Protein AF-A0A6G0YM36-F1 (afdb_monomer_lite)

Organism: Aphis craccivora (NCBI:txid307492)

Structure (mmCIF, N/CA/C/O backbone):
data_AF-A0A6G0YM36-F1
#
_entry.id   AF-A0A6G0YM36-F1
#
loop_
_atom_site.group_PDB
_atom_site.id
_atom_site.type_symbol
_atom_site.label_atom_id
_atom_site.label_alt_id
_atom_site.label_comp_id
_atom_site.label_asym_id
_atom_site.label_entity_id
_atom_site.label_seq_id
_atom_site.pdbx_PDB_ins_code
_atom_site.Cartn_x
_atom_site.Cartn_y
_atom_site.Cartn_z
_atom_site.occupancy
_atom_site.B_iso_or_equiv
_atom_site.auth_seq_id
_atom_site.auth_comp_id
_atom_site.auth_asym_id
_atom_site.auth_atom_id
_atom_site.pdbx_PDB_model_num
ATOM 1 N N . MET A 1 1 ? -44.989 25.259 7.776 1.00 37.56 1 MET A N 1
ATOM 2 C CA . MET A 1 1 ? -45.385 24.158 6.870 1.00 37.56 1 MET A CA 1
ATOM 3 C C . MET A 1 1 ? -44.163 23.282 6.684 1.00 37.56 1 MET A C 1
ATOM 5 O O . MET A 1 1 ? -43.154 23.796 6.224 1.00 37.56 1 MET A O 1
ATOM 9 N N . ASN A 1 2 ? -44.211 22.024 7.128 1.00 39.91 2 ASN A N 1
ATOM 10 C CA . ASN A 1 2 ? -43.062 21.118 7.057 1.00 39.91 2 ASN A CA 1
ATOM 11 C C . ASN A 1 2 ? -42.756 20.783 5.594 1.00 39.91 2 ASN A C 1
ATOM 13 O O . ASN A 1 2 ? -43.607 20.234 4.893 1.00 39.91 2 ASN A O 1
ATOM 17 N N . GLU A 1 3 ? -41.555 21.126 5.130 1.00 39.28 3 GLU A N 1
ATOM 18 C CA . GLU A 1 3 ? -41.084 20.721 3.808 1.00 39.28 3 GLU A CA 1
ATOM 19 C C . GLU A 1 3 ? -40.906 19.197 3.771 1.00 39.28 3 GLU A C 1
ATOM 21 O O . GLU A 1 3 ? -40.260 18.597 4.628 1.00 39.28 3 GLU A O 1
ATOM 26 N N . ILE A 1 4 ? -41.506 18.540 2.779 1.00 44.25 4 ILE A N 1
ATOM 27 C CA . ILE A 1 4 ? -41.445 17.084 2.621 1.00 44.25 4 ILE A CA 1
ATOM 28 C C . ILE A 1 4 ? -40.103 16.727 1.969 1.00 44.25 4 ILE A C 1
ATOM 30 O O . ILE A 1 4 ? -39.886 16.979 0.780 1.00 44.25 4 ILE A O 1
ATOM 34 N N . TYR A 1 5 ? -39.185 16.133 2.735 1.00 43.09 5 TYR A N 1
ATOM 35 C CA . TYR A 1 5 ? -37.821 15.856 2.270 1.00 43.09 5 TYR A CA 1
ATOM 36 C C . TYR A 1 5 ? -37.727 14.662 1.312 1.00 43.09 5 TYR A C 1
ATOM 38 O O . TYR A 1 5 ? -36.968 14.727 0.351 1.00 43.09 5 TYR A O 1
ATOM 46 N N . TYR A 1 6 ? -38.505 13.597 1.494 1.00 42.41 6 TYR A N 1
ATOM 47 C CA . TYR A 1 6 ? -38.602 12.491 0.536 1.00 42.41 6 TYR A CA 1
ATOM 48 C C . TYR A 1 6 ? -39.883 11.697 0.788 1.00 42.41 6 TYR A C 1
ATOM 50 O O . TYR A 1 6 ? -40.211 11.394 1.929 1.00 42.41 6 TYR A O 1
ATOM 58 N N . LEU A 1 7 ? -40.604 11.352 -0.271 1.00 46.72 7 LEU A N 1
ATOM 59 C CA . LEU A 1 7 ? -41.860 10.622 -0.216 1.00 46.72 7 LEU A CA 1
ATOM 60 C C . LEU A 1 7 ? -41.906 9.665 -1.404 1.00 46.72 7 LEU A C 1
ATOM 62 O O . LEU A 1 7 ? -41.947 10.107 -2.552 1.00 46.72 7 LEU A O 1
ATOM 66 N N . ASN A 1 8 ? -41.901 8.361 -1.145 1.00 52.03 8 ASN A N 1
ATOM 67 C CA . ASN A 1 8 ? -42.016 7.346 -2.186 1.00 52.03 8 ASN A CA 1
ATOM 68 C C . ASN A 1 8 ? -43.258 6.493 -1.930 1.00 52.03 8 ASN A C 1
ATOM 70 O O . ASN A 1 8 ? -43.253 5.604 -1.082 1.00 52.03 8 ASN A O 1
ATOM 74 N N . ILE A 1 9 ? -44.335 6.811 -2.645 1.00 65.06 9 ILE A N 1
ATOM 75 C CA . ILE A 1 9 ? -45.603 6.086 -2.576 1.00 65.06 9 ILE A CA 1
ATOM 76 C C . ILE A 1 9 ? -45.584 5.013 -3.661 1.00 65.06 9 ILE A C 1
ATOM 78 O O . ILE A 1 9 ? -45.269 5.299 -4.818 1.00 65.06 9 ILE A O 1
ATOM 82 N N . ASN A 1 10 ? -45.954 3.782 -3.301 1.00 43.62 10 ASN A N 1
ATOM 83 C CA . ASN A 1 10 ? -46.020 2.665 -4.240 1.00 43.62 10 ASN A CA 1
ATOM 84 C C . ASN A 1 10 ? -46.832 3.046 -5.494 1.00 43.62 10 ASN A C 1
ATOM 86 O O . ASN A 1 10 ? -47.963 3.516 -5.389 1.00 43.62 10 ASN A O 1
ATOM 90 N N . LYS A 1 11 ? -46.246 2.816 -6.678 1.00 56.03 11 LYS A N 1
ATOM 91 C CA . LYS A 1 11 ? -46.781 3.166 -8.013 1.00 56.03 11 LYS A CA 1
ATOM 92 C C . LYS A 1 11 ? -46.810 4.663 -8.376 1.00 56.03 11 LYS A C 1
ATOM 94 O O . LYS A 1 11 ? -47.321 4.999 -9.442 1.00 56.03 11 LYS A O 1
ATOM 99 N N . GLN A 1 12 ? -46.225 5.558 -7.578 1.00 50.09 12 GLN A N 1
ATOM 100 C CA . GLN A 1 12 ? -46.018 6.962 -7.958 1.00 50.09 12 GLN A CA 1
ATOM 101 C C . GLN A 1 12 ? -44.532 7.304 -8.068 1.00 50.09 12 GLN A C 1
ATOM 103 O O . GLN A 1 12 ? -43.678 6.676 -7.446 1.00 50.09 12 GLN A O 1
ATOM 108 N N . LYS A 1 13 ? -44.208 8.325 -8.872 1.00 47.78 13 LYS A N 1
ATOM 109 C CA . LYS A 1 13 ? -42.847 8.871 -8.895 1.00 47.78 13 LYS A CA 1
ATOM 110 C C . LYS A 1 13 ? -42.548 9.493 -7.523 1.00 47.78 13 LYS A C 1
ATOM 112 O O . LYS A 1 13 ? -43.391 10.259 -7.046 1.00 47.78 13 LYS A O 1
ATOM 117 N N . PRO A 1 14 ? -41.384 9.204 -6.913 1.00 58.31 14 PRO A N 1
ATOM 118 C CA . PRO A 1 14 ? -41.034 9.778 -5.624 1.00 58.31 14 PRO A CA 1
ATOM 119 C C . PRO A 1 14 ? -41.020 11.310 -5.698 1.00 58.31 14 PRO A C 1
ATOM 121 O O . PRO A 1 14 ? -40.747 11.893 -6.749 1.00 58.31 14 PRO A O 1
ATOM 124 N N . LYS A 1 15 ? -41.340 11.973 -4.590 1.00 51.78 15 LYS A N 1
ATOM 125 C CA . LYS A 1 15 ? -41.368 13.437 -4.461 1.00 51.78 15 LYS A CA 1
ATOM 126 C C . LYS A 1 15 ? -40.551 13.864 -3.243 1.00 51.78 15 LYS A C 1
ATOM 128 O O . LYS A 1 15 ? -40.216 13.039 -2.403 1.00 51.78 15 LYS A O 1
ATOM 133 N N . GLY A 1 16 ? -40.222 15.147 -3.147 1.00 65.38 16 GLY A N 1
ATOM 134 C CA . GLY A 1 16 ? -39.524 15.727 -1.996 1.00 65.38 16 GLY A CA 1
ATOM 135 C C . GLY A 1 16 ? -38.096 16.189 -2.285 1.00 65.38 16 GLY A C 1
ATOM 136 O O . GLY A 1 16 ? -37.488 15.828 -3.298 1.00 65.38 16 GLY A O 1
ATOM 137 N N . VAL A 1 17 ? -37.581 17.021 -1.380 1.00 53.66 17 VAL A N 1
ATOM 138 C CA . VAL A 1 17 ? -36.327 17.781 -1.522 1.00 53.66 17 VAL A CA 1
ATOM 139 C C . VAL A 1 17 ? -35.113 16.899 -1.860 1.00 53.66 17 VAL A C 1
ATOM 141 O O . VAL A 1 17 ? -34.314 17.264 -2.718 1.00 53.66 17 VAL A O 1
ATOM 144 N N . LEU A 1 18 ? -34.972 15.720 -1.250 1.00 45.09 18 LEU A N 1
ATOM 145 C CA . LEU A 1 18 ? -33.890 14.756 -1.493 1.00 45.09 18 LEU A CA 1
ATOM 146 C C . LEU A 1 18 ? -34.004 14.078 -2.857 1.00 45.09 18 LEU A C 1
ATOM 148 O O . LEU A 1 18 ? -32.995 13.946 -3.544 1.00 45.09 18 LEU A O 1
ATOM 152 N N . TYR A 1 19 ? -35.210 13.687 -3.284 1.00 56.62 19 TYR A N 1
ATOM 153 C CA . TYR A 1 19 ? -35.414 13.117 -4.622 1.00 56.62 19 TYR A CA 1
ATOM 154 C C . TYR A 1 19 ? -35.059 14.145 -5.697 1.00 56.62 19 TYR A C 1
ATOM 156 O O . TYR A 1 19 ? -34.375 13.842 -6.676 1.00 56.62 19 TYR A O 1
ATOM 164 N N . GLN A 1 20 ? -35.474 15.391 -5.471 1.00 63.78 20 GLN A N 1
ATOM 165 C CA . GLN A 1 20 ? -35.196 16.507 -6.360 1.00 63.78 20 GLN A CA 1
ATOM 166 C C . GLN A 1 20 ? -33.698 16.854 -6.375 1.00 63.78 20 GLN A C 1
ATOM 168 O O . GLN A 1 20 ? -33.120 16.987 -7.451 1.00 63.78 20 GLN A O 1
ATOM 173 N N . LYS A 1 21 ? -33.031 16.907 -5.211 1.00 60.06 21 LYS A N 1
ATOM 174 C CA . LYS A 1 21 ? -31.574 17.107 -5.101 1.00 60.06 21 LYS A CA 1
ATOM 175 C C . LYS A 1 21 ? -30.788 15.973 -5.755 1.00 60.06 21 LYS A C 1
ATOM 177 O O . LYS A 1 21 ? -29.886 16.260 -6.531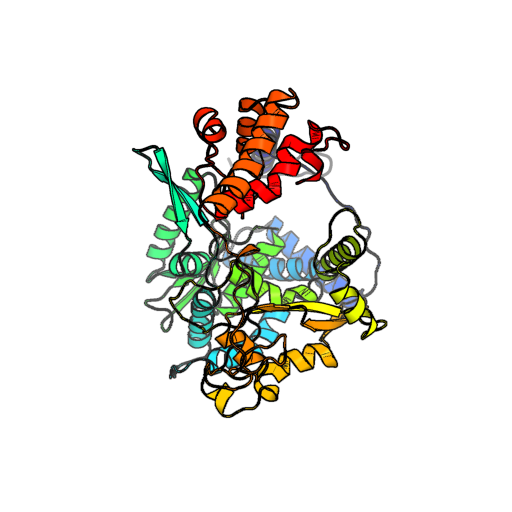 1.00 60.06 21 LYS A O 1
ATOM 182 N N . TYR A 1 22 ? -31.151 14.714 -5.515 1.00 59.22 22 TYR A N 1
ATOM 183 C CA . TYR A 1 22 ? -30.532 13.550 -6.150 1.00 59.22 22 TYR A CA 1
ATOM 184 C C . TYR A 1 22 ? -30.613 13.649 -7.674 1.00 59.22 22 TYR A C 1
ATOM 186 O O . TYR A 1 22 ? -29.588 13.612 -8.347 1.00 59.22 22 TYR A O 1
ATOM 194 N N . HIS A 1 23 ? -31.804 13.868 -8.235 1.00 69.56 23 HIS A N 1
ATOM 195 C CA . HIS A 1 23 ? -31.949 13.990 -9.684 1.00 69.56 23 HIS A CA 1
ATOM 196 C C . HIS A 1 23 ? -31.249 15.226 -10.257 1.00 69.56 23 HIS A C 1
ATOM 198 O O . HIS A 1 23 ? -30.670 15.131 -11.338 1.00 69.56 23 HIS A O 1
ATOM 204 N N . ASN A 1 24 ? -31.228 16.352 -9.537 1.00 64.94 24 ASN A N 1
ATOM 205 C CA . ASN A 1 24 ? -30.475 17.541 -9.939 1.00 64.94 24 ASN A CA 1
ATOM 206 C C . ASN A 1 24 ? -28.963 17.277 -9.952 1.00 64.94 24 ASN A C 1
ATOM 208 O O . ASN A 1 24 ? -28.283 17.679 -10.894 1.00 64.94 24 ASN A O 1
ATOM 212 N N . THR A 1 25 ? -28.437 16.564 -8.957 1.00 58.66 25 THR A N 1
ATOM 213 C CA . THR A 1 25 ? -27.024 16.178 -8.879 1.00 58.66 25 THR A CA 1
ATOM 214 C C . THR A 1 25 ? -26.665 15.170 -9.966 1.00 58.66 25 THR A C 1
ATOM 216 O O . THR A 1 25 ? -25.692 15.376 -10.678 1.00 58.66 25 THR A O 1
ATOM 219 N N . ILE A 1 26 ? -27.482 14.138 -10.188 1.00 58.06 26 ILE A N 1
ATOM 220 C CA . ILE A 1 26 ? -27.281 13.172 -11.279 1.00 58.06 26 ILE A CA 1
ATOM 221 C C . ILE A 1 26 ? -27.353 13.859 -12.646 1.00 58.06 26 ILE A C 1
ATOM 223 O O . ILE A 1 26 ? -26.563 13.548 -13.532 1.00 58.06 26 ILE A O 1
ATOM 227 N N . ARG A 1 27 ? -28.263 14.824 -12.824 1.00 62.88 27 ARG A N 1
ATOM 228 C CA . ARG A 1 27 ? -28.344 15.634 -14.045 1.00 62.88 27 ARG A CA 1
ATOM 229 C C . ARG A 1 27 ? -27.086 16.483 -14.237 1.00 62.88 27 ARG A C 1
ATOM 231 O O . ARG A 1 27 ? -26.554 16.498 -15.339 1.00 62.88 27 ARG A O 1
ATOM 238 N N . LYS A 1 28 ? -26.570 17.123 -13.180 1.00 57.84 28 LYS A N 1
ATOM 239 C CA . LYS A 1 28 ? -25.284 17.846 -13.221 1.00 57.84 28 LYS A CA 1
ATOM 240 C C . LYS A 1 28 ? -24.121 16.916 -13.570 1.00 57.84 28 LYS A C 1
ATOM 242 O O . LYS A 1 28 ? -23.312 17.264 -14.415 1.00 57.84 28 LYS A O 1
ATOM 247 N N . LEU A 1 29 ? -24.065 15.728 -12.972 1.00 48.69 29 LEU A N 1
ATOM 248 C CA . LEU A 1 29 ? -23.008 14.747 -13.226 1.00 48.69 29 LEU A CA 1
ATOM 249 C C . LEU A 1 29 ? -23.063 14.189 -14.655 1.00 48.69 29 LEU A C 1
ATOM 251 O O . LEU A 1 29 ? -22.017 14.028 -15.271 1.00 48.69 29 LEU A O 1
ATOM 255 N N . ARG A 1 30 ? -24.261 13.961 -15.216 1.00 62.78 30 ARG A N 1
ATOM 256 C CA . ARG A 1 30 ? -24.437 13.586 -16.633 1.00 62.78 30 ARG A CA 1
ATOM 257 C C . ARG A 1 30 ? -24.036 14.704 -17.591 1.00 62.78 30 ARG A C 1
ATOM 259 O O . ARG A 1 30 ? -23.422 14.415 -18.602 1.00 62.78 30 ARG A O 1
ATOM 266 N N . ASN A 1 31 ? -24.338 15.960 -17.264 1.00 57.91 31 ASN A N 1
ATOM 267 C CA . ASN A 1 31 ? -23.930 17.113 -18.077 1.00 57.91 31 ASN A CA 1
ATOM 268 C C . ASN A 1 31 ? -22.405 17.336 -18.100 1.00 57.91 31 ASN A C 1
ATOM 270 O O . ASN A 1 31 ? -21.926 18.120 -18.913 1.00 57.91 31 ASN A O 1
ATOM 274 N N . HIS A 1 32 ? -21.660 16.689 -17.201 1.00 61.50 32 HIS A N 1
ATOM 275 C CA . HIS A 1 32 ? -20.201 16.745 -17.125 1.00 61.50 32 HIS A CA 1
ATOM 276 C C . HIS A 1 32 ? -19.533 15.390 -17.440 1.00 61.50 32 HIS A C 1
ATOM 278 O O . HIS A 1 32 ? -18.352 15.235 -17.152 1.00 61.50 32 HIS A O 1
ATOM 284 N N . ASP A 1 33 ? -20.268 14.411 -17.988 1.00 54.66 33 ASP A N 1
ATOM 285 C CA . ASP A 1 33 ? -19.789 13.050 -18.308 1.00 54.66 33 ASP A CA 1
ATOM 286 C C . ASP A 1 33 ? -19.186 12.257 -17.124 1.00 54.66 33 ASP A C 1
ATOM 288 O O . ASP A 1 33 ? -18.444 11.293 -17.296 1.00 54.66 33 ASP A O 1
ATOM 292 N N . LEU A 1 34 ? -19.557 12.602 -15.887 1.00 44.59 34 LEU A N 1
ATOM 293 C CA . LEU A 1 34 ? -19.030 11.997 -14.653 1.00 44.59 34 LEU A CA 1
ATOM 294 C C . LEU A 1 34 ? -19.887 10.834 -14.114 1.00 44.59 34 LEU A C 1
ATOM 296 O O . LEU A 1 34 ? -19.704 10.407 -12.974 1.00 44.59 34 LEU A O 1
ATOM 300 N N . TRP A 1 35 ? -20.858 10.329 -14.884 1.00 43.91 35 TRP A N 1
ATOM 301 C CA . TRP A 1 35 ? -21.803 9.305 -14.415 1.00 43.91 35 TRP A CA 1
ATOM 302 C C . TRP A 1 35 ? -21.924 8.108 -15.373 1.00 43.91 35 TRP A C 1
ATOM 304 O O . TRP A 1 35 ? -22.639 8.184 -16.369 1.00 43.91 35 TRP A O 1
ATOM 314 N N . ASN A 1 36 ? -21.326 6.963 -15.011 1.00 44.34 36 ASN A N 1
ATOM 315 C CA . ASN A 1 36 ? -21.441 5.688 -15.735 1.00 44.34 36 ASN A CA 1
ATOM 316 C C . ASN A 1 36 ? -22.068 4.597 -14.856 1.00 44.34 36 ASN A C 1
ATOM 318 O O . ASN A 1 36 ? -21.520 4.218 -13.825 1.00 44.34 36 ASN A O 1
ATOM 322 N N . LYS A 1 37 ? -23.219 4.056 -15.275 1.00 39.81 37 LYS A N 1
ATOM 323 C CA . LYS A 1 37 ? -23.936 3.000 -14.544 1.00 39.81 37 LYS A CA 1
ATOM 324 C C . LYS A 1 37 ? -23.792 1.664 -15.280 1.00 39.81 37 LYS A C 1
ATOM 326 O O . LYS A 1 37 ? -24.615 1.349 -16.133 1.00 39.81 37 LYS A O 1
ATOM 331 N N . LYS A 1 38 ? -22.772 0.867 -14.946 1.00 35.78 38 LYS A N 1
ATOM 332 C CA . LYS A 1 38 ? -22.731 -0.571 -15.274 1.00 35.78 38 LYS A CA 1
ATOM 333 C C . LYS A 1 38 ? -23.043 -1.364 -14.005 1.00 35.78 38 LYS A C 1
ATOM 335 O O . LYS A 1 38 ? -22.278 -1.325 -13.052 1.00 35.78 38 LYS A O 1
ATOM 340 N N . ILE A 1 39 ? -24.190 -2.039 -13.986 1.00 32.28 39 ILE A N 1
ATOM 341 C CA . ILE A 1 39 ? -24.593 -2.971 -12.924 1.00 32.28 39 ILE A CA 1
ATOM 342 C C . ILE A 1 39 ? -24.194 -4.384 -13.371 1.00 32.28 39 ILE A C 1
ATOM 344 O O . ILE A 1 39 ? -24.614 -4.811 -14.445 1.00 32.28 39 ILE A O 1
ATOM 348 N N . LEU A 1 40 ? -23.422 -5.107 -12.551 1.00 30.11 40 LEU A N 1
ATOM 349 C CA . LEU A 1 40 ? -23.321 -6.567 -12.625 1.00 30.11 40 LEU A CA 1
ATOM 350 C C . LEU A 1 40 ? -24.479 -7.176 -11.825 1.00 30.11 40 LEU A C 1
ATOM 352 O O . LEU A 1 40 ? -24.576 -6.977 -10.618 1.00 30.11 40 LEU A O 1
ATOM 356 N N . ASN A 1 41 ? -25.335 -7.940 -12.500 1.00 29.62 41 ASN A N 1
ATOM 357 C CA . ASN A 1 41 ? -26.254 -8.873 -11.857 1.00 29.62 41 ASN A CA 1
ATOM 358 C C . ASN A 1 41 ? -25.542 -10.225 -11.726 1.00 29.62 41 ASN A C 1
ATOM 360 O O . ASN A 1 41 ? -25.265 -10.857 -12.744 1.00 29.62 41 ASN A O 1
ATOM 364 N N . SER A 1 42 ? -25.300 -10.708 -10.509 1.00 28.05 42 SER A N 1
ATOM 365 C CA . SER A 1 42 ? -24.951 -12.115 -10.271 1.00 28.05 42 SER A CA 1
ATOM 366 C C . SER A 1 42 ? -25.987 -12.758 -9.353 1.00 28.05 42 SER A C 1
ATOM 368 O O . SER A 1 42 ? -26.224 -12.295 -8.239 1.00 28.05 42 SER A O 1
ATOM 370 N N . LYS A 1 43 ? -26.626 -13.814 -9.867 1.00 30.77 43 LYS A N 1
ATOM 371 C CA . LYS A 1 43 ? -27.583 -14.678 -9.165 1.00 30.77 43 LYS A CA 1
ATOM 372 C C . LYS A 1 43 ? -26.905 -15.376 -7.981 1.00 30.77 43 LYS A C 1
ATOM 374 O O . LYS A 1 43 ? -25.813 -15.914 -8.131 1.00 30.77 43 LYS A O 1
ATOM 379 N N . VAL A 1 44 ? -27.592 -15.392 -6.843 1.00 29.52 44 VAL A N 1
ATOM 380 C CA . VAL A 1 44 ? -27.208 -16.103 -5.617 1.00 29.52 44 VAL A CA 1
ATOM 381 C C . VAL A 1 44 ? -27.593 -17.581 -5.743 1.00 29.52 44 VAL A C 1
ATOM 383 O O . VAL A 1 44 ? -28.738 -17.887 -6.076 1.00 29.52 44 VAL A O 1
ATOM 386 N N . VAL A 1 45 ? -26.643 -18.477 -5.464 1.00 29.72 45 VAL A N 1
ATOM 387 C CA . VAL A 1 45 ? -26.867 -19.907 -5.197 1.00 29.72 45 VAL A CA 1
ATOM 388 C C . VAL A 1 45 ? -26.599 -20.152 -3.711 1.00 29.72 45 VAL A C 1
ATOM 390 O O . VAL A 1 45 ? -25.743 -19.515 -3.105 1.00 29.72 45 VAL A O 1
ATOM 393 N N . SER A 1 46 ? -27.422 -21.010 -3.122 1.00 31.50 46 SER A N 1
ATOM 394 C CA . SER A 1 46 ? -27.690 -21.168 -1.695 1.00 31.50 46 SER A CA 1
ATOM 395 C C . SER A 1 46 ? -26.898 -22.293 -1.024 1.00 31.50 46 SER A C 1
ATOM 397 O O . SER A 1 46 ? -27.016 -23.430 -1.473 1.00 31.50 46 SER A O 1
ATOM 399 N N . SER A 1 47 ? -26.288 -22.016 0.137 1.00 32.19 47 SER A N 1
ATOM 400 C CA . SER A 1 47 ? -26.268 -22.933 1.299 1.00 32.19 47 SER A CA 1
ATOM 401 C C . SER A 1 47 ? -25.644 -22.285 2.548 1.00 32.19 47 SER A C 1
ATOM 403 O O . SER A 1 47 ? -24.428 -22.212 2.655 1.00 32.19 47 SER A O 1
ATOM 405 N N . ASN A 1 48 ? -26.496 -21.808 3.471 1.00 36.50 48 ASN A N 1
ATOM 406 C CA . ASN A 1 48 ? -26.288 -21.659 4.933 1.00 36.50 48 ASN A CA 1
ATOM 407 C C . ASN A 1 48 ? -27.531 -20.968 5.537 1.00 36.50 48 ASN A C 1
ATOM 409 O O . ASN A 1 48 ? -27.487 -19.844 6.025 1.00 36.50 48 ASN A O 1
ATOM 413 N N . THR A 1 49 ? -28.707 -21.577 5.400 1.00 39.72 49 THR A N 1
ATOM 414 C CA . THR A 1 49 ? -29.997 -20.871 5.494 1.00 39.72 49 THR A CA 1
ATOM 415 C C . THR A 1 49 ? -30.380 -20.396 6.901 1.00 39.72 49 THR A C 1
ATOM 417 O O . THR A 1 49 ? -30.901 -19.298 7.015 1.00 39.72 49 THR A O 1
ATOM 420 N N . SER A 1 50 ? -30.100 -21.106 7.993 1.00 40.47 50 SER A N 1
ATOM 421 C CA . SER A 1 50 ? -30.645 -20.727 9.315 1.00 40.47 50 SER A CA 1
ATOM 422 C C . SER A 1 50 ? -29.993 -19.485 9.947 1.00 40.47 50 SER A C 1
ATOM 424 O O . SER A 1 50 ? -30.702 -18.552 10.324 1.00 40.47 50 SER A O 1
ATOM 426 N N . ASN A 1 51 ? -28.658 -19.419 10.011 1.00 46.50 51 ASN A N 1
ATOM 427 C CA . ASN A 1 51 ? -27.953 -18.236 10.534 1.00 46.50 51 ASN A CA 1
ATOM 428 C C . ASN A 1 51 ? -28.082 -17.028 9.599 1.00 46.50 51 ASN A C 1
ATOM 430 O O . ASN A 1 51 ? -28.296 -15.907 10.057 1.00 46.50 51 ASN A O 1
ATOM 434 N N . THR A 1 52 ? -28.027 -17.256 8.286 1.00 42.72 52 THR A N 1
ATOM 435 C CA . THR A 1 52 ? -28.103 -16.177 7.294 1.00 42.72 52 THR A CA 1
ATOM 436 C C . THR A 1 52 ? -29.498 -15.557 7.244 1.00 42.72 52 THR A C 1
ATOM 438 O O . THR A 1 52 ? -29.599 -14.342 7.115 1.00 42.72 52 THR A O 1
ATOM 441 N N . ILE A 1 53 ? -30.574 -16.342 7.419 1.00 49.03 53 ILE A N 1
ATOM 442 C CA . ILE A 1 53 ? -31.951 -15.819 7.501 1.00 49.03 53 ILE A CA 1
ATOM 443 C C . ILE A 1 53 ? -32.126 -14.929 8.736 1.00 49.03 53 ILE A C 1
ATOM 445 O O . ILE A 1 53 ? -32.726 -13.860 8.625 1.00 49.03 53 ILE A O 1
ATOM 449 N N . ASN A 1 54 ? -31.579 -15.325 9.888 1.00 54.50 54 ASN A N 1
ATOM 450 C CA . ASN A 1 54 ? -31.717 -14.560 11.129 1.00 54.50 54 ASN A CA 1
ATOM 451 C C . ASN A 1 54 ? -30.933 -13.233 11.069 1.00 54.50 54 ASN A C 1
ATOM 453 O O . ASN A 1 54 ? -31.451 -12.176 11.429 1.00 54.50 54 ASN A O 1
ATOM 457 N N . ILE A 1 55 ? -29.723 -13.261 10.494 1.00 53.31 55 ILE A N 1
ATOM 458 C CA . ILE A 1 55 ? -28.925 -12.059 10.200 1.00 53.31 55 ILE A CA 1
ATOM 459 C C . ILE A 1 55 ? -29.652 -11.155 9.195 1.00 53.31 55 ILE A C 1
ATOM 461 O O . ILE A 1 55 ? -29.734 -9.948 9.408 1.00 53.31 55 ILE A O 1
ATOM 465 N N . TYR A 1 56 ? -30.237 -11.718 8.130 1.00 55.41 56 TYR A N 1
ATOM 466 C CA . TYR A 1 56 ? -30.987 -10.946 7.134 1.00 55.41 56 TYR A CA 1
ATOM 467 C C . TYR A 1 56 ? -32.236 -10.286 7.716 1.00 55.41 56 TYR A C 1
ATOM 469 O O . TYR A 1 56 ? -32.528 -9.143 7.370 1.00 55.41 56 TYR A O 1
ATOM 477 N N . GLN A 1 57 ? -32.981 -10.980 8.581 1.00 57.12 57 GLN A N 1
ATOM 478 C CA . GLN A 1 57 ? -34.167 -10.413 9.222 1.00 57.12 57 GLN A CA 1
ATOM 479 C C . GLN A 1 57 ? -33.804 -9.276 10.176 1.00 57.12 57 GLN A C 1
ATOM 481 O O . GLN A 1 57 ? -34.426 -8.216 10.101 1.00 57.12 57 GLN A O 1
ATOM 486 N N . ASN A 1 58 ? -32.762 -9.458 10.992 1.00 62.19 58 ASN A N 1
ATOM 487 C CA . ASN A 1 58 ? -32.268 -8.416 11.888 1.00 62.19 58 ASN A CA 1
ATOM 488 C C . ASN A 1 58 ? -31.740 -7.205 11.091 1.00 62.19 58 ASN A C 1
ATOM 490 O O . ASN A 1 58 ? -32.143 -6.070 11.333 1.00 62.19 58 ASN A O 1
ATOM 494 N N . LEU A 1 59 ? -30.969 -7.441 10.021 1.00 62.22 59 LEU A N 1
ATOM 495 C CA . LEU A 1 59 ? -30.516 -6.395 9.099 1.00 62.22 59 LEU A CA 1
ATOM 496 C C . LEU A 1 59 ? -31.685 -5.643 8.451 1.00 62.22 59 LEU A C 1
ATOM 498 O O . LEU A 1 59 ? -31.651 -4.419 8.358 1.00 62.22 59 LEU A O 1
ATOM 502 N N . LEU A 1 60 ? -32.728 -6.340 7.995 1.00 63.81 60 LEU A N 1
ATOM 503 C CA . LEU A 1 60 ? -33.918 -5.702 7.426 1.00 63.81 60 LEU A CA 1
ATOM 504 C C . LEU A 1 60 ? -34.645 -4.840 8.457 1.00 63.81 60 LEU A C 1
ATOM 506 O O . LEU A 1 60 ? -35.157 -3.781 8.096 1.00 63.81 60 LEU A O 1
ATOM 510 N N . GLN A 1 61 ? -34.680 -5.267 9.718 1.00 70.50 61 GLN A N 1
ATOM 511 C CA . GLN A 1 61 ? -35.257 -4.501 10.819 1.00 70.50 61 GLN A CA 1
ATOM 512 C C . GLN A 1 61 ? -34.434 -3.252 11.129 1.00 70.50 61 GLN A C 1
ATOM 514 O O . GLN A 1 61 ? -35.004 -2.166 11.183 1.00 70.50 61 GLN A O 1
ATOM 519 N N . ILE A 1 62 ? -33.110 -3.379 11.247 1.00 69.00 62 ILE A N 1
ATOM 520 C CA . ILE A 1 62 ? -32.208 -2.252 11.509 1.00 69.00 62 ILE A CA 1
ATOM 521 C C . ILE A 1 62 ? -32.220 -1.274 10.324 1.00 69.00 62 ILE A C 1
ATOM 523 O O . ILE A 1 62 ? -32.392 -0.073 10.524 1.00 69.00 62 ILE A O 1
ATOM 527 N N . LYS A 1 63 ? -32.146 -1.767 9.078 1.00 61.25 63 LYS A N 1
ATOM 528 C CA . LYS A 1 63 ? -32.250 -0.934 7.866 1.00 61.25 63 LYS A CA 1
ATOM 529 C C . LYS A 1 63 ? -33.602 -0.238 7.768 1.00 61.25 63 LYS A C 1
ATOM 531 O O . LYS A 1 63 ? -33.635 0.939 7.432 1.00 61.25 63 LYS A O 1
ATOM 536 N N . ARG A 1 64 ? -34.714 -0.919 8.074 1.00 66.44 64 ARG A N 1
ATOM 537 C CA . ARG A 1 64 ? -36.039 -0.277 8.143 1.00 66.44 64 ARG A CA 1
ATOM 538 C C . ARG A 1 64 ? -36.083 0.770 9.243 1.00 66.44 64 ARG A C 1
ATOM 540 O O . ARG A 1 64 ? -36.593 1.851 9.009 1.00 66.44 64 ARG A O 1
ATOM 547 N N . TRP A 1 65 ? -35.529 0.493 10.414 1.00 78.06 65 TRP A N 1
ATOM 548 C CA . TRP A 1 65 ? -35.509 1.464 11.499 1.00 78.06 65 TRP A CA 1
ATOM 549 C C . TRP A 1 65 ? -34.733 2.726 11.098 1.00 78.06 65 TRP A C 1
ATOM 551 O O . TRP A 1 65 ? -35.275 3.823 11.205 1.00 78.06 65 TRP A O 1
ATOM 561 N N . LEU A 1 66 ? -33.531 2.571 10.533 1.00 61.44 66 LEU A N 1
ATOM 562 C CA . LEU A 1 66 ? -32.695 3.673 10.031 1.00 61.44 66 LEU A CA 1
ATOM 563 C C . LEU A 1 66 ? -33.324 4.427 8.847 1.00 61.44 66 LEU A C 1
ATOM 565 O O . LEU A 1 66 ? -32.952 5.564 8.576 1.00 61.44 66 LEU A O 1
ATOM 569 N N . GLN A 1 67 ? -34.273 3.817 8.128 1.00 55.16 67 GLN A N 1
ATOM 570 C CA . GLN A 1 67 ? -35.036 4.495 7.071 1.00 55.16 67 GLN A CA 1
ATOM 571 C C . GLN A 1 67 ? -36.056 5.498 7.621 1.00 55.16 67 GLN A C 1
ATOM 573 O O . GLN A 1 67 ? -36.401 6.440 6.911 1.00 55.16 67 GLN A O 1
ATOM 578 N N . TYR A 1 68 ? -36.553 5.292 8.844 1.00 59.94 68 TYR A N 1
ATOM 579 C CA . TYR A 1 68 ? -37.643 6.087 9.419 1.00 59.94 68 TYR A CA 1
ATOM 580 C C . TYR A 1 68 ? -37.224 6.929 10.627 1.00 59.94 68 TYR A C 1
ATOM 582 O O . TYR A 1 68 ? -37.970 7.827 11.006 1.00 59.94 68 TYR A O 1
ATOM 590 N N . ASN A 1 69 ? -36.050 6.674 11.209 1.00 54.72 69 ASN A N 1
ATOM 591 C CA . ASN A 1 69 ? -35.590 7.334 12.427 1.00 54.72 69 ASN A CA 1
ATOM 592 C C . ASN A 1 69 ? -34.196 7.937 12.219 1.00 54.72 69 ASN A C 1
ATOM 594 O O . ASN A 1 69 ? -33.257 7.246 11.826 1.00 54.72 69 ASN A O 1
ATOM 598 N N . VAL A 1 70 ? -34.079 9.236 12.498 1.00 42.00 70 VAL A N 1
ATOM 599 C CA . VAL A 1 70 ? -32.817 10.002 12.508 1.00 42.00 70 VAL A CA 1
ATOM 600 C C . VAL A 1 70 ? -32.504 10.580 13.891 1.00 42.00 70 VAL A C 1
ATOM 602 O O . VAL A 1 70 ? -31.447 11.173 14.087 1.00 42.00 70 VAL A O 1
ATOM 605 N N . GLU A 1 71 ? -33.394 10.350 14.858 1.00 52.41 71 GLU A N 1
ATOM 606 C CA . GLU A 1 71 ? -33.225 10.675 16.268 1.00 52.41 71 GLU A CA 1
ATOM 607 C C . GLU A 1 71 ? -33.843 9.563 17.140 1.00 52.41 71 GLU A C 1
ATOM 609 O O . GLU A 1 71 ? -34.800 8.922 16.695 1.00 52.41 71 GLU A O 1
ATOM 614 N N . PRO A 1 72 ? -33.320 9.331 18.360 1.00 73.25 72 PRO A N 1
ATOM 615 C CA . PRO A 1 72 ? -32.157 10.003 18.943 1.00 73.25 72 PRO A CA 1
ATOM 616 C C . PRO A 1 72 ? -30.845 9.594 18.247 1.00 73.25 72 PRO A C 1
ATOM 618 O O . PRO A 1 72 ? -30.637 8.427 17.917 1.00 73.25 72 PRO A O 1
ATOM 621 N N . LEU A 1 73 ? -29.955 10.568 18.003 1.00 53.81 73 LEU A N 1
ATOM 622 C CA . LEU A 1 73 ? -28.728 10.385 17.206 1.00 53.81 73 LEU A CA 1
ATOM 623 C C . LEU A 1 73 ? -27.830 9.259 17.746 1.00 53.81 73 LEU A C 1
ATOM 625 O O . LEU A 1 73 ? -27.179 8.558 16.979 1.00 53.81 73 LEU A O 1
ATOM 629 N N . GLU A 1 74 ? -27.819 9.061 19.060 1.00 67.38 74 GLU A N 1
ATOM 630 C CA . GLU A 1 74 ? -27.064 7.992 19.714 1.00 67.38 74 GLU A CA 1
ATOM 631 C C . GLU A 1 74 ? -27.543 6.596 19.282 1.00 67.38 74 GLU A C 1
ATOM 633 O O . GLU A 1 74 ? -26.731 5.741 18.931 1.00 67.38 74 GLU A O 1
ATOM 638 N N . GLU A 1 75 ? -28.858 6.390 19.191 1.00 70.75 75 GLU A N 1
ATOM 639 C CA . GLU A 1 75 ? -29.451 5.126 18.747 1.00 70.75 75 GLU A CA 1
ATOM 640 C C . GLU A 1 75 ? -29.253 4.899 17.240 1.00 70.75 75 GLU A C 1
ATOM 642 O O . GLU A 1 75 ? -28.979 3.778 16.801 1.00 70.75 75 GLU A O 1
ATOM 647 N N . VAL A 1 76 ? -29.305 5.974 16.446 1.00 63.59 76 VAL A N 1
ATOM 648 C CA . VAL A 1 76 ? -28.975 5.940 15.014 1.00 63.59 76 VAL A CA 1
ATOM 649 C C . VAL A 1 76 ? -27.532 5.503 14.806 1.00 63.59 76 VAL A C 1
ATOM 651 O O . VAL A 1 76 ? -27.290 4.619 13.993 1.00 63.59 76 VAL A O 1
ATOM 654 N N . LEU A 1 77 ? -26.579 6.079 15.545 1.00 59.59 77 LEU A N 1
ATOM 655 C CA . LEU A 1 77 ? -25.158 5.755 15.418 1.00 59.59 77 LEU A CA 1
ATOM 656 C C . LEU A 1 77 ? -24.867 4.295 15.780 1.00 59.59 77 LEU A C 1
ATOM 658 O O . LEU A 1 77 ? -24.109 3.645 15.062 1.00 59.59 77 LEU A O 1
ATOM 662 N N . ILE A 1 78 ? -25.502 3.766 16.832 1.00 70.81 78 ILE A N 1
ATOM 663 C CA . ILE A 1 78 ? -25.398 2.347 17.212 1.00 70.81 78 ILE A CA 1
ATOM 664 C C . ILE A 1 78 ? -25.881 1.461 16.060 1.00 70.81 78 ILE A C 1
ATOM 666 O O . ILE A 1 78 ? -25.146 0.602 15.573 1.00 70.81 78 ILE A O 1
ATOM 670 N N . LYS A 1 79 ? -27.087 1.725 15.556 1.00 70.12 79 LYS A N 1
ATOM 671 C CA . LYS A 1 79 ? -27.685 0.955 14.459 1.00 70.12 79 LYS A CA 1
ATOM 672 C C . LYS A 1 79 ? -26.903 1.099 13.151 1.00 70.12 79 LYS A C 1
ATOM 674 O O . LYS A 1 79 ? -26.813 0.150 12.376 1.00 70.12 79 LYS A O 1
ATOM 679 N N . TRP A 1 80 ? -26.284 2.254 12.904 1.00 69.69 80 TRP A N 1
ATOM 680 C CA . TRP A 1 80 ? -25.397 2.458 11.758 1.00 69.69 80 TRP A CA 1
ATOM 681 C C . TRP A 1 80 ? -24.119 1.627 11.866 1.00 69.69 80 TRP A C 1
ATOM 683 O O . TRP A 1 80 ? -23.764 0.936 10.907 1.00 69.69 80 TRP A O 1
ATOM 693 N N . GLN A 1 81 ? -23.468 1.623 13.032 1.00 65.88 81 GLN A N 1
ATOM 694 C CA . GLN A 1 81 ? -22.311 0.763 13.298 1.00 65.88 81 GLN A CA 1
ATOM 695 C C . GLN A 1 81 ? -22.658 -0.721 13.109 1.00 65.88 81 GLN A C 1
ATOM 697 O O . GLN A 1 81 ? -21.881 -1.459 12.498 1.00 65.88 81 GLN A O 1
ATOM 702 N N . GLU A 1 82 ? -23.841 -1.152 13.557 1.00 71.31 82 GLU A N 1
ATOM 703 C CA . GLU A 1 82 ? -24.353 -2.504 13.311 1.00 71.31 82 GLU A CA 1
ATOM 704 C C . GLU A 1 82 ? -24.488 -2.787 11.807 1.00 71.31 82 GLU A C 1
ATOM 706 O O . GLU A 1 82 ? -23.959 -3.788 11.325 1.00 71.31 82 GLU A O 1
ATOM 711 N N . THR A 1 83 ? -25.100 -1.887 11.026 1.00 73.81 83 THR A N 1
ATOM 712 C CA . THR A 1 83 ? -25.238 -2.095 9.573 1.00 73.81 83 THR A CA 1
ATOM 713 C C . THR A 1 83 ? -23.917 -2.109 8.816 1.00 73.81 83 THR A C 1
ATOM 715 O O . THR A 1 83 ? -23.791 -2.906 7.894 1.00 73.81 83 THR A O 1
ATOM 718 N N . ILE A 1 84 ? -22.918 -1.308 9.208 1.00 74.00 84 ILE A N 1
ATOM 719 C CA . ILE A 1 84 ? -21.584 -1.328 8.582 1.00 74.00 84 ILE A CA 1
ATOM 720 C C . ILE A 1 84 ? -20.941 -2.705 8.748 1.00 74.00 84 ILE A C 1
ATOM 722 O O . ILE A 1 84 ? -20.384 -3.241 7.791 1.00 74.00 84 ILE A O 1
ATOM 726 N N . ASN A 1 85 ? -21.028 -3.293 9.944 1.00 69.94 85 ASN A N 1
ATOM 727 C CA . ASN A 1 85 ? -20.484 -4.626 10.190 1.00 69.94 85 ASN A CA 1
ATOM 728 C C . ASN A 1 85 ? -21.186 -5.680 9.336 1.00 69.94 85 ASN A C 1
ATOM 730 O O . ASN A 1 85 ? -20.515 -6.515 8.735 1.00 69.94 85 ASN A O 1
ATOM 734 N N . ILE A 1 86 ? -22.514 -5.619 9.245 1.00 67.75 86 ILE A N 1
ATOM 735 C CA . ILE A 1 86 ? -23.268 -6.618 8.491 1.00 67.75 86 ILE A CA 1
ATOM 736 C C . ILE A 1 86 ? -23.101 -6.422 6.974 1.00 67.75 86 ILE A C 1
ATOM 738 O O . ILE A 1 86 ? -22.959 -7.402 6.252 1.00 67.75 86 ILE A O 1
ATOM 742 N N . ASP A 1 87 ? -23.065 -5.187 6.468 1.00 68.69 87 ASP A N 1
ATOM 743 C CA . ASP A 1 87 ? -22.806 -4.912 5.049 1.00 68.69 87 ASP A CA 1
ATOM 744 C C . ASP A 1 87 ? -21.375 -5.314 4.663 1.00 68.69 87 ASP A C 1
ATOM 746 O O . ASP A 1 87 ? -21.157 -5.868 3.585 1.00 68.69 87 ASP A O 1
ATOM 750 N N . PHE A 1 88 ? -20.400 -5.114 5.555 1.00 72.50 88 PHE A N 1
ATOM 751 C CA . PHE A 1 88 ? -19.041 -5.609 5.352 1.00 72.50 88 PHE A CA 1
ATOM 752 C C . PHE A 1 88 ? -18.988 -7.143 5.336 1.00 72.50 88 PHE A C 1
ATOM 754 O O . PHE A 1 88 ? -18.343 -7.707 4.458 1.00 72.50 88 PHE A O 1
ATOM 761 N N . GLU A 1 89 ? -19.685 -7.815 6.255 1.00 67.38 89 GLU A N 1
ATOM 762 C CA . GLU A 1 89 ? -19.825 -9.280 6.290 1.00 67.38 89 GLU A CA 1
ATOM 763 C C . GLU A 1 89 ? -20.556 -9.817 5.046 1.00 67.38 89 GLU A C 1
ATOM 765 O O . GLU A 1 89 ? -20.234 -10.883 4.530 1.00 67.38 89 GLU A O 1
ATOM 770 N N . PHE A 1 90 ? -21.508 -9.058 4.501 1.00 66.12 90 PHE A N 1
ATOM 771 C CA . PHE A 1 90 ? -22.178 -9.395 3.248 1.00 66.12 90 PHE A CA 1
ATOM 772 C C . PHE A 1 90 ? -21.233 -9.289 2.043 1.00 66.12 90 PHE A C 1
ATOM 774 O O . PHE A 1 90 ? -21.233 -10.171 1.186 1.00 66.12 90 PHE A O 1
ATOM 781 N N . ILE A 1 91 ? -20.415 -8.231 1.970 1.00 63.47 91 ILE A N 1
ATOM 782 C CA . ILE A 1 91 ? -19.417 -8.060 0.900 1.00 63.47 91 ILE A CA 1
ATOM 783 C C . ILE A 1 91 ? -18.290 -9.099 1.040 1.00 63.47 91 ILE A C 1
ATOM 785 O O . ILE A 1 91 ? -17.810 -9.637 0.041 1.00 63.47 91 ILE A O 1
ATOM 789 N N . TYR A 1 92 ? -17.881 -9.394 2.274 1.00 64.62 92 TYR A N 1
ATOM 790 C CA . TYR A 1 92 ? -16.772 -10.279 2.615 1.00 64.62 92 TYR A CA 1
ATOM 791 C C . TYR A 1 92 ? -17.190 -11.290 3.688 1.00 64.62 92 TYR A C 1
ATOM 793 O O . TYR A 1 92 ? -16.864 -11.143 4.866 1.00 64.62 92 TYR A O 1
ATOM 801 N N . THR A 1 93 ? -17.898 -12.334 3.266 1.00 61.53 93 THR A N 1
ATOM 802 C CA . THR A 1 93 ? -18.408 -13.386 4.157 1.00 61.53 93 THR A CA 1
ATOM 803 C C . THR A 1 93 ? -17.292 -14.024 4.984 1.00 61.53 93 THR A C 1
ATOM 805 O O . THR A 1 93 ? -16.296 -14.497 4.436 1.00 61.53 93 THR A O 1
ATOM 808 N N . GLY A 1 94 ? -17.465 -14.037 6.304 1.00 62.00 94 GLY A N 1
ATOM 809 C CA . GLY A 1 94 ? -16.521 -14.520 7.306 1.00 62.00 94 GLY A CA 1
ATOM 810 C C . GLY A 1 94 ? -15.501 -13.484 7.792 1.00 62.00 94 GLY A C 1
ATOM 811 O O . GLY A 1 94 ? -14.675 -13.826 8.634 1.00 62.00 94 GLY A O 1
ATOM 812 N N . ALA A 1 95 ? -15.504 -12.243 7.279 1.00 63.78 95 ALA A N 1
ATOM 813 C CA . ALA A 1 95 ? -14.436 -11.258 7.503 1.00 63.78 95 ALA A CA 1
ATOM 814 C C . ALA A 1 95 ? -14.733 -10.131 8.504 1.00 63.78 95 ALA A C 1
ATOM 816 O O . ALA A 1 95 ? -13.858 -9.272 8.718 1.00 63.78 95 ALA A O 1
ATOM 817 N N . GLY A 1 96 ? -15.914 -10.133 9.125 1.00 62.12 96 GLY A N 1
ATOM 818 C CA . GLY A 1 96 ? -16.392 -9.113 10.057 1.00 62.12 96 GLY A CA 1
ATOM 819 C C . GLY A 1 96 ? -15.448 -8.854 11.233 1.00 62.12 96 GLY A C 1
ATOM 820 O O . GLY A 1 96 ? -15.007 -7.716 11.407 1.00 62.12 96 GLY A O 1
ATOM 821 N N . ASP A 1 97 ? -15.071 -9.894 11.981 1.00 65.62 97 ASP A N 1
ATOM 822 C CA . ASP A 1 97 ? -14.246 -9.773 13.200 1.00 65.62 97 ASP A CA 1
ATOM 823 C C . ASP A 1 97 ? -12.783 -10.215 13.034 1.00 65.62 97 ASP A C 1
ATOM 825 O O . ASP A 1 97 ? -11.951 -9.978 13.914 1.00 65.62 97 ASP A O 1
ATOM 829 N N . LEU A 1 98 ? -12.421 -10.751 11.861 1.00 63.38 98 LEU A N 1
ATOM 830 C CA . LEU A 1 98 ? -11.082 -11.278 11.555 1.00 63.38 98 LEU A CA 1
ATOM 831 C C . LEU A 1 98 ? -9.936 -10.283 11.839 1.00 63.38 98 LEU A C 1
ATOM 833 O O . LEU A 1 98 ? -8.816 -10.691 12.150 1.00 63.38 98 LEU A O 1
ATOM 837 N N . TYR A 1 99 ? -10.191 -8.971 11.739 1.00 62.38 99 TYR A N 1
ATOM 838 C CA . TYR A 1 99 ? -9.189 -7.950 12.072 1.00 62.38 99 TYR A CA 1
ATOM 839 C C . TYR A 1 99 ? -8.840 -7.949 13.563 1.00 62.38 99 TYR A C 1
ATOM 841 O O . TYR A 1 99 ? -7.666 -7.902 13.931 1.00 62.38 99 TYR A O 1
ATOM 849 N N . PHE A 1 100 ? -9.863 -8.014 14.416 1.00 60.91 100 PHE A N 1
ATOM 850 C CA . PHE A 1 100 ? -9.722 -7.926 15.862 1.00 60.91 100 PHE A CA 1
ATOM 851 C C . PHE A 1 100 ? -9.022 -9.165 16.426 1.00 60.91 100 PHE A C 1
ATOM 853 O O . PHE A 1 100 ? -8.074 -9.035 17.204 1.00 60.91 100 PHE A O 1
ATOM 860 N N . GLU A 1 101 ? -9.420 -10.354 15.967 1.00 63.53 101 GLU A N 1
ATOM 861 C CA . GLU A 1 101 ? -8.803 -11.622 16.371 1.00 63.53 101 GLU A CA 1
ATOM 862 C C . GLU A 1 101 ? -7.305 -11.639 16.043 1.00 63.53 101 GLU A C 1
ATOM 864 O O . GLU A 1 101 ? -6.465 -11.905 16.905 1.00 63.53 101 GLU A O 1
ATOM 869 N N . LYS A 1 102 ? -6.941 -11.249 14.817 1.00 65.44 102 LYS A N 1
ATOM 870 C CA . LYS A 1 102 ? -5.550 -11.278 14.346 1.00 65.44 102 LYS A CA 1
ATOM 871 C C . LYS A 1 102 ? -4.682 -10.159 14.921 1.00 65.44 102 LYS A C 1
ATOM 873 O O . LYS A 1 102 ? -3.473 -10.355 15.076 1.00 65.44 102 LYS A O 1
ATOM 878 N N . TRP A 1 103 ? -5.260 -9.003 15.260 1.00 68.94 103 TRP A N 1
ATOM 879 C CA . TRP A 1 103 ? -4.511 -7.885 15.846 1.00 68.94 103 TRP A CA 1
ATOM 880 C C . TRP A 1 103 ? -3.844 -8.269 17.171 1.00 68.94 103 TRP A C 1
ATOM 882 O O . TRP A 1 103 ? -2.690 -7.904 17.411 1.00 68.94 103 TRP A O 1
ATOM 892 N N . SER A 1 104 ? -4.531 -9.077 17.984 1.00 66.94 104 SER A N 1
ATOM 893 C CA . SER A 1 104 ? -4.028 -9.566 19.274 1.00 66.94 104 SER A CA 1
ATOM 894 C C . SER A 1 104 ? -2.701 -10.337 19.161 1.00 66.94 104 SER A C 1
ATOM 896 O O . SER A 1 104 ? -1.854 -10.247 20.048 1.00 66.94 104 SER A O 1
ATOM 898 N N . HIS A 1 105 ? -2.469 -11.017 18.034 1.00 65.69 105 HIS A N 1
ATOM 899 C CA . HIS A 1 105 ? -1.237 -11.757 17.751 1.00 65.69 105 HIS A CA 1
ATOM 900 C C . HIS A 1 105 ? -0.147 -10.897 17.095 1.00 65.69 105 HIS A C 1
ATOM 902 O O . HIS A 1 105 ? 1.043 -11.200 17.207 1.00 65.69 105 HIS A O 1
ATOM 908 N N . LEU A 1 106 ? -0.533 -9.831 16.387 1.00 64.31 106 LEU A N 1
ATOM 909 C CA . LEU A 1 106 ? 0.388 -8.978 15.635 1.00 64.31 106 LEU A CA 1
ATOM 910 C C . LEU A 1 106 ? 1.022 -7.896 16.509 1.00 64.31 106 LEU A C 1
ATOM 912 O O . LEU A 1 106 ? 2.237 -7.696 16.440 1.00 64.31 106 LEU A O 1
ATOM 916 N N . ALA A 1 107 ? 0.218 -7.217 17.330 1.00 65.56 107 ALA A N 1
ATOM 917 C CA . ALA A 1 107 ? 0.687 -6.110 18.157 1.00 65.56 107 ALA A CA 1
ATOM 918 C C . ALA A 1 107 ? 1.893 -6.500 19.042 1.00 65.56 107 ALA A C 1
ATOM 920 O O . ALA A 1 107 ? 2.888 -5.775 19.011 1.00 65.56 107 ALA A O 1
ATOM 921 N N . PRO A 1 108 ? 1.917 -7.667 19.727 1.00 65.06 108 PRO A N 1
ATOM 922 C CA . PRO A 1 108 ? 3.080 -8.092 20.510 1.00 65.06 108 PRO A CA 1
ATOM 923 C C . PRO A 1 108 ? 4.349 -8.283 19.670 1.00 65.06 108 PRO A C 1
ATOM 925 O O . PRO A 1 108 ? 5.442 -7.936 20.114 1.00 65.06 108 PRO A O 1
ATOM 928 N N . ARG A 1 109 ? 4.233 -8.793 18.435 1.00 63.00 109 ARG A N 1
ATOM 929 C CA . ARG A 1 109 ? 5.387 -9.007 17.543 1.00 63.00 109 ARG A CA 1
ATOM 930 C C . ARG A 1 109 ? 5.986 -7.681 17.083 1.00 63.00 109 ARG A C 1
ATOM 932 O O . ARG A 1 109 ? 7.203 -7.556 17.075 1.00 63.00 109 ARG A O 1
ATOM 939 N N . ILE A 1 110 ? 5.149 -6.689 16.765 1.00 61.91 110 ILE A N 1
ATOM 940 C CA . ILE A 1 110 ? 5.620 -5.336 16.428 1.00 61.91 110 ILE A CA 1
ATOM 941 C C . ILE A 1 110 ? 6.285 -4.687 17.649 1.00 61.91 110 ILE A C 1
ATOM 943 O O . ILE A 1 110 ? 7.353 -4.100 17.518 1.00 61.91 110 ILE A O 1
ATOM 947 N N . ILE A 1 111 ? 5.712 -4.859 18.844 1.00 60.94 111 ILE A N 1
ATOM 948 C CA . ILE A 1 111 ? 6.263 -4.315 20.094 1.00 60.94 111 ILE A CA 1
ATOM 949 C C . ILE A 1 111 ? 7.609 -4.960 20.460 1.00 60.94 111 ILE A C 1
ATOM 951 O O . ILE A 1 111 ? 8.501 -4.268 20.933 1.00 60.94 111 ILE A O 1
ATOM 955 N N . THR A 1 112 ? 7.797 -6.260 20.218 1.00 56.06 112 THR A N 1
ATOM 956 C CA . THR A 1 112 ? 9.056 -6.967 20.549 1.00 56.06 112 THR A CA 1
ATOM 957 C C . THR A 1 112 ? 10.232 -6.466 19.706 1.00 56.06 112 THR A C 1
ATOM 959 O O . THR A 1 112 ? 11.381 -6.493 20.136 1.00 56.06 112 THR A O 1
ATOM 962 N N . LEU A 1 113 ? 9.944 -5.951 18.512 1.00 48.97 113 LEU A N 1
ATOM 963 C CA . LEU A 1 113 ? 10.928 -5.314 17.642 1.00 48.97 113 LEU A CA 1
ATOM 964 C C . LEU A 1 113 ? 11.347 -3.919 18.141 1.00 48.97 113 LEU A C 1
ATOM 966 O O . LEU A 1 113 ? 12.271 -3.317 17.592 1.00 48.97 113 LEU A O 1
ATOM 970 N N . MET A 1 114 ? 10.696 -3.396 19.183 1.00 50.59 114 MET A N 1
ATOM 971 C CA . MET A 1 114 ? 10.940 -2.063 19.717 1.00 50.59 114 MET A CA 1
ATOM 972 C C . MET A 1 114 ? 11.799 -2.121 20.986 1.00 50.59 114 MET A C 1
ATOM 974 O O . MET A 1 114 ? 11.443 -2.744 21.981 1.00 50.59 114 MET A O 1
ATOM 978 N N . LYS A 1 115 ? 12.913 -1.380 20.994 1.00 47.16 115 LYS A N 1
ATOM 979 C CA . LYS A 1 115 ? 13.745 -1.135 22.190 1.00 47.16 115 LYS A CA 1
ATOM 980 C C . LYS A 1 115 ? 13.164 -0.047 23.110 1.00 47.16 115 LYS A C 1
ATOM 982 O O . LYS A 1 115 ? 13.918 0.742 23.674 1.00 47.16 115 LYS A O 1
ATOM 987 N N . THR A 1 116 ? 11.844 0.073 23.231 1.00 41.28 116 THR A N 1
ATOM 988 C CA . THR A 1 116 ? 11.232 1.078 24.113 1.00 41.28 116 THR A CA 1
ATOM 989 C C . THR A 1 116 ? 10.536 0.410 25.289 1.00 41.28 116 THR A C 1
ATOM 991 O O . THR A 1 116 ? 9.664 -0.441 25.133 1.00 41.28 116 THR A O 1
ATOM 994 N N . ASN A 1 117 ? 10.923 0.830 26.495 1.00 38.66 117 ASN A N 1
ATOM 995 C CA . ASN A 1 117 ? 10.310 0.435 27.761 1.00 38.66 117 ASN A CA 1
ATOM 996 C C . ASN A 1 117 ? 8.903 1.049 27.896 1.00 38.66 117 ASN A C 1
ATOM 998 O O . ASN A 1 117 ? 8.678 1.917 28.737 1.00 38.66 117 ASN A O 1
ATOM 1002 N N . VAL A 1 118 ? 7.938 0.619 27.076 1.00 40.72 118 VAL A N 1
ATOM 1003 C CA . VAL A 1 118 ? 6.533 1.035 27.216 1.00 40.72 118 VAL A CA 1
ATOM 1004 C C . VAL A 1 118 ? 5.884 0.244 28.357 1.00 40.72 118 VAL A C 1
ATOM 1006 O O . VAL A 1 118 ? 5.141 -0.729 28.173 1.00 40.72 118 VAL A O 1
ATOM 1009 N N . LYS A 1 119 ? 6.178 0.677 29.584 1.00 41.00 119 LYS A N 1
ATOM 1010 C CA . LYS A 1 119 ? 5.351 0.394 30.757 1.00 41.00 119 LYS A CA 1
ATOM 1011 C C . LYS A 1 119 ? 4.134 1.312 30.661 1.00 41.00 119 LYS A C 1
ATOM 1013 O O . LYS A 1 119 ? 4.301 2.489 30.929 1.00 41.00 119 LYS A O 1
ATOM 1018 N N . ASN A 1 120 ? 2.991 0.821 30.166 1.00 47.94 120 ASN A N 1
ATOM 1019 C CA . ASN A 1 120 ? 1.610 1.254 30.477 1.00 47.94 120 ASN A CA 1
ATOM 1020 C C . ASN A 1 120 ? 0.600 0.581 29.516 1.00 47.94 120 ASN A C 1
ATOM 1022 O O . ASN A 1 120 ? 1.014 -0.058 28.553 1.00 47.94 120 ASN A O 1
ATOM 1026 N N . GLY A 1 121 ? -0.698 0.620 29.856 1.00 50.69 121 GLY A N 1
ATOM 1027 C CA . GLY A 1 121 ? -1.775 -0.288 29.407 1.00 50.69 121 GLY A CA 1
ATOM 1028 C C . GLY A 1 121 ? -1.967 -0.557 27.899 1.00 50.69 121 GLY A C 1
ATOM 1029 O O . GLY A 1 121 ? -1.430 0.117 27.028 1.00 50.69 121 GLY A O 1
ATOM 1030 N N . ASN A 1 122 ? -2.776 -1.575 27.573 1.00 58.06 122 ASN A N 1
ATOM 1031 C CA . ASN A 1 122 ? -2.925 -2.100 26.202 1.00 58.06 122 ASN A CA 1
ATOM 1032 C C . ASN A 1 122 ? -3.383 -1.071 25.151 1.00 58.06 122 ASN A C 1
ATOM 1034 O O . ASN A 1 122 ? -2.992 -1.188 23.992 1.00 58.06 122 ASN A O 1
ATOM 1038 N N . ASN A 1 123 ? -4.187 -0.069 25.519 1.00 60.91 123 ASN A N 1
ATOM 1039 C CA . ASN A 1 123 ? -4.718 0.893 24.549 1.00 60.91 123 ASN A CA 1
ATOM 1040 C C . ASN A 1 123 ? -3.649 1.893 24.075 1.00 60.91 123 ASN A C 1
ATOM 1042 O O . ASN A 1 123 ? -3.460 2.052 22.872 1.00 60.91 123 ASN A O 1
ATOM 1046 N N . SER A 1 124 ? -2.877 2.483 24.996 1.00 66.12 124 SER A N 1
ATOM 1047 C CA . SER A 1 124 ? -1.772 3.390 24.646 1.00 66.12 124 SER A CA 1
ATOM 1048 C C . SER A 1 124 ? -0.681 2.673 23.846 1.00 66.12 124 SER A C 1
ATOM 1050 O O . SER A 1 124 ? -0.145 3.232 22.891 1.00 66.12 124 SER A O 1
ATOM 1052 N N . ARG A 1 125 ? -0.423 1.389 24.140 1.00 71.94 125 ARG A N 1
ATOM 1053 C CA . ARG A 1 125 ? 0.455 0.543 23.312 1.00 71.94 125 ARG A CA 1
ATOM 1054 C C . ARG A 1 125 ? -0.036 0.425 21.872 1.00 71.94 125 ARG A C 1
ATOM 1056 O O . ARG A 1 125 ? 0.754 0.617 20.954 1.00 71.94 125 ARG A O 1
ATOM 1063 N N . ASN A 1 126 ? -1.319 0.132 21.665 1.00 75.88 126 ASN A N 1
ATOM 1064 C CA . ASN A 1 126 ? -1.879 0.000 20.319 1.00 75.88 126 ASN A CA 1
ATOM 1065 C C . ASN A 1 126 ? -1.813 1.319 19.540 1.00 75.88 126 ASN A C 1
ATOM 1067 O O . ASN A 1 126 ? -1.479 1.293 18.358 1.00 75.88 126 ASN A O 1
ATOM 1071 N N . VAL A 1 127 ? -2.068 2.460 20.194 1.00 77.31 127 VAL A N 1
ATOM 1072 C CA . VAL A 1 127 ? -1.942 3.781 19.556 1.00 77.31 127 VAL A CA 1
ATOM 1073 C C . VAL A 1 127 ? -0.518 3.977 19.050 1.00 77.31 127 VAL A C 1
ATOM 1075 O O . VAL A 1 127 ? -0.325 4.262 17.873 1.00 77.31 127 VAL A O 1
ATOM 1078 N N . VAL A 1 128 ? 0.484 3.729 19.898 1.00 74.25 128 VAL A N 1
ATOM 1079 C CA . VAL A 1 128 ? 1.899 3.842 19.516 1.00 74.25 128 VAL A CA 1
ATOM 1080 C C . VAL A 1 128 ? 2.248 2.899 18.359 1.00 74.25 128 VAL A C 1
ATOM 1082 O O . VAL A 1 128 ? 2.903 3.327 17.411 1.00 74.25 128 VAL A O 1
ATOM 1085 N N . VAL A 1 129 ? 1.783 1.645 18.385 1.00 74.00 129 VAL A N 1
ATOM 1086 C CA . VAL A 1 129 ? 2.004 0.683 17.289 1.00 74.00 129 VAL A CA 1
ATOM 1087 C C . VAL A 1 129 ? 1.441 1.215 15.968 1.00 74.00 129 VAL A C 1
ATOM 1089 O O . VAL A 1 129 ? 2.147 1.214 14.960 1.00 74.00 129 VAL A O 1
ATOM 1092 N N . PHE A 1 130 ? 0.204 1.713 15.960 1.00 78.19 130 PHE A N 1
ATOM 1093 C CA . PHE A 1 130 ? -0.416 2.265 14.755 1.00 78.19 130 PHE A CA 1
ATOM 1094 C C . PHE A 1 130 ? 0.265 3.550 14.264 1.00 78.19 130 PHE A C 1
ATOM 1096 O O . PHE A 1 130 ? 0.483 3.706 13.061 1.00 78.19 130 PHE A O 1
ATOM 1103 N N . THR A 1 131 ? 0.687 4.431 15.173 1.00 74.69 131 THR A N 1
ATOM 1104 C CA . THR A 1 131 ? 1.483 5.622 14.841 1.00 74.69 131 THR A CA 1
ATOM 1105 C C . THR A 1 131 ? 2.793 5.246 14.147 1.00 74.69 131 THR A C 1
ATOM 1107 O O . THR A 1 131 ? 3.229 5.921 13.208 1.00 74.69 131 THR A O 1
ATOM 1110 N N . LEU A 1 132 ? 3.420 4.155 14.589 1.00 70.31 132 LEU A N 1
ATOM 1111 C CA . LEU A 1 132 ? 4.671 3.649 14.035 1.00 70.31 132 LEU A CA 1
ATOM 1112 C C . LEU A 1 132 ? 4.488 2.917 12.707 1.00 70.31 132 LEU A C 1
ATOM 1114 O O . LEU A 1 132 ? 5.425 2.917 11.912 1.00 70.31 132 LEU A O 1
ATOM 1118 N N . LEU A 1 133 ? 3.300 2.380 12.400 1.00 71.81 133 LEU A N 1
ATOM 1119 C CA . LEU A 1 133 ? 3.032 1.825 11.068 1.00 71.81 133 LEU A CA 1
ATOM 1120 C C . LEU A 1 133 ? 3.262 2.863 9.967 1.00 71.81 133 LEU A C 1
ATOM 1122 O O . LEU A 1 133 ? 3.796 2.508 8.923 1.00 71.81 133 LEU A O 1
ATOM 1126 N N . SER A 1 134 ? 2.945 4.138 10.214 1.00 68.94 134 SER A N 1
ATOM 1127 C CA . SER A 1 134 ? 3.228 5.228 9.261 1.00 68.94 134 SER A CA 1
ATOM 1128 C C . SER A 1 134 ? 4.732 5.453 9.054 1.00 68.94 134 SER A C 1
ATOM 1130 O O . SER A 1 134 ? 5.155 5.880 7.986 1.00 68.94 134 SER A O 1
ATOM 1132 N N . SER A 1 135 ? 5.554 5.140 10.060 1.00 63.47 135 SER A N 1
ATOM 1133 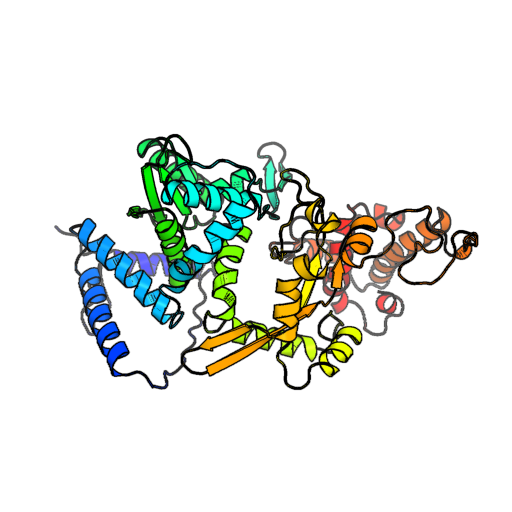C CA . SER A 1 135 ? 7.018 5.189 9.962 1.00 63.47 135 SER A CA 1
ATOM 1134 C C . SER A 1 135 ? 7.603 3.926 9.315 1.00 63.47 135 SER A C 1
ATOM 1136 O O . SER A 1 135 ? 8.625 4.001 8.646 1.00 63.47 135 SER A O 1
ATOM 1138 N N . MET A 1 136 ? 6.959 2.766 9.490 1.00 61.66 136 MET A N 1
ATOM 1139 C CA . MET A 1 136 ? 7.339 1.508 8.828 1.00 61.66 136 MET A CA 1
ATOM 1140 C C . MET A 1 136 ? 6.922 1.480 7.352 1.00 61.66 136 MET A C 1
ATOM 1142 O O . MET A 1 136 ? 7.563 0.823 6.534 1.00 61.66 136 MET A O 1
ATOM 1146 N N . LYS A 1 137 ? 5.819 2.155 7.013 1.00 66.81 137 LYS A N 1
ATOM 1147 C CA . LYS A 1 137 ? 5.265 2.284 5.663 1.00 66.81 137 LYS A CA 1
ATOM 1148 C C . LYS A 1 137 ? 5.475 3.696 5.155 1.00 66.81 137 LYS A C 1
ATOM 1150 O O . LYS A 1 137 ? 4.538 4.482 5.055 1.00 66.81 137 LYS A O 1
ATOM 1155 N N . ILE A 1 138 ? 6.738 3.977 4.845 1.00 64.38 138 ILE A N 1
ATOM 1156 C CA . ILE A 1 138 ? 7.174 5.261 4.305 1.00 64.38 138 ILE A CA 1
ATOM 1157 C C . ILE A 1 138 ? 6.361 5.556 3.037 1.00 64.38 138 ILE A C 1
ATOM 1159 O O . ILE A 1 138 ? 6.384 4.740 2.112 1.00 64.38 138 ILE A O 1
ATOM 1163 N N . PRO A 1 139 ? 5.644 6.689 2.973 1.00 64.56 139 PRO A N 1
ATOM 1164 C CA . PRO A 1 139 ? 4.851 7.038 1.804 1.00 64.56 139 PRO A CA 1
ATOM 1165 C C . PRO A 1 139 ? 5.748 7.220 0.575 1.00 64.56 139 PRO A C 1
ATOM 1167 O O . PRO A 1 139 ? 6.782 7.886 0.628 1.00 64.56 139 PRO A O 1
ATOM 1170 N N . THR A 1 140 ? 5.339 6.632 -0.548 1.00 62.50 140 THR A N 1
ATOM 1171 C CA . THR A 1 140 ? 6.055 6.723 -1.832 1.00 62.50 140 THR A CA 1
ATOM 1172 C C . THR A 1 140 ? 5.427 7.731 -2.796 1.00 62.50 140 THR A C 1
ATOM 1174 O O . THR A 1 140 ? 5.992 7.999 -3.858 1.00 62.50 140 THR A O 1
ATOM 1177 N N . THR A 1 141 ? 4.282 8.308 -2.426 1.00 65.88 141 THR A N 1
ATOM 1178 C CA . THR A 1 141 ? 3.506 9.243 -3.242 1.00 65.88 141 THR A CA 1
ATOM 1179 C C . THR A 1 141 ? 4.214 10.588 -3.421 1.00 65.88 141 THR A C 1
ATOM 1181 O O . THR A 1 141 ? 4.878 11.114 -2.521 1.00 65.88 141 THR A O 1
ATOM 1184 N N . LYS A 1 142 ? 4.063 11.154 -4.621 1.00 66.31 142 LYS A N 1
ATOM 1185 C CA . LYS A 1 142 ? 4.531 12.492 -4.993 1.00 66.31 142 LYS A CA 1
ATOM 1186 C C . LYS A 1 142 ? 3.308 13.338 -5.362 1.00 66.31 142 LYS A C 1
ATOM 1188 O O . LYS A 1 142 ? 2.461 12.876 -6.119 1.00 66.31 142 LYS A O 1
ATOM 1193 N N . SER A 1 143 ? 3.230 14.568 -4.872 1.00 64.44 143 SER A N 1
ATOM 1194 C CA . SER A 1 143 ? 2.247 15.571 -5.288 1.00 64.44 143 SER A CA 1
ATOM 1195 C C . SER A 1 143 ? 2.917 16.654 -6.128 1.00 64.44 143 SER A C 1
ATOM 1197 O O . SER A 1 143 ? 4.097 16.956 -5.954 1.00 64.44 143 SER A O 1
ATOM 1199 N N . VAL A 1 144 ? 2.172 17.243 -7.062 1.00 59.50 144 VAL A N 1
ATOM 1200 C CA . VAL A 1 144 ? 2.645 18.386 -7.849 1.00 59.50 144 VAL A CA 1
ATOM 1201 C C . VAL A 1 144 ? 2.016 19.643 -7.280 1.00 59.50 144 VAL A C 1
ATOM 1203 O O . VAL A 1 144 ? 0.810 19.849 -7.390 1.00 59.50 144 VAL A O 1
ATOM 1206 N N . GLU A 1 145 ? 2.843 20.492 -6.694 1.00 60.84 145 GLU A N 1
ATOM 1207 C CA . GLU A 1 145 ? 2.438 21.802 -6.223 1.00 60.84 145 GLU A CA 1
ATOM 1208 C C . GLU A 1 145 ? 2.758 22.835 -7.306 1.00 60.84 145 GLU A C 1
ATOM 1210 O O . GLU A 1 145 ? 3.880 22.909 -7.813 1.00 60.84 145 GLU A O 1
ATOM 1215 N N . ILE A 1 146 ? 1.757 23.609 -7.718 1.00 60.75 146 ILE A N 1
ATOM 1216 C CA . ILE A 1 146 ? 1.945 24.705 -8.669 1.00 60.75 146 ILE A CA 1
ATOM 1217 C C . ILE A 1 146 ? 2.086 25.975 -7.848 1.00 60.75 146 ILE A C 1
ATOM 1219 O O . ILE A 1 146 ? 1.135 26.404 -7.195 1.00 60.75 146 ILE A O 1
ATOM 1223 N N . ASP A 1 147 ? 3.269 26.580 -7.893 1.00 61.53 147 ASP A N 1
ATOM 1224 C CA . ASP A 1 147 ? 3.496 27.876 -7.269 1.00 61.53 147 ASP A CA 1
ATOM 1225 C C . ASP A 1 147 ? 2.515 28.901 -7.860 1.00 61.53 147 ASP A C 1
ATOM 1227 O O . ASP A 1 147 ? 2.460 29.113 -9.076 1.00 61.53 147 ASP A O 1
ATOM 1231 N N . LYS A 1 148 ? 1.704 29.516 -6.994 1.00 66.75 148 LYS A N 1
ATOM 1232 C CA . LYS A 1 148 ? 0.617 30.417 -7.398 1.00 66.75 148 LYS A CA 1
ATOM 1233 C C . LYS A 1 148 ? 1.128 31.663 -8.127 1.00 66.75 148 LYS A C 1
ATOM 1235 O O . LYS A 1 148 ? 0.406 32.191 -8.969 1.00 66.75 148 LYS A O 1
ATOM 1240 N N . LEU A 1 149 ? 2.345 32.117 -7.818 1.00 68.25 149 LEU A N 1
ATOM 1241 C CA . LEU A 1 149 ? 2.943 33.325 -8.389 1.00 68.25 149 LEU A CA 1
ATOM 1242 C C . LEU A 1 149 ? 3.772 33.001 -9.628 1.00 68.25 149 LEU A C 1
ATOM 1244 O O . LEU A 1 149 ? 3.617 33.639 -10.666 1.00 68.25 149 LEU A O 1
ATOM 1248 N N . THR A 1 150 ? 4.641 31.995 -9.535 1.00 71.06 150 THR A N 1
ATOM 1249 C CA . THR A 1 150 ? 5.591 31.691 -10.616 1.00 71.06 150 THR A CA 1
ATOM 1250 C C . THR A 1 150 ? 5.032 30.711 -11.650 1.00 71.06 150 THR A C 1
ATOM 1252 O O . THR A 1 150 ? 5.616 30.545 -12.719 1.00 71.06 150 THR A O 1
ATOM 1255 N N . LYS A 1 151 ? 3.910 30.039 -11.344 1.00 62.69 151 LYS A N 1
ATOM 1256 C CA . LYS A 1 151 ? 3.341 28.900 -12.093 1.00 62.69 151 LYS A CA 1
ATOM 1257 C C . LYS A 1 151 ? 4.321 27.746 -12.322 1.00 62.69 151 LYS A C 1
ATOM 1259 O O . LYS A 1 151 ? 4.047 26.845 -13.118 1.00 62.69 151 LYS A O 1
ATOM 1264 N N . ILE A 1 152 ? 5.447 27.742 -11.611 1.00 56.81 152 ILE A N 1
ATOM 1265 C CA . ILE A 1 152 ? 6.437 26.676 -11.674 1.00 56.81 152 ILE A CA 1
ATOM 1266 C C . ILE A 1 152 ? 5.875 25.469 -10.928 1.00 56.81 152 ILE A C 1
ATOM 1268 O O . ILE A 1 152 ? 5.438 25.565 -9.781 1.00 56.81 152 ILE A O 1
ATOM 1272 N N . LYS A 1 153 ? 5.895 24.318 -11.600 1.00 60.94 153 LYS A N 1
ATOM 1273 C CA . LYS A 1 153 ? 5.539 23.030 -11.006 1.00 60.94 153 LYS A CA 1
ATOM 1274 C C . LYS A 1 153 ? 6.689 22.560 -10.122 1.00 60.94 153 LYS A C 1
ATOM 1276 O O . LYS A 1 153 ? 7.808 22.392 -10.604 1.00 60.94 153 LYS A O 1
ATOM 1281 N N . ARG A 1 154 ? 6.413 22.321 -8.845 1.00 63.75 154 ARG A N 1
ATOM 1282 C CA . ARG A 1 154 ? 7.325 21.666 -7.907 1.00 63.75 154 ARG A CA 1
ATOM 1283 C C . ARG A 1 154 ? 6.756 20.314 -7.524 1.00 63.75 154 ARG A C 1
ATOM 1285 O O . ARG A 1 154 ? 5.584 20.191 -7.193 1.00 63.75 154 ARG A O 1
ATOM 1292 N N . ILE A 1 155 ? 7.602 19.295 -7.577 1.00 63.66 155 ILE A N 1
ATOM 1293 C CA . ILE A 1 155 ? 7.244 17.957 -7.119 1.00 63.66 155 ILE A CA 1
ATOM 1294 C C . ILE A 1 155 ? 7.575 17.886 -5.631 1.00 63.66 155 ILE A C 1
ATOM 1296 O O . ILE A 1 155 ? 8.742 17.968 -5.246 1.00 63.66 155 ILE A O 1
ATOM 1300 N N . THR A 1 156 ? 6.552 17.735 -4.801 1.00 66.00 156 THR A N 1
ATOM 1301 C CA . THR A 1 156 ? 6.673 17.537 -3.359 1.00 66.00 156 THR A CA 1
ATOM 1302 C C . THR A 1 156 ? 6.452 16.063 -3.034 1.00 66.00 156 THR A C 1
ATOM 1304 O O . THR A 1 156 ? 5.560 15.411 -3.569 1.00 66.00 156 THR A O 1
ATOM 1307 N N . LYS A 1 157 ? 7.320 15.487 -2.197 1.00 66.19 157 LYS A N 1
ATOM 1308 C CA . LYS A 1 157 ? 7.159 14.105 -1.722 1.00 66.19 157 LYS A CA 1
ATOM 1309 C C . LYS A 1 157 ? 6.314 14.119 -0.457 1.00 66.19 157 LYS A C 1
ATOM 1311 O O . LYS A 1 157 ? 6.597 14.920 0.433 1.00 66.19 157 LYS A O 1
ATOM 1316 N N . THR A 1 158 ? 5.347 13.212 -0.362 1.00 74.75 158 THR A N 1
ATOM 1317 C CA . THR A 1 158 ? 4.579 13.003 0.867 1.00 74.75 158 THR A CA 1
ATOM 1318 C C . THR A 1 158 ? 5.527 12.637 2.011 1.00 74.75 158 THR A C 1
ATOM 1320 O O . THR A 1 158 ? 6.404 11.785 1.851 1.00 74.75 158 THR A O 1
ATOM 1323 N N . SER A 1 159 ? 5.388 13.290 3.163 1.00 77.44 159 SER A N 1
ATOM 1324 C CA . SER A 1 159 ? 6.200 13.001 4.345 1.00 77.44 159 SER A CA 1
ATOM 1325 C C . SER A 1 159 ? 5.557 11.934 5.237 1.00 77.44 159 SER A C 1
ATOM 1327 O O . SER A 1 159 ? 4.350 11.704 5.196 1.00 77.44 159 SER A O 1
ATOM 1329 N N . ILE A 1 160 ? 6.350 11.313 6.118 1.00 70.25 160 ILE A N 1
ATOM 1330 C CA . ILE A 1 160 ? 5.830 10.402 7.158 1.00 70.25 160 ILE A CA 1
ATOM 1331 C C . ILE A 1 160 ? 4.809 11.124 8.055 1.00 70.25 160 ILE A C 1
ATOM 1333 O O . ILE A 1 160 ? 3.860 10.505 8.534 1.00 70.25 160 ILE A O 1
ATOM 1337 N N . ALA A 1 161 ? 4.986 12.429 8.287 1.00 76.81 161 ALA A N 1
ATOM 1338 C CA . ALA A 1 161 ? 4.035 13.226 9.053 1.00 76.81 161 ALA A CA 1
ATOM 1339 C C . ALA A 1 161 ? 2.696 13.368 8.315 1.00 76.81 161 ALA A C 1
ATOM 1341 O O . ALA A 1 161 ? 1.655 13.230 8.952 1.00 76.81 161 ALA A O 1
ATOM 1342 N N . ASP A 1 162 ? 2.719 13.552 6.993 1.00 82.56 162 ASP A N 1
ATOM 1343 C CA . ASP A 1 162 ? 1.510 13.618 6.164 1.00 82.56 162 ASP A CA 1
ATOM 1344 C C . ASP A 1 162 ? 0.790 12.268 6.137 1.00 82.56 162 ASP A C 1
ATOM 1346 O O . ASP A 1 162 ? -0.410 12.208 6.391 1.00 82.56 162 ASP A O 1
ATOM 1350 N N . ALA A 1 163 ? 1.532 11.173 5.932 1.00 80.62 163 ALA A N 1
ATOM 1351 C CA . ALA A 1 163 ? 0.992 9.815 5.999 1.00 80.62 163 ALA A CA 1
ATOM 1352 C C . ALA A 1 163 ? 0.349 9.530 7.358 1.00 80.62 163 ALA A C 1
ATOM 1354 O O . ALA A 1 163 ? -0.772 9.028 7.428 1.00 80.62 163 ALA A O 1
ATOM 1355 N N . ARG A 1 164 ? 1.026 9.915 8.445 1.00 83.94 164 ARG A N 1
ATOM 1356 C CA . ARG A 1 164 ? 0.498 9.777 9.801 1.00 83.94 164 ARG A CA 1
ATOM 1357 C C . ARG A 1 164 ? -0.768 10.598 9.981 1.00 83.94 164 ARG A C 1
ATOM 1359 O O . ARG A 1 164 ? -1.760 10.030 10.398 1.00 83.94 164 ARG A O 1
ATOM 1366 N N . LYS A 1 165 ? -0.759 11.886 9.623 1.00 87.50 165 LYS A N 1
ATOM 1367 C CA . LYS A 1 165 ? -1.907 12.801 9.755 1.00 87.50 165 LYS A CA 1
ATOM 1368 C C . LYS A 1 165 ? -3.113 12.363 8.913 1.00 87.50 165 LYS A C 1
ATOM 1370 O O . LYS A 1 165 ? -4.249 12.630 9.303 1.00 87.50 165 LYS A O 1
ATOM 1375 N N . SER A 1 166 ? -2.856 11.742 7.763 1.00 88.69 166 SER A N 1
ATOM 1376 C CA . SER A 1 166 ? -3.852 11.179 6.844 1.00 88.69 166 SER A CA 1
ATOM 1377 C C . SER A 1 166 ? -4.436 9.862 7.371 1.00 88.69 166 SER A C 1
ATOM 1379 O O . SER A 1 166 ? -5.634 9.627 7.251 1.00 88.69 166 SER A O 1
ATOM 1381 N N . PHE A 1 167 ? -3.619 9.024 8.019 1.00 90.06 167 PHE A N 1
ATOM 1382 C CA . PHE A 1 167 ? -4.074 7.787 8.658 1.00 90.06 167 PHE A CA 1
ATOM 1383 C C . PHE A 1 167 ? -4.820 8.050 9.977 1.00 90.06 167 PHE A C 1
ATOM 1385 O O . PHE A 1 167 ? -5.939 7.580 10.181 1.00 90.06 167 PHE A O 1
ATOM 1392 N N . MET A 1 168 ? -4.189 8.811 10.872 1.00 90.62 168 MET A N 1
ATOM 1393 C CA . MET A 1 168 ? -4.672 9.151 12.205 1.00 90.62 168 MET A CA 1
ATOM 1394 C C . MET A 1 168 ? -4.270 10.567 12.626 1.00 90.62 168 MET A C 1
ATOM 1396 O O . MET A 1 168 ? -3.100 10.953 12.655 1.00 90.62 168 MET A O 1
ATOM 1400 N N . ARG A 1 169 ? -5.262 11.355 13.017 1.00 90.25 169 ARG A N 1
ATOM 1401 C CA . ARG A 1 169 ? -5.088 12.754 13.388 1.00 90.25 169 ARG A CA 1
ATOM 1402 C C . ARG A 1 169 ? -5.170 12.913 14.896 1.00 90.25 169 ARG A C 1
ATOM 1404 O O . ARG A 1 169 ? -6.240 12.740 15.470 1.00 90.25 169 ARG A O 1
ATOM 1411 N N . LEU A 1 170 ? -4.042 13.246 15.517 1.00 90.44 170 LEU A N 1
ATOM 1412 C CA . LEU A 1 170 ? -3.977 13.604 16.931 1.00 90.44 170 LEU A CA 1
ATOM 1413 C C . LEU A 1 170 ? -4.247 15.101 17.109 1.00 90.44 170 LEU A C 1
ATOM 1415 O O . LEU A 1 170 ? -3.605 15.926 16.458 1.00 90.44 170 LEU A O 1
ATOM 1419 N N . VAL A 1 171 ? -5.160 15.432 18.016 1.00 90.94 171 VAL A N 1
ATOM 1420 C CA . VAL A 1 171 ? -5.484 16.804 18.420 1.00 90.94 171 VAL A CA 1
ATOM 1421 C C . VAL A 1 171 ? -5.636 16.903 19.942 1.00 90.94 171 VAL A C 1
ATOM 1423 O O . VAL A 1 171 ? -6.165 15.970 20.544 1.00 90.94 171 VAL A O 1
ATOM 1426 N N . PRO A 1 172 ? -5.239 18.018 20.581 1.00 89.94 172 PRO A N 1
ATOM 1427 C CA . PRO A 1 172 ? -5.352 18.161 22.035 1.00 89.94 172 PRO A CA 1
ATOM 1428 C C . PRO A 1 172 ? -6.806 18.164 22.519 1.00 89.94 172 PRO A C 1
ATOM 1430 O O . PRO A 1 172 ? -7.149 17.485 23.489 1.00 89.94 172 PRO A O 1
ATOM 1433 N N . THR A 1 173 ? -7.678 18.901 21.821 1.00 91.06 173 THR A N 1
ATOM 1434 C CA . THR A 1 173 ? -9.083 19.077 22.210 1.00 91.06 173 THR A CA 1
ATOM 1435 C C . THR A 1 173 ? -10.059 18.775 21.074 1.00 91.06 173 THR A C 1
ATOM 1437 O O . THR A 1 173 ? -9.720 18.802 19.891 1.00 91.06 173 THR A O 1
ATOM 1440 N N . THR A 1 174 ? -11.323 18.527 21.422 1.00 88.19 174 THR A N 1
ATOM 1441 C CA . THR A 1 174 ? -12.407 18.345 20.442 1.00 88.19 174 THR A CA 1
ATOM 1442 C C . THR A 1 174 ? -12.659 19.594 19.596 1.00 88.19 174 THR A C 1
ATOM 1444 O O . THR A 1 174 ? -13.073 19.475 18.449 1.00 88.19 174 THR A O 1
ATOM 1447 N N . ASN A 1 175 ? -12.392 20.790 20.126 1.00 89.94 175 ASN A N 1
ATOM 1448 C CA . ASN A 1 175 ? -12.547 22.030 19.364 1.00 89.94 175 ASN A CA 1
ATOM 1449 C C . ASN A 1 175 ? -11.472 22.145 18.281 1.00 89.94 175 ASN A C 1
ATOM 1451 O O . ASN A 1 175 ? -11.790 22.472 17.138 1.00 89.94 175 ASN A O 1
ATOM 1455 N N . ASP A 1 176 ? -10.227 21.790 18.611 1.00 89.81 176 ASP A N 1
ATOM 1456 C CA . ASP A 1 176 ? -9.137 21.733 17.632 1.00 89.81 176 ASP A CA 1
ATOM 1457 C C . ASP A 1 176 ? -9.455 20.739 16.515 1.00 89.81 176 ASP A C 1
ATOM 1459 O O . ASP A 1 176 ? -9.175 21.003 15.345 1.00 89.81 176 ASP A O 1
ATOM 1463 N N . LEU A 1 177 ? -10.091 19.613 16.865 1.00 89.69 177 LEU A N 1
ATOM 1464 C CA . LEU A 1 177 ? -10.552 18.636 15.887 1.00 89.69 177 LEU A CA 1
ATOM 1465 C C . LEU A 1 177 ? -11.521 19.267 14.881 1.00 89.69 177 LEU A C 1
ATOM 1467 O O . LEU A 1 177 ? -11.315 19.134 13.677 1.00 89.69 177 LEU A O 1
ATOM 1471 N N . TYR A 1 178 ? -12.552 19.971 15.352 1.00 89.88 178 TYR A N 1
ATOM 1472 C CA . TYR A 1 178 ? -13.537 20.610 14.475 1.00 89.88 178 TYR A CA 1
ATOM 1473 C C . TYR A 1 178 ? -12.900 21.644 13.543 1.00 89.88 178 TYR A C 1
ATOM 1475 O O . TYR A 1 178 ? -13.162 21.630 12.340 1.00 89.88 178 TYR A O 1
ATOM 1483 N N . VAL A 1 179 ? -12.003 22.481 14.071 1.00 92.19 179 VAL A N 1
ATOM 1484 C CA . VAL A 1 179 ? -11.286 23.493 13.281 1.00 92.19 179 VAL A CA 1
ATOM 1485 C C . VAL A 1 179 ? -10.415 22.841 12.205 1.00 92.19 179 VAL A C 1
ATOM 1487 O O . VAL A 1 179 ? -10.466 23.234 11.038 1.00 92.19 179 VAL A O 1
ATOM 1490 N N . GLN A 1 180 ? -9.637 21.816 12.563 1.00 89.19 180 GLN A N 1
ATOM 1491 C CA . GLN A 1 180 ? -8.765 21.133 11.606 1.00 89.19 180 GLN A CA 1
ATOM 1492 C C . GLN A 1 180 ? -9.544 20.383 10.525 1.00 89.19 180 GLN A C 1
ATOM 1494 O O . GLN A 1 180 ? -9.090 20.323 9.383 1.00 89.19 180 GLN A O 1
ATOM 1499 N N . ILE A 1 181 ? -10.696 19.803 10.864 1.00 88.88 181 ILE A N 1
ATOM 1500 C CA . ILE A 1 181 ? -11.554 19.118 9.892 1.00 88.88 181 ILE A CA 1
ATOM 1501 C C . ILE A 1 181 ? -12.157 20.119 8.915 1.00 88.88 181 ILE A C 1
ATOM 1503 O O . ILE A 1 181 ? -12.108 19.877 7.712 1.00 88.88 181 ILE A O 1
ATOM 1507 N N . GLN A 1 182 ? -12.664 21.254 9.402 1.00 89.75 182 GLN A N 1
ATOM 1508 C CA . GLN A 1 182 ? -13.215 22.281 8.522 1.00 89.75 182 GLN A CA 1
ATOM 1509 C C . GLN A 1 182 ? -12.154 22.811 7.551 1.00 89.75 182 GLN A C 1
ATOM 1511 O O . GLN A 1 182 ? -12.395 22.866 6.348 1.00 89.75 182 GLN A O 1
ATOM 1516 N N . SER A 1 183 ? -10.944 23.084 8.048 1.00 89.81 183 SER A N 1
ATOM 1517 C CA . SER A 1 183 ? -9.820 23.484 7.195 1.00 89.81 183 SER A CA 1
ATOM 1518 C C . SER A 1 183 ? -9.486 22.432 6.127 1.00 89.81 183 SER A C 1
ATOM 1520 O O . SER A 1 183 ? -9.187 22.785 4.988 1.00 89.81 183 SER A O 1
ATOM 1522 N N . GLU A 1 184 ? -9.561 21.140 6.459 1.00 87.06 184 GLU A N 1
ATOM 1523 C CA . GLU A 1 184 ? -9.322 20.055 5.501 1.00 87.06 184 GLU A CA 1
ATOM 1524 C C . GLU A 1 184 ? -10.417 19.969 4.427 1.00 87.06 184 GLU A C 1
ATOM 1526 O O . GLU A 1 184 ? -10.126 19.753 3.250 1.00 87.06 184 GLU A O 1
ATOM 1531 N N . ILE A 1 185 ? -11.677 20.172 4.818 1.00 87.69 185 ILE A N 1
ATOM 1532 C CA . ILE A 1 185 ? -12.819 20.227 3.900 1.00 87.69 185 ILE A CA 1
ATOM 1533 C C . ILE A 1 185 ? -12.636 21.375 2.904 1.00 87.69 185 ILE A C 1
ATOM 1535 O O . ILE A 1 185 ? -12.765 21.169 1.695 1.00 87.69 185 ILE A O 1
ATOM 1539 N N . ASP A 1 186 ? -12.279 22.561 3.394 1.00 87.81 186 ASP A N 1
ATOM 1540 C CA . ASP A 1 186 ? -12.056 23.746 2.563 1.00 87.81 186 ASP A CA 1
ATOM 1541 C C . ASP A 1 186 ? -10.889 23.526 1.583 1.00 87.81 186 ASP A C 1
ATOM 1543 O O . ASP A 1 186 ? -10.987 23.853 0.394 1.00 87.81 186 ASP A O 1
ATOM 1547 N N . ASN A 1 187 ? -9.813 22.874 2.042 1.00 84.81 187 ASN A N 1
ATOM 1548 C CA . ASN A 1 187 ? -8.696 22.473 1.188 1.00 84.81 187 ASN A CA 1
ATOM 1549 C C . ASN A 1 187 ? -9.144 21.505 0.083 1.00 84.81 187 ASN A C 1
ATOM 1551 O O . ASN A 1 187 ? -8.813 21.724 -1.085 1.00 84.81 187 ASN A O 1
ATOM 1555 N N . CYS A 1 188 ? -9.940 20.484 0.413 1.00 83.38 188 CYS A N 1
ATOM 1556 C CA . CYS A 1 188 ? -10.472 19.534 -0.570 1.00 83.38 188 CYS A CA 1
ATOM 1557 C C . CYS A 1 188 ? -11.348 20.229 -1.623 1.00 83.38 188 CYS A C 1
ATOM 1559 O O . CYS A 1 188 ? -11.195 19.973 -2.821 1.00 83.38 188 CYS A O 1
ATOM 1561 N N . TYR A 1 189 ? -12.205 21.171 -1.210 1.00 84.62 189 TYR A N 1
ATOM 1562 C CA . TYR A 1 189 ? -12.997 21.981 -2.140 1.00 84.62 189 TYR A CA 1
ATOM 1563 C C . TYR A 1 189 ? -12.117 22.801 -3.085 1.00 84.62 189 TYR A C 1
ATOM 1565 O O . TYR A 1 189 ? -12.375 22.828 -4.291 1.00 84.62 189 TYR A O 1
ATOM 1573 N N . SER A 1 190 ? -11.054 23.425 -2.568 1.00 80.75 190 SER A N 1
ATOM 1574 C CA . SER A 1 190 ? -10.125 24.215 -3.385 1.00 80.75 190 SER A CA 1
ATOM 1575 C C . SER A 1 190 ? -9.372 23.367 -4.420 1.00 80.75 190 SER A C 1
ATOM 1577 O O . SER A 1 190 ? -9.163 23.809 -5.551 1.00 80.75 190 SER A O 1
ATOM 1579 N N . MET A 1 191 ? -9.021 22.128 -4.060 1.00 76.81 191 MET A N 1
ATOM 1580 C CA . MET A 1 191 ? -8.276 21.194 -4.909 1.00 76.81 191 MET A CA 1
ATOM 1581 C C . MET A 1 191 ? -9.172 20.326 -5.805 1.00 76.81 191 MET A C 1
ATOM 1583 O O . MET A 1 191 ? -8.655 19.582 -6.635 1.00 76.81 191 MET A O 1
ATOM 1587 N N . LYS A 1 192 ? -10.504 20.423 -5.671 1.00 81.75 192 LYS A N 1
ATOM 1588 C CA . LYS A 1 192 ? -11.486 19.532 -6.321 1.00 81.75 192 LYS A CA 1
ATOM 1589 C C . LYS A 1 192 ? -11.233 18.049 -6.017 1.00 81.75 192 LYS A C 1
ATOM 1591 O O . LYS A 1 192 ? -11.414 17.189 -6.879 1.00 81.75 192 LYS A O 1
ATOM 1596 N N . THR A 1 193 ? -10.822 17.756 -4.790 1.00 80.81 193 THR A N 1
ATOM 1597 C CA . THR A 1 193 ? -10.583 16.398 -4.298 1.00 80.81 193 THR A CA 1
ATOM 1598 C C . THR A 1 193 ? -11.659 15.983 -3.297 1.00 80.81 193 THR A C 1
ATOM 1600 O O . THR A 1 193 ? -12.432 16.798 -2.795 1.00 80.81 193 THR A O 1
ATOM 1603 N N . THR A 1 194 ? -11.752 14.681 -3.031 1.00 82.56 194 THR A N 1
ATOM 1604 C CA . THR A 1 194 ? -12.685 14.114 -2.049 1.00 82.56 194 THR A CA 1
ATOM 1605 C C . THR A 1 194 ? -11.969 13.827 -0.736 1.00 82.56 194 THR A C 1
ATOM 1607 O O . THR A 1 194 ? -10.915 13.188 -0.752 1.00 82.56 194 THR A O 1
ATOM 1610 N N . LEU A 1 195 ? -12.580 14.204 0.387 1.00 86.19 195 LEU A N 1
ATOM 1611 C CA . LEU A 1 195 ? -12.098 13.842 1.717 1.00 86.19 195 LEU A CA 1
ATOM 1612 C C . LEU A 1 195 ? -12.451 12.380 2.020 1.00 86.19 195 LEU A C 1
ATOM 1614 O O . LEU A 1 195 ? -13.627 12.010 2.033 1.00 86.19 195 LEU A O 1
ATOM 1618 N N . GLN A 1 196 ? -11.431 11.555 2.235 1.00 89.62 196 GLN A N 1
ATOM 1619 C CA . GLN A 1 196 ? -11.607 10.158 2.633 1.00 89.62 196 GLN A CA 1
ATOM 1620 C C . GLN A 1 196 ? -11.855 10.048 4.146 1.00 89.62 196 GLN A C 1
ATOM 1622 O O . GLN A 1 196 ? -11.526 10.985 4.873 1.00 89.62 196 GLN A O 1
ATOM 1627 N N . PRO A 1 197 ? -12.424 8.933 4.641 1.00 91.31 197 PRO A N 1
ATOM 1628 C CA . PRO A 1 197 ? -12.495 8.663 6.073 1.00 91.31 197 PRO A CA 1
ATOM 1629 C C . PRO A 1 197 ? -11.102 8.658 6.714 1.00 91.31 197 PRO A C 1
ATOM 1631 O O . PRO A 1 197 ? -10.147 8.151 6.122 1.00 91.31 197 PRO A O 1
ATOM 1634 N N . PHE A 1 198 ? -10.992 9.182 7.933 1.00 90.12 198 PHE A N 1
ATOM 1635 C CA . PHE A 1 198 ? -9.767 9.108 8.733 1.00 90.12 198 PHE A CA 1
ATOM 1636 C C . PHE A 1 198 ? -10.088 9.015 10.223 1.00 90.12 198 PHE A C 1
ATOM 1638 O O . PHE A 1 198 ? -11.178 9.369 10.679 1.00 90.12 198 PHE A O 1
ATOM 1645 N N . ILE A 1 199 ? -9.101 8.533 10.976 1.00 94.31 199 ILE A N 1
ATOM 1646 C CA . ILE A 1 199 ? -9.201 8.322 12.417 1.00 94.31 199 ILE A CA 1
ATOM 1647 C C . ILE A 1 199 ? -8.811 9.612 13.136 1.00 94.31 199 ILE A C 1
ATOM 1649 O O . ILE A 1 199 ? -7.824 10.263 12.792 1.00 94.31 199 ILE A O 1
ATOM 1653 N N . CYS A 1 200 ? -9.553 9.972 14.170 1.00 93.19 200 CYS A N 1
ATOM 1654 C CA . CYS A 1 200 ? -9.323 11.122 15.027 1.00 93.19 200 CYS A CA 1
ATOM 1655 C C . CYS A 1 200 ? -9.016 10.649 16.452 1.00 93.19 200 CYS A C 1
ATOM 1657 O O . CYS A 1 200 ? -9.712 9.806 17.021 1.00 93.19 200 CYS A O 1
ATOM 1659 N N . ILE A 1 201 ? -7.963 11.210 17.038 1.00 93.06 201 ILE A N 1
ATOM 1660 C CA . ILE A 1 201 ? -7.495 10.911 18.388 1.00 93.06 201 ILE A CA 1
ATOM 1661 C C . ILE A 1 201 ? -7.464 12.225 19.157 1.00 93.06 201 ILE A C 1
ATOM 1663 O O . ILE A 1 201 ? -6.762 13.149 18.757 1.00 93.06 201 ILE A O 1
ATOM 1667 N N . VAL A 1 202 ? -8.204 12.304 20.261 1.00 91.12 202 VAL A N 1
ATOM 1668 C CA . VAL A 1 202 ? -8.183 13.470 21.149 1.00 91.12 202 VAL A CA 1
ATOM 1669 C C . VAL A 1 202 ? -7.315 13.160 22.362 1.00 91.12 202 VAL A C 1
ATOM 1671 O O . VAL A 1 202 ? -7.599 12.220 23.111 1.00 91.12 202 VAL A O 1
ATOM 1674 N N . GLY A 1 203 ? -6.258 13.939 22.554 1.00 88.94 203 GLY A N 1
ATOM 1675 C CA . GLY A 1 203 ? -5.302 13.805 23.646 1.00 88.94 203 GLY A CA 1
ATOM 1676 C C . GLY A 1 203 ? -4.062 14.663 23.424 1.00 88.94 203 GLY A C 1
ATOM 1677 O O . GLY A 1 203 ? -3.776 15.085 22.306 1.00 88.94 203 GLY A O 1
ATOM 1678 N N . ASP A 1 204 ? -3.326 14.904 24.505 1.00 83.81 204 ASP A N 1
ATOM 1679 C CA . ASP A 1 204 ? -2.130 15.751 24.486 1.00 83.81 204 ASP A CA 1
ATOM 1680 C C . ASP A 1 204 ? -0.988 15.076 23.701 1.00 83.81 204 ASP A C 1
ATOM 1682 O O . ASP A 1 204 ? -0.231 15.726 22.981 1.00 83.81 204 ASP A O 1
ATOM 1686 N N . ASP A 1 205 ? -0.913 13.744 23.776 1.00 82.44 205 ASP A N 1
ATOM 1687 C CA . ASP A 1 205 ? 0.020 12.911 23.026 1.00 82.44 205 ASP A CA 1
ATOM 1688 C C . ASP A 1 205 ? -0.561 11.502 22.747 1.00 82.44 205 ASP A C 1
ATOM 1690 O O . ASP A 1 205 ? -1.644 11.135 23.210 1.00 82.44 205 ASP A O 1
ATOM 1694 N N . TYR A 1 206 ? 0.156 10.681 21.969 1.00 81.31 206 TYR A N 1
ATOM 1695 C CA . TYR A 1 206 ? -0.270 9.317 21.607 1.00 81.31 206 TYR A CA 1
ATOM 1696 C C . TYR A 1 206 ? -0.322 8.334 22.792 1.00 81.31 206 TYR A C 1
ATOM 1698 O O . TYR A 1 206 ? -1.006 7.314 22.719 1.00 81.31 206 TYR A O 1
ATOM 1706 N N . ILE A 1 207 ? 0.413 8.608 23.869 1.00 73.88 207 ILE A N 1
ATOM 1707 C CA . ILE A 1 207 ? 0.447 7.804 25.095 1.00 73.88 207 ILE A CA 1
ATOM 1708 C C . ILE A 1 207 ? -0.734 8.188 25.994 1.00 73.88 207 ILE A C 1
ATOM 1710 O O . ILE A 1 207 ? -1.356 7.307 26.588 1.00 73.88 207 ILE A O 1
ATOM 1714 N N . THR A 1 208 ? -1.062 9.480 26.060 1.00 77.12 208 THR A N 1
ATOM 1715 C CA . THR A 1 208 ? -2.140 10.060 26.876 1.00 77.12 208 THR A CA 1
ATOM 1716 C C . THR A 1 208 ? -3.467 10.224 26.126 1.00 77.12 208 THR A C 1
ATOM 1718 O O . THR A 1 208 ? -4.373 10.893 26.624 1.00 77.12 208 THR A O 1
ATOM 1721 N N . ALA A 1 209 ? -3.615 9.594 24.955 1.00 82.62 209 ALA A N 1
ATOM 1722 C CA . ALA A 1 209 ? -4.831 9.613 24.142 1.00 82.62 209 ALA A CA 1
ATOM 1723 C C . ALA A 1 209 ? -6.086 9.240 24.957 1.00 82.62 209 ALA A C 1
ATOM 1725 O O . ALA A 1 209 ? -6.150 8.176 25.577 1.00 82.62 209 ALA A O 1
ATOM 1726 N N . LYS A 1 210 ? -7.095 10.119 24.933 1.00 81.81 210 LYS A N 1
ATOM 1727 C CA . LYS A 1 210 ? -8.297 10.042 25.782 1.00 81.81 210 LYS A CA 1
ATOM 1728 C C . LYS A 1 210 ? -9.519 9.559 25.009 1.00 81.81 210 LYS A C 1
ATOM 1730 O O . LYS A 1 210 ? -10.319 8.803 25.553 1.00 81.81 210 LYS A O 1
ATOM 1735 N N . GLN A 1 211 ? -9.685 10.003 23.763 1.00 87.75 211 GLN A N 1
ATOM 1736 C CA . GLN A 1 211 ? -10.863 9.685 22.949 1.00 87.75 211 GLN A CA 1
ATOM 1737 C C . GLN A 1 211 ? -10.470 9.303 21.525 1.00 87.75 211 GLN A C 1
ATOM 1739 O O . GLN A 1 211 ? -9.507 9.833 20.971 1.00 87.75 211 GLN A O 1
ATOM 1744 N N . PHE A 1 212 ? -11.257 8.405 20.935 1.00 89.94 212 PHE A N 1
ATOM 1745 C CA . PHE A 1 212 ? -11.081 7.914 19.574 1.00 89.94 212 PHE A CA 1
ATOM 1746 C C . PHE A 1 212 ? -12.394 8.088 18.822 1.00 89.94 212 PHE A C 1
ATOM 1748 O O . PHE A 1 212 ? -13.455 7.700 19.323 1.00 89.94 212 PHE A O 1
ATOM 1755 N N . CYS A 1 213 ? -12.337 8.660 17.627 1.00 89.19 213 CYS A N 1
ATOM 1756 C CA . CYS A 1 213 ? -13.478 8.672 16.731 1.00 89.19 213 CYS A CA 1
ATOM 1757 C C . CYS A 1 213 ? -13.061 8.581 15.272 1.00 89.19 213 CYS A C 1
ATOM 1759 O O . CYS A 1 213 ? -11.975 9.015 14.916 1.00 89.19 213 CYS A O 1
ATOM 1761 N N . ASP A 1 214 ? -13.937 8.050 14.429 1.00 88.25 214 ASP A N 1
ATOM 1762 C CA . ASP A 1 214 ? -13.767 8.155 12.982 1.00 88.25 214 ASP A CA 1
ATOM 1763 C C . ASP A 1 214 ? -14.572 9.345 12.471 1.00 88.25 214 ASP A C 1
ATOM 1765 O O . ASP A 1 214 ? -15.662 9.628 12.978 1.00 88.25 214 ASP A O 1
ATOM 1769 N N . TYR A 1 215 ? -14.052 10.040 11.463 1.00 89.19 215 TYR A N 1
ATOM 1770 C CA . TYR A 1 215 ? -14.791 11.084 10.764 1.00 89.19 215 TYR A CA 1
ATOM 1771 C C . TYR A 1 215 ? -15.119 10.639 9.342 1.00 89.19 215 TYR A C 1
ATOM 1773 O O . TYR A 1 215 ? -14.227 10.334 8.550 1.00 89.19 215 TYR A O 1
ATOM 1781 N N . TYR A 1 216 ? -16.407 10.647 8.999 1.00 87.12 216 TYR A N 1
ATOM 1782 C CA . TYR A 1 216 ? -16.856 10.497 7.618 1.00 87.12 216 TYR A CA 1
ATOM 1783 C C . TYR A 1 216 ? -18.197 11.197 7.407 1.00 87.12 216 TYR A C 1
ATOM 1785 O O . TYR A 1 216 ? -19.099 11.082 8.232 1.00 87.12 216 TYR A O 1
ATOM 1793 N N . PHE A 1 217 ? -18.324 11.912 6.286 1.00 81.06 217 PHE A N 1
ATOM 1794 C CA . PHE A 1 217 ? -19.563 12.562 5.846 1.00 81.06 217 PHE A CA 1
ATOM 1795 C C . PHE A 1 217 ? -20.245 13.396 6.951 1.00 81.06 217 PHE A C 1
ATOM 1797 O O . PHE A 1 217 ? -21.408 13.188 7.294 1.00 81.06 217 PHE A O 1
ATOM 1804 N N . ASN A 1 218 ? -19.491 14.333 7.537 1.00 79.00 218 ASN A N 1
ATOM 1805 C CA . ASN A 1 218 ? -19.952 15.223 8.609 1.00 79.00 218 ASN A CA 1
ATOM 1806 C C . ASN A 1 218 ? -20.450 14.514 9.885 1.00 79.00 218 ASN A C 1
ATOM 1808 O O . ASN A 1 218 ? -21.220 15.083 10.654 1.00 79.00 218 ASN A O 1
ATOM 1812 N N . THR A 1 219 ? -20.011 13.275 10.106 1.00 76.81 219 THR A N 1
ATOM 1813 C CA . THR A 1 219 ? -20.402 12.450 11.251 1.00 76.81 219 THR A CA 1
ATOM 1814 C C . THR A 1 219 ? -19.163 11.982 12.007 1.00 76.81 219 THR A C 1
ATOM 1816 O O . THR A 1 219 ? -18.165 11.600 11.393 1.00 76.81 219 THR A O 1
ATOM 1819 N N . TYR A 1 220 ? -19.246 12.004 13.340 1.00 83.12 220 TYR A N 1
ATOM 1820 C CA . TYR A 1 220 ? -18.201 11.550 14.258 1.00 83.12 220 TYR A CA 1
ATOM 1821 C C . TYR A 1 220 ? -18.624 10.241 14.923 1.00 83.12 220 TYR A C 1
ATOM 1823 O O . TYR A 1 220 ? -19.548 10.219 15.736 1.00 83.12 220 TYR A O 1
ATOM 1831 N N . TYR A 1 221 ? -17.923 9.154 14.626 1.00 79.50 221 TYR A N 1
ATOM 1832 C CA . TYR A 1 221 ? -18.192 7.843 15.211 1.00 79.50 221 TYR A CA 1
ATOM 1833 C C . TYR A 1 221 ? -17.310 7.656 16.433 1.00 79.50 221 TYR A C 1
ATOM 1835 O O . TYR A 1 221 ? -16.142 7.313 16.294 1.00 79.50 221 TYR A O 1
ATOM 1843 N N . LYS A 1 222 ? -17.839 7.901 17.634 1.00 83.38 222 LYS A N 1
ATOM 1844 C CA . LYS A 1 222 ? -17.094 7.664 18.879 1.00 83.38 222 LYS A CA 1
ATOM 1845 C C . LYS A 1 222 ? -16.879 6.167 19.088 1.00 83.38 222 LYS A C 1
ATOM 1847 O O . LYS A 1 222 ? -17.819 5.383 18.969 1.00 83.38 222 LYS A O 1
ATOM 1852 N N . LEU A 1 223 ? -15.642 5.783 19.394 1.00 84.25 223 LEU A N 1
ATOM 1853 C CA . LEU A 1 223 ? -15.221 4.386 19.471 1.00 84.25 223 LEU A CA 1
ATOM 1854 C C . LEU A 1 223 ? -14.435 4.123 20.762 1.00 84.25 223 LEU A C 1
ATOM 1856 O O . LEU A 1 223 ? -13.730 5.003 21.257 1.00 84.25 223 LEU A O 1
ATOM 1860 N N . PRO A 1 224 ? -14.540 2.907 21.328 1.00 80.75 224 PRO A N 1
ATOM 1861 C CA . PRO A 1 224 ? -14.018 2.620 22.664 1.00 80.75 224 PRO A CA 1
ATOM 1862 C C . PRO A 1 224 ? -12.486 2.562 22.718 1.00 80.75 224 PRO A C 1
ATOM 1864 O O . PRO A 1 224 ? -11.893 2.729 23.781 1.00 80.75 224 PRO A O 1
ATOM 1867 N N . ASN A 1 225 ? -11.827 2.272 21.595 1.00 83.50 225 ASN A N 1
ATOM 1868 C CA . ASN A 1 225 ? -10.375 2.160 21.507 1.00 83.50 225 ASN A CA 1
ATOM 1869 C C . ASN A 1 225 ? -9.884 2.322 20.063 1.00 83.50 225 ASN A C 1
ATOM 1871 O O . ASN A 1 225 ? -10.660 2.216 19.111 1.00 83.50 225 ASN A O 1
ATOM 1875 N N . ILE A 1 226 ? -8.573 2.519 19.909 1.00 86.69 226 ILE A N 1
ATOM 1876 C CA . ILE A 1 226 ? -7.943 2.741 18.602 1.00 86.69 226 ILE A CA 1
ATOM 1877 C C . ILE A 1 226 ? -8.078 1.549 17.646 1.00 86.69 226 ILE A C 1
ATOM 1879 O O . ILE A 1 226 ? -8.194 1.743 16.444 1.00 86.69 226 ILE A O 1
ATOM 1883 N N . VAL A 1 227 ? -8.102 0.312 18.155 1.00 83.12 227 VAL A N 1
ATOM 1884 C CA . VAL A 1 227 ? -8.231 -0.886 17.306 1.00 83.12 227 VAL A CA 1
ATOM 1885 C C . VAL A 1 227 ? -9.605 -0.907 16.640 1.00 83.12 227 VAL A C 1
ATOM 1887 O O . VAL A 1 227 ? -9.707 -1.193 15.450 1.00 83.12 227 VAL A O 1
ATOM 1890 N N . LYS A 1 228 ? -10.657 -0.551 17.390 1.00 82.00 228 LYS A N 1
ATOM 1891 C CA . LYS A 1 228 ? -12.011 -0.401 16.849 1.00 82.00 228 LYS A CA 1
ATOM 1892 C C . LYS A 1 228 ? -12.129 0.787 15.894 1.00 82.00 228 LYS A C 1
ATOM 1894 O O . LYS A 1 228 ? -12.824 0.641 14.899 1.00 82.00 228 LYS A O 1
ATOM 1899 N N . ALA A 1 229 ? -11.419 1.889 16.135 1.00 87.38 229 ALA A N 1
ATOM 1900 C CA . ALA A 1 229 ? -11.319 2.996 15.176 1.00 87.38 229 ALA A CA 1
ATOM 1901 C C . ALA A 1 229 ? -10.704 2.565 13.840 1.00 87.38 229 ALA A C 1
ATOM 1903 O O . ALA A 1 229 ? -11.277 2.783 12.780 1.00 87.38 229 ALA A O 1
ATOM 1904 N N . VAL A 1 230 ? -9.590 1.834 13.870 1.00 88.12 230 VAL A N 1
ATOM 1905 C CA . VAL A 1 230 ? -8.985 1.320 12.633 1.00 88.12 230 VAL A CA 1
ATOM 1906 C C . VAL A 1 230 ? -9.916 0.343 11.902 1.00 88.12 230 VAL A C 1
ATOM 1908 O O . VAL A 1 230 ? -10.045 0.430 10.683 1.00 88.12 230 VAL A O 1
ATOM 1911 N N . ASP A 1 231 ? -10.581 -0.562 12.625 1.00 83.69 231 ASP A N 1
ATOM 1912 C CA . ASP A 1 231 ? -11.513 -1.540 12.045 1.00 83.69 231 ASP A CA 1
ATOM 1913 C C . ASP A 1 231 ? -12.746 -0.881 11.407 1.00 83.69 231 ASP A C 1
ATOM 1915 O O . ASP A 1 231 ? -13.088 -1.186 10.264 1.00 83.69 231 ASP A O 1
ATOM 1919 N N . VAL A 1 232 ? -13.402 0.043 12.116 1.00 83.06 232 VAL A N 1
ATOM 1920 C CA . VAL A 1 232 ? -14.598 0.738 11.620 1.00 83.06 232 VAL A CA 1
ATOM 1921 C C . VAL A 1 232 ? -14.245 1.635 10.437 1.00 83.06 232 VAL A C 1
ATOM 1923 O O . VAL A 1 232 ? -14.898 1.531 9.399 1.00 83.06 232 VAL A O 1
ATOM 1926 N N . CYS A 1 233 ? -13.170 2.420 10.525 1.00 89.31 233 CYS A N 1
ATOM 1927 C CA . CYS A 1 233 ? -12.692 3.246 9.420 1.00 89.31 233 CYS A CA 1
ATOM 1928 C C . CYS A 1 233 ? -12.380 2.403 8.170 1.00 89.31 233 CYS A C 1
ATOM 1930 O O . CYS A 1 233 ? -12.842 2.715 7.070 1.00 89.31 233 CYS A O 1
ATOM 1932 N N . PHE A 1 234 ? -11.696 1.264 8.337 1.00 86.94 234 PHE A N 1
ATOM 1933 C CA . PHE A 1 234 ? -11.449 0.310 7.252 1.00 86.94 234 PHE A CA 1
ATOM 1934 C C . PHE A 1 234 ? -12.755 -0.201 6.622 1.00 86.94 234 PHE A C 1
ATOM 1936 O O . PHE A 1 234 ? -12.893 -0.220 5.396 1.00 86.94 234 PHE A O 1
ATOM 1943 N N . LYS A 1 235 ? -13.735 -0.591 7.445 1.00 83.38 235 LYS A N 1
ATOM 1944 C CA . LYS A 1 235 ? -15.042 -1.075 6.975 1.00 83.38 235 LYS A CA 1
ATOM 1945 C C . LYS A 1 235 ? -15.819 0.007 6.230 1.00 83.38 235 LYS A C 1
ATOM 1947 O O . LYS A 1 235 ? -16.359 -0.298 5.173 1.00 83.38 235 LYS A O 1
ATOM 1952 N N . ILE A 1 236 ? -15.821 1.255 6.708 1.00 82.50 236 ILE A N 1
ATOM 1953 C CA . ILE A 1 236 ? -16.442 2.402 6.019 1.00 82.50 236 ILE A CA 1
ATOM 1954 C C . ILE A 1 236 ? -15.868 2.536 4.605 1.00 82.50 236 ILE A C 1
ATOM 1956 O O . ILE A 1 236 ? -16.628 2.592 3.638 1.00 82.50 236 ILE A O 1
ATOM 1960 N N . ILE A 1 237 ? -14.538 2.524 4.468 1.00 84.88 237 ILE A N 1
ATOM 1961 C CA . ILE A 1 237 ? -13.874 2.650 3.163 1.00 84.88 237 ILE A CA 1
ATOM 1962 C C . ILE A 1 237 ? -14.341 1.550 2.202 1.00 84.88 237 ILE A C 1
ATOM 1964 O O . ILE A 1 237 ? -14.662 1.831 1.051 1.00 84.88 237 ILE A O 1
ATOM 1968 N N . HIS A 1 238 ? -14.450 0.309 2.671 1.00 81.25 238 HIS A N 1
ATOM 1969 C CA . HIS A 1 238 ? -14.860 -0.808 1.824 1.00 81.25 238 HIS A CA 1
ATOM 1970 C C . HIS A 1 238 ? -16.362 -0.863 1.522 1.00 81.25 238 HIS A C 1
ATOM 1972 O O . HIS A 1 238 ? -16.728 -1.094 0.371 1.00 81.25 238 HIS A O 1
ATOM 1978 N N . VAL A 1 239 ? -17.225 -0.653 2.520 1.00 77.94 239 VAL A N 1
ATOM 1979 C CA . VAL A 1 239 ? -18.691 -0.699 2.358 1.00 77.94 239 VAL A CA 1
ATOM 1980 C C . VAL A 1 239 ? -19.154 0.360 1.361 1.00 77.94 239 VAL A C 1
ATOM 1982 O O . VAL A 1 239 ? -20.002 0.088 0.514 1.00 77.94 239 VAL A O 1
ATOM 1985 N N . PHE A 1 240 ? -18.548 1.548 1.405 1.00 77.19 240 PHE A N 1
ATOM 1986 C CA . PHE A 1 240 ? -18.854 2.634 0.475 1.00 77.19 240 PHE A CA 1
ATOM 1987 C C . PHE A 1 240 ? -17.992 2.625 -0.798 1.00 77.19 240 PHE A C 1
ATOM 1989 O O . PHE A 1 240 ? -18.144 3.520 -1.630 1.00 77.19 240 PHE A O 1
ATOM 1996 N N . ASN A 1 241 ? -17.123 1.622 -0.981 1.00 77.25 241 ASN A N 1
ATOM 1997 C CA . ASN A 1 241 ? -16.211 1.498 -2.124 1.00 77.25 241 ASN A CA 1
ATOM 1998 C C . ASN A 1 241 ? -15.395 2.784 -2.385 1.00 77.25 241 ASN A C 1
ATOM 2000 O O . ASN A 1 241 ? -15.324 3.298 -3.504 1.00 77.25 241 ASN A O 1
ATOM 2004 N N . LEU A 1 242 ? -14.826 3.334 -1.314 1.00 82.19 242 LEU A N 1
ATOM 2005 C CA . LEU A 1 242 ? -14.015 4.545 -1.321 1.00 82.19 242 LEU A CA 1
ATOM 2006 C C . LEU A 1 242 ? -12.549 4.220 -1.632 1.00 82.19 242 LEU A C 1
ATOM 2008 O O . LEU A 1 242 ? -12.086 3.092 -1.461 1.00 82.19 242 LEU A O 1
ATOM 2012 N N . LYS A 1 243 ? -11.796 5.235 -2.066 1.00 82.25 243 LYS A N 1
ATOM 2013 C CA . LYS A 1 243 ? -10.340 5.124 -2.216 1.00 82.25 243 LYS A CA 1
ATOM 2014 C C . LYS A 1 243 ? -9.673 5.311 -0.853 1.00 82.25 243 LYS A C 1
ATOM 2016 O O . LYS A 1 243 ? -10.122 6.132 -0.057 1.00 82.25 243 LYS A O 1
ATOM 2021 N N . TYR A 1 244 ? -8.563 4.620 -0.601 1.00 87.62 244 TYR A N 1
ATOM 2022 C CA . TYR A 1 244 ? -7.720 4.983 0.538 1.00 87.62 244 TYR A CA 1
ATOM 2023 C C . TYR A 1 244 ? -7.167 6.406 0.365 1.00 87.62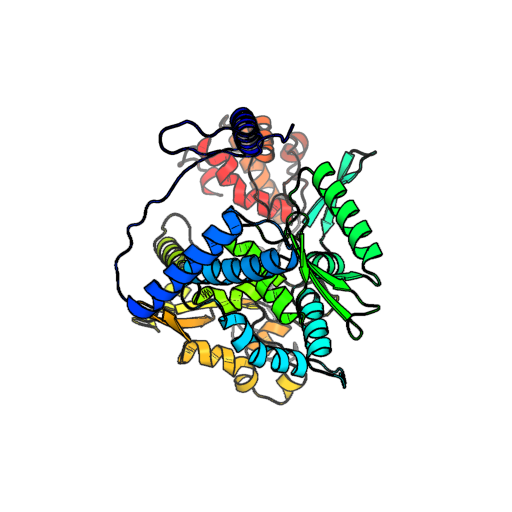 244 TYR A C 1
ATOM 2025 O O . TYR A 1 244 ? -6.912 6.823 -0.770 1.00 87.62 244 TYR A O 1
ATOM 2033 N N . PRO A 1 245 ? -6.951 7.148 1.466 1.00 87.25 245 PRO A N 1
ATOM 2034 C CA . PRO A 1 245 ? -6.196 8.389 1.411 1.00 87.25 245 PRO A CA 1
ATOM 2035 C C . PRO A 1 245 ? -4.811 8.140 0.800 1.00 87.25 245 PRO A C 1
ATOM 2037 O O . PRO A 1 245 ? -4.119 7.195 1.188 1.00 87.25 245 PRO A O 1
ATOM 2040 N N . MET A 1 246 ? -4.402 8.982 -0.150 1.00 80.19 246 MET A N 1
ATOM 2041 C CA . MET A 1 246 ? -3.175 8.768 -0.926 1.00 80.19 246 MET A CA 1
ATOM 2042 C C . MET A 1 246 ? -1.930 8.744 -0.040 1.00 80.19 246 MET A C 1
ATOM 2044 O O . MET A 1 246 ? -1.053 7.907 -0.228 1.00 80.19 246 MET A O 1
ATOM 2048 N N . GLU A 1 247 ? -1.866 9.612 0.968 1.00 83.38 247 GLU A N 1
ATOM 2049 C CA . GLU A 1 247 ? -0.691 9.743 1.829 1.00 83.38 247 GLU A CA 1
ATOM 2050 C C . GLU A 1 247 ? -0.511 8.527 2.742 1.00 83.38 247 GLU A C 1
ATOM 2052 O O . GLU A 1 247 ? 0.613 8.170 3.085 1.00 83.38 247 GLU A O 1
ATOM 2057 N N . SER A 1 248 ? -1.610 7.873 3.128 1.00 86.62 248 SER A N 1
ATOM 2058 C CA . SER A 1 248 ? -1.613 6.699 4.007 1.00 86.62 248 SER A CA 1
ATOM 2059 C C . SER A 1 248 ? -1.942 5.392 3.280 1.00 86.62 248 SER A C 1
ATOM 2061 O O . SER A 1 248 ? -2.133 4.358 3.925 1.00 86.62 248 SER A O 1
ATOM 2063 N N . VAL A 1 249 ? -1.944 5.387 1.940 1.00 82.06 249 VAL A N 1
ATOM 2064 C CA . VAL A 1 249 ? -2.327 4.222 1.123 1.00 82.06 249 VAL A CA 1
ATOM 2065 C C . VAL A 1 249 ? -1.503 2.979 1.459 1.00 82.06 249 VAL A C 1
ATOM 2067 O O . VAL A 1 249 ? -2.036 1.875 1.509 1.00 82.06 249 VAL A O 1
ATOM 2070 N N . LEU A 1 250 ? -0.213 3.135 1.770 1.00 72.56 250 LEU A N 1
ATOM 2071 C CA . LEU A 1 250 ? 0.663 2.016 2.134 1.00 72.56 250 LEU A CA 1
ATOM 2072 C C . LEU A 1 250 ? 0.364 1.446 3.527 1.00 72.56 250 LEU A C 1
ATOM 2074 O O . LEU A 1 250 ? 0.540 0.249 3.758 1.00 72.56 250 LEU A O 1
ATOM 2078 N N . VAL A 1 251 ? -0.115 2.281 4.451 1.00 78.88 251 VAL A N 1
ATOM 2079 C CA . VAL A 1 251 ? -0.561 1.842 5.780 1.00 78.88 251 VAL A CA 1
ATOM 2080 C C . VAL A 1 251 ? -1.866 1.061 5.645 1.00 78.88 251 VAL A C 1
ATOM 2082 O O . VAL A 1 251 ? -1.981 -0.051 6.164 1.00 78.88 251 VAL A O 1
ATOM 2085 N N . TRP A 1 252 ? -2.821 1.593 4.881 1.00 83.81 252 TRP A N 1
ATOM 2086 C CA . TRP A 1 252 ? -4.103 0.937 4.643 1.00 83.81 252 TRP A CA 1
ATOM 2087 C C . TRP A 1 252 ? -3.977 -0.352 3.846 1.00 83.81 252 TRP A C 1
ATOM 2089 O O . TRP A 1 252 ? -4.562 -1.356 4.232 1.00 83.81 252 TRP A O 1
ATOM 2099 N N . THR A 1 253 ? -3.162 -0.377 2.795 1.00 73.75 253 THR A N 1
ATOM 2100 C CA . THR A 1 253 ? -2.886 -1.611 2.045 1.00 73.75 253 THR A CA 1
ATOM 2101 C C . THR A 1 253 ? -2.129 -2.627 2.890 1.00 73.75 253 THR A C 1
ATOM 2103 O O . THR A 1 253 ? -2.358 -3.819 2.730 1.00 73.75 253 THR A O 1
ATOM 2106 N N . PHE A 1 254 ? -1.290 -2.211 3.846 1.00 74.12 254 PHE A N 1
ATOM 2107 C CA . PHE A 1 254 ? -0.703 -3.132 4.824 1.00 74.12 254 PHE A CA 1
ATOM 2108 C C . PHE A 1 254 ? -1.764 -3.727 5.759 1.00 74.12 254 PHE A C 1
ATOM 2110 O O . PHE A 1 254 ? -1.776 -4.940 5.972 1.00 74.12 254 PHE A O 1
ATOM 2117 N N . ILE A 1 255 ? -2.688 -2.909 6.267 1.00 76.25 255 ILE A N 1
ATOM 2118 C CA . ILE A 1 255 ? -3.841 -3.371 7.054 1.00 76.25 255 ILE A CA 1
ATOM 2119 C C . ILE A 1 255 ? -4.706 -4.331 6.222 1.00 76.25 255 ILE A C 1
ATOM 2121 O O . ILE A 1 255 ? -5.019 -5.434 6.674 1.00 76.25 255 ILE A O 1
ATOM 2125 N N . GLN A 1 256 ? -4.996 -3.965 4.972 1.00 74.69 256 GLN A N 1
ATOM 2126 C CA . GLN A 1 256 ? -5.725 -4.784 4.011 1.00 74.69 256 GLN A CA 1
ATOM 2127 C C . GLN A 1 256 ? -4.979 -6.084 3.707 1.00 74.69 256 GLN A C 1
ATOM 2129 O O . GLN A 1 256 ? -5.621 -7.124 3.653 1.00 74.69 256 GLN A O 1
ATOM 2134 N N . SER A 1 257 ? -3.645 -6.065 3.568 1.00 62.22 257 SER A N 1
ATOM 2135 C CA . SER A 1 257 ? -2.799 -7.225 3.227 1.00 62.22 257 SER A CA 1
ATOM 2136 C C . SER A 1 257 ? -3.012 -8.407 4.175 1.00 62.22 257 SER A C 1
ATOM 2138 O O . SER A 1 257 ? -2.925 -9.559 3.762 1.00 62.22 257 SER A O 1
ATOM 2140 N N . LYS A 1 258 ? -3.373 -8.137 5.437 1.00 59.03 258 LYS A N 1
ATOM 2141 C CA . LYS A 1 258 ? -3.692 -9.170 6.433 1.00 59.03 258 LYS A CA 1
ATOM 2142 C C . LYS A 1 258 ? -5.065 -9.816 6.243 1.00 59.03 258 LYS A C 1
ATOM 2144 O O . LYS A 1 258 ? -5.246 -10.943 6.697 1.00 59.03 258 LYS A O 1
ATOM 2149 N N . LYS A 1 259 ? -5.989 -9.139 5.555 1.00 57.50 259 LYS A N 1
ATOM 2150 C CA . LYS A 1 259 ? -7.266 -9.688 5.071 1.00 57.50 259 LYS A CA 1
ATOM 2151 C C . LYS A 1 259 ? -7.204 -10.139 3.598 1.00 57.50 259 LYS A C 1
ATOM 2153 O O . LYS A 1 259 ? -8.053 -10.900 3.161 1.00 57.50 259 LYS A O 1
ATOM 2158 N N . TYR A 1 260 ? -6.210 -9.693 2.829 1.00 54.62 260 TYR A N 1
ATOM 2159 C CA . TYR A 1 260 ? -6.218 -9.632 1.357 1.00 54.62 260 TYR A CA 1
ATOM 2160 C C . TYR A 1 260 ? -6.494 -10.952 0.644 1.00 54.62 260 TYR A C 1
ATOM 2162 O O . TYR A 1 260 ? -7.187 -10.961 -0.366 1.00 54.62 260 TYR A O 1
ATOM 2170 N N . PHE A 1 261 ? -6.002 -12.067 1.176 1.00 51.00 261 PHE A N 1
ATOM 2171 C CA . PHE A 1 261 ? -6.262 -13.371 0.577 1.00 51.00 261 PHE A CA 1
ATOM 2172 C C . PHE A 1 261 ? -7.562 -14.031 1.053 1.00 51.00 261 PHE A C 1
ATOM 2174 O O . PHE A 1 261 ? -8.059 -14.914 0.369 1.00 51.00 261 PHE A O 1
ATOM 2181 N N . GLU A 1 262 ? -8.125 -13.602 2.182 1.00 53.78 262 GLU A N 1
ATOM 2182 C CA . GLU A 1 262 ? -9.380 -14.135 2.735 1.00 53.78 262 GLU A CA 1
ATOM 2183 C C . GLU A 1 262 ? -10.606 -13.339 2.257 1.00 53.78 262 GLU A C 1
ATOM 2185 O O . GLU A 1 262 ? -11.722 -13.850 2.276 1.00 53.78 262 GLU A O 1
ATOM 2190 N N . LEU A 1 263 ? -10.414 -12.105 1.770 1.00 59.56 263 LEU A N 1
ATOM 2191 C CA . LEU A 1 263 ? -11.480 -11.307 1.164 1.00 59.56 263 LEU A CA 1
ATOM 2192 C C . LEU A 1 263 ? -11.942 -11.964 -0.147 1.00 59.56 263 LEU A C 1
ATOM 2194 O O . LEU A 1 263 ? -11.191 -12.063 -1.125 1.00 59.56 263 LEU A O 1
ATOM 2198 N N . HIS A 1 264 ? -13.200 -12.408 -0.164 1.00 51.34 264 HIS A N 1
ATOM 2199 C CA . HIS A 1 264 ? -13.815 -13.048 -1.323 1.00 51.34 264 HIS A CA 1
ATOM 2200 C C . HIS A 1 264 ? -13.673 -12.160 -2.579 1.00 51.34 264 HIS A C 1
ATOM 2202 O O . HIS A 1 264 ? -13.889 -10.952 -2.534 1.00 51.34 264 HIS A O 1
ATOM 2208 N N . GLY A 1 265 ? -13.252 -12.743 -3.708 1.00 57.84 265 GLY A N 1
ATOM 2209 C CA . GLY A 1 265 ? -13.052 -12.030 -4.982 1.00 57.84 265 GLY A CA 1
ATOM 2210 C C . GLY A 1 265 ? -11.650 -11.451 -5.225 1.00 57.84 265 GLY A C 1
ATOM 2211 O O . GLY A 1 265 ? -11.216 -11.430 -6.380 1.00 57.84 265 GLY A O 1
ATOM 2212 N N . VAL A 1 266 ? -10.891 -11.082 -4.184 1.00 64.31 266 VAL A N 1
ATOM 2213 C CA . VAL A 1 266 ? -9.508 -10.576 -4.343 1.00 64.31 266 VAL A CA 1
ATOM 2214 C C . VAL A 1 266 ? -8.576 -11.695 -4.795 1.00 64.31 266 VAL A C 1
ATOM 2216 O O . VAL A 1 266 ? -7.887 -11.543 -5.803 1.00 64.31 266 VAL A O 1
ATOM 2219 N N . LEU A 1 267 ? -8.625 -12.855 -4.127 1.00 67.75 267 LEU A N 1
ATOM 2220 C CA . LEU A 1 267 ? -7.857 -14.029 -4.546 1.00 67.75 267 LEU A CA 1
ATOM 2221 C C . LEU A 1 267 ? -8.209 -14.429 -5.986 1.00 67.75 267 LEU A C 1
ATOM 2223 O O . LEU A 1 267 ? -7.316 -14.617 -6.799 1.00 67.75 267 LEU A O 1
ATOM 2227 N N . ASN A 1 268 ? -9.497 -14.507 -6.336 1.00 67.62 268 ASN A N 1
ATOM 2228 C CA . ASN A 1 268 ? -9.909 -14.891 -7.692 1.00 67.62 268 ASN A CA 1
ATOM 2229 C C . ASN A 1 268 ? -9.404 -13.892 -8.750 1.00 67.62 268 ASN A C 1
ATOM 2231 O O . ASN A 1 268 ? -8.926 -14.310 -9.804 1.00 67.62 268 ASN A O 1
ATOM 2235 N N . SER A 1 269 ? -9.466 -12.588 -8.463 1.00 65.69 269 SER A N 1
ATOM 2236 C CA . SER A 1 269 ? -8.945 -11.544 -9.357 1.00 65.69 269 SER A CA 1
ATOM 2237 C C . SER A 1 269 ? -7.432 -11.667 -9.528 1.00 65.69 269 SER A C 1
ATOM 2239 O O . SER A 1 269 ? -6.931 -11.657 -10.649 1.00 65.69 269 SER A O 1
ATOM 2241 N N . PHE A 1 270 ? -6.707 -11.864 -8.425 1.00 70.06 270 PHE A N 1
ATOM 2242 C CA . PHE A 1 270 ? -5.261 -12.053 -8.429 1.00 70.06 270 PHE A CA 1
ATOM 2243 C C . PHE A 1 270 ? -4.842 -13.299 -9.219 1.00 70.06 270 PHE A C 1
ATOM 2245 O O . PHE A 1 270 ? -3.964 -13.223 -10.074 1.00 70.06 270 PHE A O 1
ATOM 2252 N N . LEU A 1 271 ? -5.517 -14.431 -8.997 1.00 74.12 271 LEU A N 1
ATOM 2253 C CA . LEU A 1 271 ? -5.269 -15.670 -9.733 1.00 74.12 271 LEU A CA 1
ATOM 2254 C C . LEU A 1 271 ? -5.537 -15.508 -11.225 1.00 74.12 271 LEU A C 1
ATOM 2256 O O . LEU A 1 271 ? -4.717 -15.925 -12.034 1.00 74.12 271 LEU A O 1
ATOM 2260 N N . THR A 1 272 ? -6.625 -14.827 -11.586 1.00 75.44 272 THR A N 1
ATOM 2261 C CA . THR A 1 272 ? -6.940 -14.520 -12.987 1.00 75.44 272 THR A CA 1
ATOM 2262 C C . THR A 1 272 ? -5.822 -13.697 -13.630 1.00 75.44 272 THR A C 1
ATOM 2264 O O . THR A 1 272 ? -5.359 -14.035 -14.716 1.00 75.44 272 THR A O 1
ATOM 2267 N N . ILE A 1 273 ? -5.334 -12.655 -12.946 1.00 73.19 273 ILE A N 1
ATOM 2268 C CA . ILE A 1 273 ? -4.230 -11.813 -13.428 1.00 73.19 273 ILE A CA 1
ATOM 2269 C C . ILE A 1 273 ? -2.946 -12.628 -13.600 1.00 73.19 273 ILE A C 1
ATOM 2271 O O . ILE A 1 273 ? -2.271 -12.478 -14.619 1.00 73.19 273 ILE A O 1
ATOM 2275 N N . ILE A 1 274 ? -2.602 -13.494 -12.642 1.00 75.88 274 ILE A N 1
ATOM 2276 C CA . ILE A 1 274 ? -1.425 -14.363 -12.750 1.00 75.88 274 ILE A CA 1
ATOM 2277 C C . ILE A 1 274 ? -1.552 -15.287 -13.960 1.00 75.88 274 ILE A C 1
ATOM 2279 O O . ILE A 1 274 ? -0.631 -15.349 -14.771 1.00 75.88 274 ILE A O 1
ATOM 2283 N N . THR A 1 275 ? -2.684 -15.977 -14.114 1.00 78.62 275 THR A N 1
ATOM 2284 C CA . THR A 1 275 ? -2.904 -16.907 -15.228 1.00 78.62 275 THR A CA 1
ATOM 2285 C C . THR A 1 275 ? -2.833 -16.193 -16.577 1.00 78.62 275 THR A C 1
ATOM 2287 O O . THR A 1 275 ? -2.190 -16.692 -17.498 1.00 78.62 275 THR A O 1
ATOM 2290 N N . LEU A 1 276 ? -3.434 -15.005 -16.692 1.00 79.94 276 LEU A N 1
ATOM 2291 C CA . LEU A 1 276 ? -3.349 -14.188 -17.904 1.00 79.94 276 LEU A CA 1
ATOM 2292 C C . LEU A 1 276 ? -1.904 -13.787 -18.216 1.00 79.94 276 LEU A C 1
ATOM 2294 O O . LEU A 1 276 ? -1.468 -13.932 -19.354 1.00 79.94 276 LEU A O 1
ATOM 2298 N N . ASN A 1 277 ? -1.145 -13.332 -17.215 1.00 75.62 277 ASN A N 1
ATOM 2299 C CA . ASN A 1 277 ? 0.245 -12.916 -17.406 1.00 75.62 277 ASN A CA 1
ATOM 2300 C C . ASN A 1 277 ? 1.185 -14.083 -17.727 1.00 75.62 277 ASN A C 1
ATOM 2302 O O . ASN A 1 277 ? 2.108 -13.891 -18.512 1.00 75.62 277 ASN A O 1
ATOM 2306 N N . MET A 1 278 ? 0.959 -15.273 -17.160 1.00 77.94 278 MET A N 1
ATOM 2307 C CA . MET A 1 278 ? 1.743 -16.471 -17.488 1.00 77.94 278 MET A CA 1
ATOM 2308 C C . MET A 1 278 ? 1.552 -16.911 -18.946 1.00 77.94 278 MET A C 1
ATOM 2310 O O . MET A 1 278 ? 2.500 -17.384 -19.569 1.00 77.94 278 MET A O 1
ATOM 2314 N N . ASN A 1 279 ? 0.348 -16.720 -19.495 1.00 77.69 279 ASN A N 1
ATOM 2315 C CA . ASN A 1 279 ? -0.011 -17.141 -20.852 1.00 77.69 279 ASN A CA 1
ATOM 2316 C C . ASN A 1 279 ? 0.167 -16.042 -21.912 1.00 77.69 279 ASN A C 1
ATOM 2318 O O . ASN A 1 279 ? -0.054 -16.289 -23.097 1.00 77.69 279 ASN A O 1
ATOM 2322 N N . TYR A 1 280 ? 0.532 -14.822 -21.512 1.00 77.38 280 TYR A N 1
ATOM 2323 C CA . TYR A 1 280 ? 0.691 -13.711 -22.443 1.00 77.38 280 TYR A CA 1
ATOM 2324 C C . TYR A 1 280 ? 1.973 -13.859 -23.275 1.00 77.38 280 TYR A C 1
ATOM 2326 O O . TYR A 1 280 ? 3.044 -14.120 -22.727 1.00 77.38 280 TYR A O 1
ATOM 2334 N N . VAL A 1 281 ? 1.864 -13.662 -24.595 1.00 76.19 281 VAL A N 1
ATOM 2335 C CA . VAL A 1 281 ? 2.958 -13.885 -25.568 1.00 76.19 281 VAL A CA 1
ATOM 2336 C C . VAL A 1 281 ? 3.559 -12.573 -26.100 1.00 76.19 281 VAL A C 1
ATOM 2338 O O . VAL A 1 281 ? 4.650 -12.574 -26.655 1.00 76.19 281 VAL A O 1
ATOM 2341 N N . GLY A 1 282 ? 2.887 -11.430 -25.919 1.00 74.12 282 GLY A N 1
ATOM 2342 C CA . GLY A 1 282 ? 3.324 -10.155 -26.510 1.00 74.12 282 GLY A CA 1
ATOM 2343 C C . GLY A 1 282 ? 4.461 -9.431 -25.772 1.00 74.12 282 GLY A C 1
ATOM 2344 O O . GLY A 1 282 ? 5.051 -8.519 -26.335 1.00 74.12 282 GLY A O 1
ATOM 2345 N N . TYR A 1 283 ? 4.756 -9.792 -24.520 1.00 73.81 283 TYR A N 1
ATOM 2346 C CA . TYR A 1 283 ? 5.892 -9.279 -23.747 1.00 73.81 283 TYR A CA 1
ATOM 2347 C C . TYR A 1 283 ? 6.297 -10.296 -22.679 1.00 73.81 283 TYR A C 1
ATOM 2349 O O . TYR A 1 283 ? 5.459 -11.047 -22.173 1.00 73.81 283 TYR A O 1
ATOM 2357 N N . THR A 1 284 ? 7.574 -10.296 -22.306 1.00 66.00 284 THR A N 1
ATOM 2358 C CA . THR A 1 284 ? 8.103 -11.159 -21.243 1.00 66.00 284 THR A CA 1
ATOM 2359 C C . THR A 1 284 ? 8.137 -10.388 -19.922 1.00 66.00 284 THR A C 1
ATOM 2361 O O . THR A 1 284 ? 8.754 -9.331 -19.828 1.00 66.00 284 THR A O 1
ATOM 2364 N N . ASN A 1 285 ? 7.469 -10.908 -18.897 1.00 77.38 285 ASN A N 1
ATOM 2365 C CA . ASN A 1 285 ? 7.521 -10.456 -17.510 1.00 77.38 285 ASN A CA 1
ATOM 2366 C C . ASN A 1 285 ? 8.116 -11.571 -16.623 1.00 77.38 285 ASN A C 1
ATOM 2368 O O . ASN A 1 285 ? 8.494 -12.636 -17.104 1.00 77.38 285 ASN A O 1
ATOM 2372 N N . PHE A 1 286 ? 8.197 -11.349 -15.309 1.00 80.38 286 PHE A N 1
ATOM 2373 C CA . PHE A 1 286 ? 8.730 -12.363 -14.393 1.00 80.38 286 PHE A CA 1
ATOM 2374 C C . PHE A 1 286 ? 7.903 -13.666 -14.364 1.00 80.38 286 PHE A C 1
ATOM 2376 O O . PHE A 1 286 ? 8.462 -14.738 -14.186 1.00 80.38 286 PHE A O 1
ATOM 2383 N N . LEU A 1 287 ? 6.582 -13.600 -14.549 1.00 80.50 287 LEU A N 1
ATOM 2384 C CA . LEU A 1 287 ? 5.685 -14.758 -14.465 1.00 80.50 287 LEU A CA 1
ATOM 2385 C C . LEU A 1 287 ? 5.763 -15.679 -15.691 1.00 80.50 287 LEU A C 1
ATOM 2387 O O . LEU A 1 287 ? 5.538 -16.877 -15.551 1.00 80.50 287 LEU A O 1
ATOM 2391 N N . ASN A 1 288 ? 6.063 -15.153 -16.882 1.00 82.19 288 ASN A N 1
ATOM 2392 C CA . ASN A 1 288 ? 6.188 -15.952 -18.109 1.00 82.19 288 ASN A CA 1
ATOM 2393 C C . ASN A 1 288 ? 7.648 -16.194 -18.545 1.00 82.19 288 ASN A C 1
ATOM 2395 O O . ASN A 1 288 ? 7.876 -16.823 -19.587 1.00 82.19 288 ASN A O 1
ATOM 2399 N N . CYS A 1 289 ? 8.632 -15.740 -17.759 1.00 82.69 289 CYS A N 1
ATOM 2400 C CA . CYS A 1 289 ? 10.044 -15.973 -18.040 1.00 82.69 289 CYS A CA 1
ATOM 2401 C C . CYS A 1 289 ? 10.447 -17.438 -17.809 1.00 82.69 289 CYS A C 1
ATOM 2403 O O . CYS A 1 289 ? 9.814 -18.181 -17.055 1.00 82.69 289 CYS A O 1
ATOM 2405 N N . GLU A 1 290 ? 11.537 -17.845 -18.458 1.00 85.81 290 GLU A N 1
ATOM 2406 C CA . GLU A 1 290 ? 12.042 -19.219 -18.401 1.00 85.81 290 GLU A CA 1
ATOM 2407 C C . GLU A 1 290 ? 12.427 -19.646 -16.976 1.00 85.81 290 GLU A C 1
ATOM 2409 O O . GLU A 1 290 ? 12.087 -20.743 -16.539 1.00 85.81 290 GLU A O 1
ATOM 2414 N N . LEU A 1 291 ? 13.046 -18.744 -16.206 1.00 85.12 291 LEU A N 1
ATOM 2415 C CA . LEU A 1 291 ? 13.435 -19.005 -14.819 1.00 85.12 291 LEU A CA 1
ATOM 2416 C C . LEU A 1 291 ? 12.228 -19.381 -13.947 1.00 85.12 291 LEU A C 1
ATOM 2418 O O . LEU A 1 291 ? 12.271 -20.366 -13.209 1.00 85.12 291 LEU A O 1
ATOM 2422 N N . TRP A 1 292 ? 11.141 -18.606 -14.021 1.00 87.19 292 TRP A N 1
ATOM 2423 C CA . TRP A 1 292 ? 9.954 -18.876 -13.212 1.00 87.19 292 TRP A CA 1
ATOM 2424 C C . TRP A 1 292 ? 9.234 -20.144 -13.672 1.00 87.19 292 TRP A C 1
ATOM 2426 O O . TRP A 1 292 ? 8.813 -20.937 -12.831 1.00 87.19 292 TRP A O 1
ATOM 2436 N N . LYS A 1 293 ? 9.173 -20.399 -14.986 1.00 87.00 293 LYS A N 1
ATOM 2437 C CA . LYS A 1 293 ? 8.646 -21.657 -15.540 1.00 87.00 293 LYS A CA 1
ATOM 2438 C C . LYS A 1 293 ? 9.384 -22.871 -14.980 1.00 87.00 293 LYS A C 1
ATOM 2440 O O . LYS A 1 293 ? 8.736 -23.781 -14.469 1.00 87.00 293 LYS A O 1
ATOM 2445 N N . GLN A 1 294 ? 10.717 -22.853 -14.987 1.00 87.88 294 GLN A N 1
ATOM 2446 C CA . GLN A 1 294 ? 11.536 -23.922 -14.404 1.00 87.88 294 GLN A CA 1
ATOM 2447 C C . GLN A 1 294 ? 11.267 -24.094 -12.908 1.00 87.88 294 GLN A C 1
ATOM 2449 O O . GLN A 1 294 ? 11.151 -25.217 -12.420 1.00 87.88 294 GLN A O 1
ATOM 2454 N N . LYS A 1 295 ? 11.086 -22.989 -12.179 1.00 86.88 295 LYS A N 1
ATOM 2455 C CA . LYS A 1 295 ? 10.759 -23.039 -10.753 1.00 86.88 295 LYS A CA 1
ATOM 2456 C C . LYS A 1 295 ? 9.372 -23.629 -10.479 1.00 86.88 295 LYS A C 1
ATOM 2458 O O . LYS A 1 295 ? 9.202 -24.359 -9.506 1.00 86.88 295 LYS A O 1
ATOM 2463 N N . MET A 1 296 ? 8.391 -23.379 -11.347 1.00 86.19 296 MET A N 1
ATOM 2464 C CA . MET A 1 296 ? 7.056 -23.982 -11.246 1.00 86.19 296 MET A CA 1
ATOM 2465 C C . MET A 1 296 ? 7.057 -25.492 -11.492 1.00 86.19 296 MET A C 1
ATOM 2467 O O . MET A 1 296 ? 6.258 -26.195 -10.874 1.00 86.19 296 MET A O 1
ATOM 2471 N N . LEU A 1 297 ? 7.995 -26.017 -12.289 1.00 87.88 297 LEU A N 1
ATOM 2472 C CA . LEU A 1 297 ? 8.156 -27.467 -12.469 1.00 87.88 297 LEU A CA 1
ATOM 2473 C C . LEU A 1 297 ? 8.533 -28.189 -11.163 1.00 87.88 297 LEU A C 1
ATOM 2475 O O . LEU A 1 297 ? 8.166 -29.347 -10.983 1.00 87.88 297 LEU A O 1
ATOM 2479 N N . LEU A 1 298 ? 9.202 -27.507 -10.225 1.00 86.12 298 LEU A N 1
ATOM 2480 C CA . LEU A 1 298 ? 9.548 -28.053 -8.902 1.00 86.12 298 LEU A CA 1
ATOM 2481 C C . LEU A 1 298 ? 8.339 -28.145 -7.953 1.00 86.12 298 LEU A C 1
ATOM 2483 O O . LEU A 1 298 ? 8.418 -28.745 -6.878 1.00 86.12 298 LEU A O 1
ATOM 2487 N N . HIS A 1 299 ? 7.211 -27.544 -8.329 1.00 84.88 299 HIS A N 1
ATOM 2488 C CA . HIS A 1 299 ? 6.018 -27.436 -7.501 1.00 84.88 299 HIS A CA 1
ATOM 2489 C C . HIS A 1 299 ? 4.758 -27.892 -8.261 1.00 84.88 299 HIS A C 1
ATOM 2491 O O . HIS A 1 299 ? 3.815 -27.111 -8.416 1.00 84.88 299 HIS A O 1
ATOM 2497 N N . PRO A 1 300 ? 4.699 -29.163 -8.712 1.00 82.44 300 PRO A N 1
ATOM 2498 C CA . PRO A 1 300 ? 3.563 -29.665 -9.476 1.00 82.44 300 PRO A CA 1
ATOM 2499 C C . PRO A 1 300 ? 2.276 -29.578 -8.649 1.00 82.44 300 PRO A C 1
ATOM 2501 O O . PRO A 1 300 ? 2.259 -29.914 -7.464 1.00 82.44 300 PRO A O 1
ATOM 2504 N N . ASN A 1 301 ? 1.192 -29.125 -9.283 1.00 82.88 301 ASN A N 1
ATOM 2505 C CA . ASN A 1 301 ? -0.143 -28.979 -8.685 1.00 82.88 301 ASN A CA 1
ATOM 2506 C C . ASN A 1 301 ? -0.220 -28.050 -7.458 1.00 82.88 301 ASN A C 1
ATOM 2508 O O . ASN A 1 301 ? -1.221 -28.061 -6.740 1.00 82.88 301 ASN A O 1
ATOM 2512 N N . LYS A 1 302 ? 0.807 -27.230 -7.205 1.00 86.75 302 LYS A N 1
ATOM 2513 C CA . LYS A 1 302 ? 0.779 -26.208 -6.157 1.00 86.75 302 LYS A CA 1
ATOM 2514 C C . LYS A 1 302 ? 0.461 -24.852 -6.761 1.00 86.75 302 LYS A C 1
ATOM 2516 O O . LYS A 1 302 ? 0.995 -24.470 -7.798 1.00 86.75 302 LYS A O 1
ATOM 2521 N N . LEU A 1 303 ? -0.366 -24.089 -6.058 1.00 85.06 303 LEU A N 1
ATOM 2522 C CA . LEU A 1 303 ? -0.592 -22.694 -6.390 1.00 85.06 303 LEU A CA 1
ATOM 2523 C C . LEU A 1 303 ? 0.489 -21.840 -5.724 1.0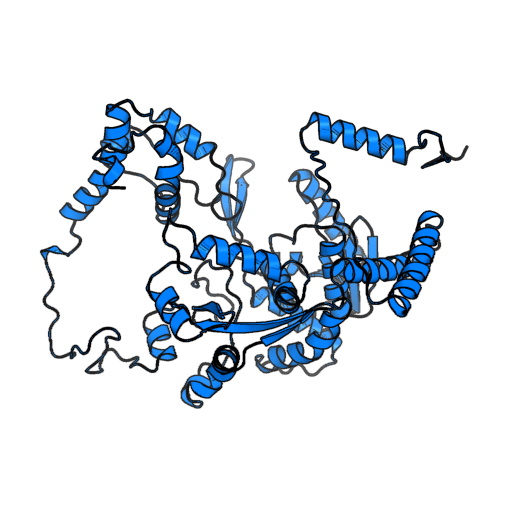0 85.06 303 LEU A C 1
ATOM 2525 O O . LEU A 1 303 ? 0.382 -21.509 -4.543 1.00 85.06 303 LEU A O 1
ATOM 2529 N N . VAL A 1 304 ? 1.550 -21.541 -6.475 1.00 86.69 304 VAL A N 1
ATOM 2530 C CA . VAL A 1 304 ? 2.731 -20.832 -5.970 1.00 86.69 304 VAL A CA 1
ATOM 2531 C C . VAL A 1 304 ? 2.717 -19.370 -6.405 1.00 86.69 304 VAL A C 1
ATOM 2533 O O . VAL A 1 304 ? 2.557 -19.055 -7.582 1.00 86.69 304 VAL A O 1
ATOM 2536 N N . ILE A 1 305 ? 2.922 -18.474 -5.446 1.00 83.69 305 ILE A N 1
ATOM 2537 C CA . ILE A 1 305 ? 3.011 -17.032 -5.659 1.00 83.69 305 ILE A CA 1
ATOM 2538 C C . ILE A 1 305 ? 4.482 -16.605 -5.551 1.00 83.69 305 ILE A C 1
ATOM 2540 O O . ILE A 1 305 ? 5.112 -16.879 -4.522 1.00 83.69 305 ILE A O 1
ATOM 2544 N N . PRO A 1 306 ? 5.047 -15.925 -6.568 1.00 84.19 306 PRO A N 1
ATOM 2545 C CA . PRO A 1 306 ? 6.378 -15.353 -6.447 1.00 84.19 306 PRO A CA 1
ATOM 2546 C C . PRO A 1 306 ? 6.379 -14.162 -5.498 1.00 84.19 306 PRO A C 1
ATOM 2548 O O . PRO A 1 306 ? 5.472 -13.329 -5.529 1.00 84.19 306 PRO A O 1
ATOM 2551 N N . TYR A 1 307 ? 7.445 -14.029 -4.715 1.00 79.25 307 TYR A N 1
ATOM 2552 C CA . TYR A 1 307 ? 7.756 -12.788 -4.011 1.00 79.25 307 TYR A CA 1
ATOM 2553 C C . TYR A 1 307 ? 9.205 -12.373 -4.258 1.00 79.25 307 TYR A C 1
ATOM 2555 O O . TYR A 1 307 ? 10.088 -13.217 -4.413 1.00 79.25 307 TYR A O 1
ATOM 2563 N N . PHE A 1 308 ? 9.459 -11.068 -4.285 1.00 78.19 308 PHE A N 1
ATOM 2564 C CA . PHE A 1 308 ? 10.813 -10.526 -4.365 1.00 78.19 308 PHE A CA 1
ATOM 2565 C C . PHE A 1 308 ? 11.257 -10.102 -2.971 1.00 78.19 308 PHE A C 1
ATOM 2567 O O . PHE A 1 308 ? 10.534 -9.395 -2.266 1.00 78.19 308 PHE A O 1
ATOM 2574 N N . LEU A 1 309 ? 12.420 -10.591 -2.551 1.00 76.38 309 LEU A N 1
ATOM 2575 C CA . LEU A 1 309 ? 13.002 -10.274 -1.259 1.00 76.38 309 LEU A CA 1
ATOM 2576 C C . LEU A 1 309 ? 13.952 -9.095 -1.426 1.00 76.38 309 LEU A C 1
ATOM 2578 O O . LEU A 1 309 ? 15.059 -9.260 -1.927 1.00 76.38 309 LEU A O 1
ATOM 2582 N N . TYR A 1 310 ? 13.517 -7.924 -0.979 1.00 74.12 310 TYR A N 1
ATOM 2583 C CA . TYR A 1 310 ? 14.390 -6.768 -0.837 1.00 74.12 310 TYR A CA 1
ATOM 2584 C C . TYR A 1 310 ? 15.039 -6.794 0.551 1.00 74.12 310 TYR A C 1
ATOM 2586 O O . TYR A 1 310 ? 14.326 -6.856 1.559 1.00 74.12 310 TYR A O 1
ATOM 2594 N N . PHE A 1 311 ? 16.369 -6.779 0.608 1.00 72.38 311 PHE A N 1
ATOM 2595 C CA . PHE A 1 311 ? 17.129 -6.708 1.854 1.00 72.38 311 PHE A CA 1
ATOM 2596 C C . PHE A 1 311 ? 17.883 -5.390 1.935 1.00 72.38 311 PHE A C 1
ATOM 2598 O O . PHE A 1 311 ? 18.681 -5.071 1.056 1.00 72.38 311 PHE A O 1
ATOM 2605 N N . ASP A 1 312 ? 17.648 -4.666 3.024 1.00 67.81 312 ASP A N 1
ATOM 2606 C CA . ASP A 1 312 ? 18.260 -3.370 3.280 1.00 67.81 312 ASP A CA 1
ATOM 2607 C C . ASP A 1 312 ? 18.281 -3.080 4.781 1.00 67.81 312 ASP A C 1
ATOM 2609 O O . ASP A 1 312 ? 17.535 -3.689 5.562 1.00 67.81 312 ASP A O 1
ATOM 2613 N N . GLU A 1 313 ? 19.139 -2.153 5.191 1.00 63.47 313 GLU A N 1
ATOM 2614 C CA . GLU A 1 313 ? 19.161 -1.684 6.567 1.00 63.47 313 GLU A CA 1
ATOM 2615 C C . GLU A 1 313 ? 17.918 -0.832 6.846 1.00 63.47 313 GLU A C 1
ATOM 2617 O O . GLU A 1 313 ? 17.566 0.093 6.114 1.00 63.47 313 GLU A O 1
ATOM 2622 N N . PHE A 1 314 ? 17.211 -1.151 7.933 1.00 57.78 314 PHE A N 1
ATOM 2623 C CA . PHE A 1 314 ? 16.076 -0.340 8.349 1.00 57.78 314 PHE A CA 1
ATOM 2624 C C . PHE A 1 314 ? 16.572 0.975 8.956 1.00 57.78 314 PHE A C 1
ATOM 2626 O O . PHE A 1 314 ? 16.980 1.026 10.119 1.00 57.78 314 PHE A O 1
ATOM 2633 N N . GLU A 1 315 ? 16.484 2.051 8.183 1.00 53.47 315 GLU A N 1
ATOM 2634 C CA . GLU A 1 315 ? 16.816 3.396 8.629 1.00 53.47 315 GLU A CA 1
ATOM 2635 C C . GLU A 1 315 ? 15.552 4.248 8.783 1.00 53.47 315 GLU A C 1
ATOM 2637 O O . GLU A 1 315 ? 14.842 4.533 7.822 1.00 53.47 315 GLU A O 1
ATOM 2642 N N . VAL A 1 316 ? 15.288 4.722 10.006 1.00 39.34 316 VAL A N 1
ATOM 2643 C CA . VAL A 1 316 ? 14.077 5.497 10.357 1.00 39.34 316 VAL A CA 1
ATOM 2644 C C . VAL A 1 316 ? 13.958 6.811 9.557 1.00 39.34 316 VAL A C 1
ATOM 2646 O O . VAL A 1 316 ? 12.879 7.394 9.507 1.00 39.34 316 VAL A O 1
ATOM 2649 N N . ASN A 1 317 ? 15.036 7.261 8.898 1.00 35.97 317 ASN A N 1
ATOM 2650 C CA . ASN A 1 317 ? 15.098 8.529 8.165 1.00 35.97 317 ASN A CA 1
ATOM 2651 C C . ASN A 1 317 ? 15.849 8.480 6.815 1.00 35.97 317 ASN A C 1
ATOM 2653 O O . ASN A 1 317 ? 16.034 9.541 6.214 1.00 35.97 317 ASN A O 1
ATOM 2657 N N . ASN A 1 318 ? 16.278 7.313 6.314 1.00 37.78 318 ASN A N 1
ATOM 2658 C CA . ASN A 1 318 ? 17.095 7.240 5.093 1.00 37.78 318 ASN A CA 1
ATOM 2659 C C . ASN A 1 318 ? 16.318 6.672 3.900 1.00 37.78 318 ASN A C 1
ATOM 2661 O O . ASN A 1 318 ? 15.564 5.709 4.004 1.00 37.78 318 ASN A O 1
ATOM 2665 N N . ARG A 1 319 ? 16.446 7.363 2.763 1.00 41.00 319 ARG A N 1
ATOM 2666 C CA . ARG A 1 319 ? 15.521 7.342 1.614 1.00 41.00 319 ARG A CA 1
ATOM 2667 C C . ARG A 1 319 ? 16.004 6.476 0.444 1.00 41.00 319 ARG A C 1
ATOM 2669 O O . ARG A 1 319 ? 15.670 6.786 -0.699 1.00 41.00 319 ARG A O 1
ATOM 2676 N N . LEU A 1 320 ? 16.807 5.446 0.680 1.00 38.25 320 LEU A N 1
ATOM 2677 C CA . LEU A 1 320 ? 17.490 4.724 -0.401 1.00 38.25 320 LEU A CA 1
ATOM 2678 C C . LEU A 1 320 ? 17.049 3.259 -0.521 1.00 38.25 320 LEU A C 1
ATOM 2680 O O . LEU A 1 320 ? 17.878 2.385 -0.691 1.00 38.25 320 LEU A O 1
ATOM 2684 N N . GLY A 1 321 ? 15.734 3.016 -0.510 1.00 41.44 321 GLY A N 1
ATOM 2685 C CA . GLY A 1 321 ? 15.141 1.729 -0.892 1.00 41.44 321 GLY A CA 1
ATOM 2686 C C . GLY A 1 321 ? 14.121 1.890 -2.019 1.00 41.44 321 GLY A C 1
ATOM 2687 O O . GLY A 1 321 ? 13.357 2.857 -2.035 1.00 41.44 321 GLY A O 1
ATOM 2688 N N . SER A 1 322 ? 14.153 0.983 -2.997 1.00 39.12 322 SER A N 1
ATOM 2689 C CA . SER A 1 322 ? 13.458 1.078 -4.287 1.00 39.12 322 SER A CA 1
ATOM 2690 C C . SER A 1 322 ? 11.935 1.253 -4.158 1.00 39.12 322 SER A C 1
ATOM 2692 O O . SER A 1 322 ? 11.275 0.629 -3.333 1.00 39.12 322 SER A O 1
ATOM 2694 N N . HIS A 1 323 ? 11.380 2.102 -5.031 1.00 42.72 323 HIS A N 1
ATOM 2695 C CA . HIS A 1 323 ? 9.974 2.516 -5.179 1.00 42.72 323 HIS A CA 1
ATOM 2696 C C . HIS A 1 323 ? 8.949 1.385 -5.455 1.00 42.72 323 HIS A C 1
ATOM 2698 O O . HIS A 1 323 ? 7.885 1.641 -6.019 1.00 42.72 323 HIS A O 1
ATOM 2704 N N . SER A 1 324 ? 9.231 0.139 -5.078 1.00 41.94 324 SER A N 1
ATOM 2705 C CA . SER A 1 324 ? 8.249 -0.941 -5.103 1.00 41.94 324 SER A CA 1
ATOM 2706 C C . SER A 1 324 ? 7.319 -0.825 -3.891 1.00 41.94 324 SER A C 1
ATOM 2708 O O . SER A 1 324 ? 7.738 -0.467 -2.790 1.00 41.94 324 SER A O 1
ATOM 2710 N N . SER A 1 325 ? 6.031 -1.121 -4.070 1.00 47.19 325 SER A N 1
ATOM 2711 C CA . SER A 1 325 ? 5.074 -1.295 -2.972 1.00 47.19 325 SER A CA 1
ATOM 2712 C C . SER A 1 325 ? 5.411 -2.578 -2.195 1.00 47.19 325 SER A C 1
ATOM 2714 O O . SER A 1 325 ? 4.700 -3.580 -2.281 1.00 47.19 325 SER A O 1
ATOM 2716 N N . SER A 1 326 ? 6.548 -2.583 -1.501 1.00 53.69 326 SER A N 1
ATOM 2717 C CA . SER A 1 326 ? 7.088 -3.748 -0.813 1.00 53.69 326 SER A CA 1
ATOM 2718 C C . SER A 1 326 ? 6.352 -3.997 0.507 1.00 53.69 326 SER A C 1
ATOM 2720 O O . SER A 1 326 ? 6.076 -3.110 1.330 1.00 53.69 326 SER A O 1
ATOM 2722 N N . ILE A 1 327 ? 5.988 -5.258 0.726 1.00 54.62 327 ILE A N 1
ATOM 2723 C CA . ILE A 1 327 ? 5.438 -5.708 2.000 1.00 54.62 327 ILE A CA 1
ATOM 2724 C C . ILE A 1 327 ? 6.625 -6.138 2.861 1.00 54.62 327 ILE A C 1
ATOM 2726 O O . ILE A 1 327 ? 7.394 -7.007 2.469 1.00 54.62 327 ILE A O 1
ATOM 2730 N N . LEU A 1 328 ? 6.774 -5.519 4.038 1.00 58.38 328 LEU A N 1
ATOM 2731 C CA . LEU A 1 328 ? 7.793 -5.882 5.017 1.00 58.38 328 LEU A CA 1
ATOM 2732 C C . LEU A 1 328 ? 7.638 -7.366 5.370 1.00 58.38 328 LEU A C 1
ATOM 2734 O O . LEU A 1 328 ? 6.648 -7.752 5.996 1.00 58.38 328 LEU A O 1
ATOM 2738 N N . ALA A 1 329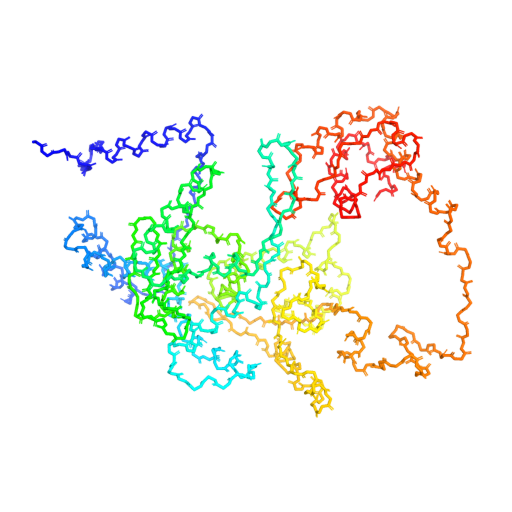 ? 8.618 -8.166 4.957 1.00 63.53 329 ALA A N 1
ATOM 2739 C CA . ALA A 1 329 ? 8.641 -9.605 5.179 1.00 63.53 329 ALA A CA 1
ATOM 2740 C C . ALA A 1 329 ? 9.144 -9.958 6.588 1.00 63.53 329 ALA A C 1
ATOM 2742 O O . ALA A 1 329 ? 8.536 -10.775 7.280 1.00 63.53 329 ALA A O 1
ATOM 2743 N N . ALA A 1 330 ? 10.228 -9.316 7.031 1.00 63.78 330 ALA A N 1
ATOM 2744 C CA . ALA A 1 330 ? 10.821 -9.505 8.349 1.00 63.78 330 ALA A CA 1
ATOM 2745 C C . ALA A 1 330 ? 11.565 -8.239 8.799 1.00 63.78 330 ALA A C 1
ATOM 2747 O O . ALA A 1 330 ? 12.095 -7.501 7.972 1.00 63.78 330 ALA A O 1
ATOM 2748 N N . LEU A 1 331 ? 11.616 -8.016 10.113 1.00 64.81 331 LEU A N 1
ATOM 2749 C CA . LEU A 1 331 ? 12.499 -7.046 10.759 1.00 64.81 331 LEU A CA 1
ATOM 2750 C C . LEU A 1 331 ? 13.275 -7.798 11.842 1.00 64.81 331 LEU A C 1
ATOM 2752 O O . LEU A 1 331 ? 12.679 -8.559 12.603 1.00 64.81 331 LEU A O 1
ATOM 2756 N N . PHE A 1 332 ? 14.584 -7.608 11.905 1.00 62.84 332 PHE A N 1
ATOM 2757 C CA . PHE A 1 332 ? 15.456 -8.252 12.886 1.00 62.84 332 PHE A CA 1
ATOM 2758 C C . PHE A 1 332 ? 16.639 -7.339 13.190 1.00 62.84 332 PHE A C 1
ATOM 2760 O O . PHE A 1 332 ? 16.972 -6.442 12.414 1.00 62.84 332 PHE A O 1
ATOM 2767 N N . ASN A 1 333 ? 17.270 -7.543 14.342 1.00 63.06 333 ASN A N 1
ATOM 2768 C CA . ASN A 1 333 ? 18.450 -6.778 14.707 1.00 63.06 333 ASN A CA 1
ATOM 2769 C C . ASN A 1 333 ? 19.652 -7.285 13.896 1.00 63.06 333 ASN A C 1
ATOM 2771 O O . ASN A 1 333 ? 19.858 -8.489 13.767 1.00 63.06 333 ASN A O 1
ATOM 2775 N N . SER A 1 334 ? 20.498 -6.389 13.387 1.00 67.88 334 SER A N 1
ATOM 2776 C CA . SER A 1 334 ? 21.705 -6.781 12.643 1.00 67.88 334 SER A CA 1
ATOM 2777 C C . SER A 1 334 ? 22.684 -7.624 13.477 1.00 67.88 334 SER A C 1
ATOM 2779 O O . SER A 1 334 ? 23.493 -8.368 12.924 1.00 67.88 334 SER A O 1
ATOM 2781 N N . LYS A 1 335 ? 22.602 -7.555 14.814 1.00 65.06 335 LYS A N 1
ATOM 2782 C CA . LYS A 1 335 ? 23.346 -8.441 15.725 1.00 65.06 335 LYS A CA 1
ATOM 2783 C C . LYS A 1 335 ? 22.815 -9.876 15.723 1.00 65.06 335 LYS A C 1
ATOM 2785 O O . LYS A 1 335 ? 23.610 -10.800 15.878 1.00 65.06 335 LYS A O 1
ATOM 2790 N N . ASP A 1 336 ? 21.519 -10.061 15.487 1.00 63.03 336 ASP A N 1
ATOM 2791 C CA . ASP A 1 336 ? 20.877 -11.376 15.462 1.00 63.03 336 ASP A CA 1
ATOM 2792 C C . ASP A 1 336 ? 21.351 -12.182 14.249 1.00 63.03 336 ASP A C 1
ATOM 2794 O O . ASP A 1 336 ? 21.616 -13.366 14.388 1.00 63.03 336 ASP A O 1
ATOM 2798 N N . LEU A 1 337 ? 21.608 -11.531 13.107 1.00 64.00 337 LEU A N 1
ATOM 2799 C CA . LEU A 1 337 ? 22.256 -12.141 11.931 1.00 64.00 337 LEU A CA 1
ATOM 2800 C C . LEU A 1 337 ? 23.649 -12.726 12.223 1.00 64.00 337 LEU A C 1
ATOM 2802 O O . LEU A 1 337 ? 24.117 -13.594 11.494 1.00 64.00 337 LEU A O 1
ATOM 2806 N N . LYS A 1 338 ? 24.356 -12.213 13.241 1.00 59.84 338 LYS A N 1
ATOM 2807 C CA . LYS A 1 338 ? 25.697 -12.699 13.611 1.00 59.84 338 LYS A CA 1
ATOM 2808 C C . LYS A 1 338 ? 25.647 -13.895 14.565 1.00 59.84 338 LYS A C 1
ATOM 2810 O O . LYS A 1 338 ? 26.622 -14.633 14.635 1.00 59.84 338 LYS A O 1
ATOM 2815 N N . GLN A 1 339 ? 24.558 -14.054 15.320 1.00 50.69 339 GLN A N 1
ATOM 2816 C CA . GLN A 1 339 ? 24.403 -15.088 16.355 1.00 50.69 339 GLN A CA 1
ATOM 2817 C C . GLN A 1 339 ? 23.446 -16.213 15.950 1.00 50.69 339 GLN A C 1
ATOM 2819 O O . GLN A 1 339 ? 23.607 -17.352 16.382 1.00 50.69 339 GLN A O 1
ATOM 2824 N N . LEU A 1 340 ? 22.436 -15.900 15.141 1.00 51.50 340 LEU A N 1
ATOM 2825 C CA . LEU A 1 340 ? 21.431 -16.823 14.644 1.00 51.50 340 LEU A CA 1
ATOM 2826 C C . LEU A 1 340 ? 21.723 -17.048 13.160 1.00 51.50 340 LEU A C 1
ATOM 2828 O O . LEU A 1 340 ? 21.655 -16.123 12.356 1.00 51.50 340 LEU A O 1
ATOM 2832 N N . VAL A 1 341 ? 22.065 -18.287 12.813 1.00 55.72 341 VAL A N 1
ATOM 2833 C CA . VAL A 1 341 ? 22.192 -18.753 11.426 1.00 55.72 341 VAL A CA 1
ATOM 2834 C C . VAL A 1 341 ? 20.931 -18.362 10.634 1.00 55.72 341 VAL A C 1
ATOM 2836 O O . VAL A 1 341 ? 19.831 -18.342 11.201 1.00 55.72 341 VAL A O 1
ATOM 2839 N N . ASN A 1 342 ? 21.099 -18.052 9.339 1.00 60.00 342 ASN A N 1
ATOM 2840 C CA . ASN A 1 342 ? 20.061 -17.614 8.389 1.00 60.00 342 ASN A CA 1
ATOM 2841 C C . ASN A 1 342 ? 18.704 -18.326 8.564 1.00 60.00 342 ASN A C 1
ATOM 2843 O O . ASN A 1 342 ? 17.652 -17.693 8.461 1.00 60.00 342 ASN A O 1
ATOM 2847 N N . ASP A 1 343 ? 18.719 -19.610 8.914 1.00 60.69 343 ASP A N 1
ATOM 2848 C CA . ASP A 1 343 ? 17.545 -20.461 9.112 1.00 60.69 343 ASP A CA 1
ATOM 2849 C C . ASP A 1 343 ? 16.507 -19.887 10.084 1.00 60.69 343 ASP A C 1
ATOM 2851 O O . ASP A 1 343 ? 15.310 -19.988 9.827 1.00 60.69 343 ASP A O 1
ATOM 2855 N N . LYS A 1 344 ? 16.921 -19.242 11.186 1.00 63.50 344 LYS A N 1
ATOM 2856 C CA . LYS A 1 344 ? 15.968 -18.654 12.151 1.00 63.50 344 LYS A CA 1
ATOM 2857 C C . LYS A 1 344 ? 15.388 -17.326 11.675 1.00 63.50 344 LYS A C 1
ATOM 2859 O O . LYS A 1 344 ? 14.227 -17.036 11.958 1.00 63.50 344 LYS A O 1
ATOM 2864 N N . VAL A 1 345 ? 16.178 -16.535 10.951 1.00 65.25 345 VAL A N 1
ATOM 2865 C CA . VAL A 1 345 ? 15.752 -15.238 10.404 1.00 65.25 345 VAL A CA 1
ATOM 2866 C C . VAL A 1 345 ? 14.739 -15.447 9.278 1.00 65.25 345 VAL A C 1
ATOM 2868 O O . VAL A 1 345 ? 13.692 -14.798 9.247 1.00 65.25 345 VAL A O 1
ATOM 2871 N N . PHE A 1 346 ? 15.007 -16.412 8.397 1.00 73.69 346 PHE A N 1
ATOM 2872 C CA . PHE A 1 346 ? 14.163 -16.719 7.245 1.00 73.69 346 PHE A CA 1
ATOM 2873 C C . PHE A 1 346 ? 13.146 -17.832 7.501 1.00 73.69 346 PHE A C 1
ATOM 2875 O O . PHE A 1 346 ? 12.374 -18.147 6.599 1.00 73.69 346 PHE A O 1
ATOM 2882 N N . TYR A 1 347 ? 13.068 -18.375 8.722 1.00 74.75 347 TYR A N 1
ATOM 2883 C CA . TYR A 1 347 ? 12.162 -19.472 9.078 1.00 74.75 347 TYR A CA 1
ATOM 2884 C C . TYR A 1 347 ? 10.729 -19.239 8.596 1.00 74.75 347 TYR A C 1
ATOM 2886 O O . TYR A 1 347 ? 10.121 -20.122 8.004 1.00 74.75 347 TYR A O 1
ATOM 2894 N N . ASN A 1 348 ? 10.185 -18.034 8.806 1.00 73.00 348 ASN A N 1
ATOM 2895 C CA . ASN A 1 348 ? 8.817 -17.728 8.384 1.00 73.00 348 ASN A CA 1
ATOM 2896 C C . ASN A 1 348 ? 8.655 -17.775 6.856 1.00 73.00 348 ASN A C 1
ATOM 2898 O O . ASN A 1 348 ? 7.613 -18.215 6.386 1.00 73.00 348 ASN A O 1
ATOM 2902 N N . LEU A 1 349 ? 9.666 -17.350 6.090 1.00 76.88 349 LEU A N 1
ATOM 2903 C CA . LEU A 1 349 ? 9.647 -17.420 4.626 1.00 76.88 349 LEU A CA 1
ATOM 2904 C C . LEU A 1 349 ? 9.795 -18.864 4.140 1.00 76.88 349 LEU A C 1
ATOM 2906 O O . LEU A 1 349 ? 9.001 -19.309 3.319 1.00 76.88 349 LEU A O 1
ATOM 2910 N N . ILE A 1 350 ? 10.726 -19.621 4.727 1.00 79.12 350 ILE A N 1
ATOM 2911 C CA . ILE A 1 350 ? 10.910 -21.054 4.452 1.00 79.12 350 ILE A CA 1
ATOM 2912 C C . ILE A 1 350 ? 9.621 -21.830 4.766 1.00 79.12 350 ILE A C 1
ATOM 2914 O O . ILE A 1 350 ? 9.202 -22.711 4.018 1.00 79.12 350 ILE A O 1
ATOM 2918 N N . ASN A 1 351 ? 8.941 -21.480 5.858 1.00 79.75 351 ASN A N 1
ATOM 2919 C CA . ASN A 1 351 ? 7.669 -22.078 6.240 1.00 79.75 351 ASN A CA 1
ATOM 2920 C C . ASN A 1 351 ? 6.558 -21.774 5.218 1.00 79.75 351 ASN A C 1
ATOM 2922 O O . ASN A 1 351 ? 5.769 -22.660 4.900 1.00 79.75 351 ASN A O 1
ATOM 2926 N N . LEU A 1 352 ? 6.505 -20.555 4.666 1.00 82.19 352 LEU A N 1
ATOM 2927 C CA . LEU A 1 352 ? 5.556 -20.202 3.601 1.00 82.19 352 LEU A CA 1
ATOM 2928 C C . LEU A 1 352 ? 5.829 -20.958 2.289 1.00 82.19 352 LEU A C 1
ATOM 2930 O O . LEU A 1 352 ? 4.885 -21.260 1.558 1.00 82.19 352 LEU A O 1
ATOM 2934 N N . GLU A 1 353 ? 7.088 -21.290 2.007 1.00 83.56 353 GLU A N 1
ATOM 2935 C CA . GLU A 1 353 ? 7.479 -22.082 0.835 1.00 83.56 353 GLU A CA 1
ATOM 2936 C C . GLU A 1 353 ? 7.156 -23.570 0.998 1.00 83.56 353 GLU A C 1
ATOM 2938 O O . GLU A 1 353 ? 6.564 -24.186 0.109 1.00 83.56 353 GLU A O 1
ATOM 2943 N N . ASN A 1 354 ? 7.458 -24.140 2.165 1.00 84.44 354 ASN A N 1
ATOM 2944 C CA . ASN A 1 354 ? 7.271 -25.568 2.415 1.00 84.44 354 ASN A CA 1
ATOM 2945 C C . ASN A 1 354 ? 5.826 -25.927 2.774 1.00 84.44 354 ASN A C 1
ATOM 2947 O O . ASN A 1 354 ? 5.249 -26.862 2.210 1.00 84.44 354 ASN A O 1
ATOM 2951 N N . ASN A 1 355 ? 5.229 -25.181 3.704 1.00 85.19 355 ASN A N 1
ATOM 2952 C CA . ASN A 1 355 ? 3.931 -25.509 4.289 1.00 85.19 355 ASN A CA 1
ATOM 2953 C C . ASN A 1 355 ? 2.783 -24.704 3.678 1.00 85.19 355 ASN A C 1
ATOM 2955 O O . ASN A 1 355 ? 1.652 -25.198 3.656 1.00 85.19 355 ASN A O 1
ATOM 2959 N N . GLY A 1 356 ? 3.071 -23.523 3.126 1.00 83.56 356 GLY A N 1
ATOM 2960 C CA . GLY A 1 356 ? 2.063 -22.645 2.544 1.00 83.56 356 GLY A CA 1
ATOM 2961 C C . GLY A 1 356 ? 1.115 -22.029 3.577 1.00 83.56 356 GLY A C 1
ATOM 2962 O O . GLY A 1 356 ? 1.316 -22.126 4.788 1.00 83.56 356 GLY A O 1
ATOM 2963 N N . VAL A 1 357 ? 0.062 -21.384 3.083 1.00 81.69 357 VAL A N 1
ATOM 2964 C CA . VAL A 1 357 ? -1.042 -20.814 3.859 1.00 81.69 357 VAL A CA 1
ATOM 2965 C C . VAL A 1 357 ? -2.343 -21.416 3.353 1.00 81.69 357 VAL A C 1
ATOM 2967 O O . VAL A 1 357 ? -2.641 -21.363 2.159 1.00 81.69 357 VAL A O 1
ATOM 2970 N N . GLU A 1 358 ? -3.118 -21.995 4.263 1.00 80.06 358 GLU A N 1
ATOM 2971 C CA . GLU A 1 358 ? -4.450 -22.504 3.961 1.00 80.06 358 GLU A CA 1
ATOM 2972 C C . GLU A 1 358 ? -5.486 -21.391 4.149 1.00 80.06 358 GLU A C 1
ATOM 2974 O O . GLU A 1 358 ? -5.572 -20.780 5.213 1.00 80.06 358 GLU A O 1
ATOM 2979 N N . LEU A 1 359 ? -6.261 -21.123 3.101 1.00 73.50 359 LEU A N 1
ATOM 2980 C CA . LEU A 1 359 ? -7.326 -20.130 3.093 1.00 73.50 359 LEU A CA 1
ATOM 2981 C C . LEU A 1 359 ? -8.670 -20.840 3.064 1.00 73.50 359 LEU A C 1
ATOM 2983 O O . LEU A 1 359 ? -8.986 -21.555 2.109 1.00 73.50 359 LEU A O 1
ATOM 2987 N N . LYS A 1 360 ? -9.464 -20.609 4.106 1.00 67.00 360 LYS A N 1
ATOM 2988 C CA . LYS A 1 360 ? -10.811 -21.156 4.239 1.00 67.00 360 LYS A CA 1
ATOM 2989 C C . LYS A 1 360 ? -11.818 -20.102 3.803 1.00 67.00 360 LYS A C 1
ATOM 2991 O O . LYS A 1 360 ? -11.959 -19.072 4.452 1.00 67.00 360 LYS A O 1
ATOM 2996 N N . PHE A 1 361 ? -12.503 -20.374 2.702 1.00 66.50 361 PHE A N 1
ATOM 2997 C CA . PHE A 1 361 ? -13.675 -19.630 2.257 1.00 66.50 361 PHE A CA 1
ATOM 2998 C C . PHE A 1 361 ? -14.936 -20.428 2.612 1.00 66.50 361 PHE A C 1
ATOM 3000 O O . PHE A 1 361 ? -14.836 -21.645 2.789 1.00 66.50 361 PHE A O 1
ATOM 3007 N N . PRO A 1 362 ? -16.120 -19.789 2.659 1.00 59.62 362 PRO A N 1
ATOM 3008 C CA . PRO A 1 362 ? -17.381 -20.488 2.923 1.00 59.62 362 PRO A CA 1
ATOM 3009 C C . PRO A 1 362 ? -17.607 -21.704 2.011 1.00 59.62 362 PRO A C 1
ATOM 3011 O O . PRO A 1 362 ? -18.072 -22.740 2.478 1.00 59.62 362 PRO A O 1
ATOM 3014 N N . ASP A 1 363 ? -17.186 -21.598 0.745 1.00 68.62 363 ASP A N 1
ATOM 3015 C CA . ASP A 1 363 ? -17.487 -22.592 -0.293 1.00 68.62 363 ASP A CA 1
ATOM 3016 C C . ASP A 1 363 ? -16.266 -23.421 -0.738 1.00 68.62 363 ASP A C 1
ATOM 3018 O O . ASP A 1 363 ? -16.402 -24.351 -1.532 1.00 68.62 363 ASP A O 1
ATOM 3022 N N . LYS A 1 364 ? -15.046 -23.069 -0.299 1.00 71.88 364 LYS A N 1
ATOM 3023 C CA . LYS A 1 364 ? -13.809 -23.731 -0.755 1.00 71.88 364 LYS A CA 1
ATOM 3024 C C . LYS A 1 364 ? -12.633 -23.548 0.199 1.00 71.88 364 LYS A C 1
ATOM 3026 O O . LYS A 1 364 ? -12.489 -22.506 0.831 1.00 71.88 364 LYS A O 1
ATOM 3031 N N . CYS A 1 365 ? -11.724 -24.519 0.208 1.00 77.75 365 CYS A N 1
ATOM 3032 C CA . CYS A 1 365 ? -10.414 -24.383 0.838 1.00 77.75 365 CYS A CA 1
ATOM 3033 C C . CYS A 1 365 ? -9.329 -24.297 -0.241 1.00 77.75 365 CYS A C 1
ATOM 3035 O O . CYS A 1 365 ? -9.285 -25.139 -1.139 1.00 77.75 365 CYS A O 1
ATOM 3037 N N . VAL A 1 366 ? -8.472 -23.276 -0.185 1.00 81.31 366 VAL A N 1
ATOM 3038 C CA . VAL A 1 366 ? -7.369 -23.089 -1.141 1.00 81.31 366 VAL A CA 1
ATOM 3039 C C . VAL A 1 366 ? -6.056 -23.017 -0.381 1.00 81.31 366 VAL A C 1
ATOM 3041 O O . VAL A 1 366 ? -5.897 -22.186 0.509 1.00 81.31 366 VAL A O 1
ATOM 3044 N N . LYS A 1 367 ? -5.090 -23.857 -0.759 1.00 86.12 367 LYS A N 1
ATOM 3045 C CA . LYS A 1 367 ? -3.743 -23.828 -0.189 1.00 86.12 367 LYS A CA 1
ATOM 3046 C C . LYS A 1 367 ? -2.793 -23.067 -1.110 1.00 86.12 367 LYS A C 1
ATOM 3048 O O . LYS A 1 367 ? -2.560 -23.485 -2.243 1.00 86.12 367 LYS A O 1
ATOM 3053 N N . LEU A 1 368 ? -2.268 -21.948 -0.618 1.00 85.81 368 LEU A N 1
ATOM 3054 C CA . LEU A 1 368 ? -1.295 -21.112 -1.317 1.00 85.81 368 LEU A CA 1
ATOM 3055 C C . LEU A 1 368 ? 0.115 -21.411 -0.840 1.00 85.81 368 LEU A C 1
ATOM 3057 O O . LEU A 1 368 ? 0.349 -21.559 0.353 1.00 85.81 368 LEU A O 1
ATOM 3061 N N . TYR A 1 369 ? 1.061 -21.414 -1.762 1.00 86.50 369 TYR A N 1
ATOM 3062 C CA . TYR A 1 369 ? 2.486 -21.511 -1.477 1.00 86.50 369 TYR A CA 1
ATOM 3063 C C . TYR A 1 369 ? 3.176 -20.237 -1.950 1.00 86.50 369 TYR A C 1
ATOM 3065 O O . TYR A 1 369 ? 2.695 -19.565 -2.862 1.00 86.50 369 TYR A O 1
ATOM 3073 N N . PHE A 1 370 ? 4.309 -19.903 -1.345 1.00 86.44 370 PHE A N 1
ATOM 3074 C CA . PHE A 1 370 ? 5.082 -18.722 -1.718 1.00 86.44 370 PHE A CA 1
ATOM 3075 C C . PHE A 1 370 ? 6.505 -19.137 -2.026 1.00 86.44 370 PHE A C 1
ATOM 3077 O O . PHE A 1 370 ? 7.094 -19.876 -1.253 1.00 86.44 370 PHE A O 1
ATOM 3084 N N . SER A 1 371 ? 7.072 -18.659 -3.126 1.00 86.12 371 SER A N 1
ATOM 3085 C CA . SER A 1 371 ? 8.460 -18.972 -3.449 1.00 86.12 371 SER A CA 1
ATOM 3086 C C . SER A 1 371 ? 9.220 -17.727 -3.867 1.00 86.12 371 SER A C 1
ATOM 3088 O O . SER A 1 371 ? 8.681 -16.833 -4.524 1.00 86.12 371 SER A O 1
ATOM 3090 N N . ILE A 1 372 ? 10.484 -17.661 -3.457 1.00 85.31 372 ILE A N 1
ATOM 3091 C CA . ILE A 1 372 ? 11.335 -16.510 -3.729 1.00 85.31 372 ILE A CA 1
ATOM 3092 C C . ILE A 1 372 ? 11.618 -16.406 -5.229 1.00 85.31 372 ILE A C 1
ATOM 3094 O O . ILE A 1 372 ? 12.126 -17.338 -5.845 1.00 85.31 372 ILE A O 1
ATOM 3098 N N . GLY A 1 373 ? 11.251 -15.294 -5.848 1.00 81.31 373 GLY A N 1
ATOM 3099 C CA . GLY A 1 373 ? 11.506 -15.057 -7.265 1.00 81.31 373 GLY A CA 1
ATOM 3100 C C . GLY A 1 373 ? 12.846 -14.371 -7.512 1.00 81.31 373 GLY A C 1
ATOM 3101 O O . GLY A 1 373 ? 13.587 -14.751 -8.413 1.00 81.31 373 GLY A O 1
ATOM 3102 N N . LEU A 1 374 ? 13.157 -13.376 -6.682 1.00 78.62 374 LEU A N 1
ATOM 3103 C CA . LEU A 1 374 ? 14.321 -12.508 -6.817 1.00 78.62 374 LEU A CA 1
ATOM 3104 C C . LEU A 1 374 ? 14.798 -12.067 -5.431 1.00 78.62 374 LEU A C 1
ATOM 3106 O O . LEU A 1 374 ? 13.976 -11.886 -4.530 1.00 78.62 374 LEU A O 1
ATOM 3110 N N . ILE A 1 375 ? 16.109 -11.878 -5.278 1.00 78.50 375 ILE A N 1
ATOM 3111 C CA . ILE A 1 375 ? 16.708 -11.188 -4.132 1.00 78.50 375 ILE A CA 1
ATOM 3112 C C . ILE A 1 375 ? 17.291 -9.878 -4.647 1.00 78.50 375 ILE A C 1
ATOM 3114 O O . ILE A 1 375 ? 18.143 -9.881 -5.534 1.00 78.50 375 ILE A O 1
ATOM 3118 N N . GLU A 1 376 ? 16.824 -8.774 -4.085 1.00 73.94 376 GLU A N 1
ATOM 3119 C CA . GLU A 1 376 ? 17.275 -7.426 -4.396 1.00 73.94 376 GLU A CA 1
ATOM 3120 C C . GLU A 1 376 ? 17.983 -6.826 -3.178 1.00 73.94 376 GLU A C 1
ATOM 3122 O O . GLU A 1 376 ? 17.560 -7.009 -2.037 1.00 73.94 376 GLU A O 1
ATOM 3127 N N . GLY A 1 377 ? 19.067 -6.103 -3.427 1.00 73.12 377 GLY A N 1
ATOM 3128 C CA . GLY A 1 377 ? 19.851 -5.428 -2.402 1.00 73.12 377 GLY A CA 1
ATOM 3129 C C . GLY A 1 377 ? 21.164 -4.922 -2.982 1.00 73.12 377 GLY A C 1
ATOM 3130 O O . GLY A 1 377 ? 21.521 -5.236 -4.123 1.00 73.12 377 GLY A O 1
ATOM 3131 N N . ASP A 1 378 ? 21.894 -4.143 -2.195 1.00 71.56 378 ASP A N 1
ATOM 3132 C CA . ASP A 1 378 ? 23.263 -3.777 -2.534 1.00 71.56 378 ASP A CA 1
ATOM 3133 C C . ASP A 1 378 ? 24.209 -4.992 -2.408 1.00 71.56 378 ASP A C 1
ATOM 3135 O O . ASP A 1 378 ? 23.832 -6.087 -1.977 1.00 71.56 378 ASP A O 1
ATOM 3139 N N . ASN A 1 379 ? 25.469 -4.832 -2.821 1.00 75.31 379 ASN A N 1
ATOM 3140 C CA . ASN A 1 379 ? 26.409 -5.953 -2.848 1.00 75.31 379 ASN A CA 1
ATOM 3141 C C . ASN A 1 379 ? 26.623 -6.578 -1.456 1.00 75.31 379 ASN A C 1
ATOM 3143 O O . ASN A 1 379 ? 26.752 -7.799 -1.339 1.00 75.31 379 ASN A O 1
ATOM 3147 N N . LEU A 1 380 ? 26.649 -5.744 -0.413 1.00 78.69 380 LEU A N 1
ATOM 3148 C CA . LEU A 1 380 ? 26.814 -6.172 0.972 1.00 78.69 380 LEU A CA 1
ATOM 3149 C C . LEU A 1 380 ? 25.573 -6.914 1.485 1.00 78.69 380 LEU A C 1
ATOM 3151 O O . LEU A 1 380 ? 25.704 -7.960 2.130 1.00 78.69 380 LEU A O 1
ATOM 3155 N N . GLY A 1 381 ? 24.385 -6.397 1.186 1.00 77.94 381 GLY A N 1
ATOM 3156 C CA . GLY A 1 381 ? 23.104 -6.967 1.568 1.00 77.94 381 GLY A CA 1
ATOM 3157 C C . GLY A 1 381 ? 22.862 -8.326 0.929 1.00 77.94 381 GLY A C 1
ATOM 3158 O O . GLY A 1 381 ? 22.611 -9.302 1.637 1.00 77.94 381 GLY A O 1
ATOM 3159 N N . VAL A 1 382 ? 23.050 -8.439 -0.389 1.00 78.81 382 VAL A N 1
ATOM 3160 C CA . VAL A 1 382 ? 22.874 -9.711 -1.110 1.00 78.81 382 VAL A CA 1
ATOM 3161 C C . VAL A 1 382 ? 23.879 -10.762 -0.630 1.00 78.81 382 VAL A C 1
ATOM 3163 O O . VAL A 1 382 ? 23.487 -11.900 -0.368 1.00 78.81 382 VAL A O 1
ATOM 3166 N N . ASN A 1 383 ? 25.154 -10.395 -0.432 1.00 80.06 383 ASN A N 1
ATOM 3167 C CA . ASN A 1 383 ? 26.139 -11.312 0.159 1.00 80.06 383 ASN A CA 1
ATOM 3168 C C . ASN A 1 383 ? 25.748 -11.737 1.577 1.00 80.06 383 ASN A C 1
ATOM 3170 O O . ASN A 1 383 ? 25.900 -12.903 1.931 1.00 80.06 383 ASN A O 1
ATOM 3174 N N . THR A 1 384 ? 25.208 -10.819 2.380 1.00 78.31 384 THR A N 1
ATOM 3175 C CA . THR A 1 384 ? 24.766 -11.120 3.744 1.00 78.31 384 THR A CA 1
ATOM 3176 C C . THR A 1 384 ? 23.618 -12.124 3.764 1.00 78.31 384 THR A C 1
ATOM 3178 O O . THR A 1 384 ? 23.708 -13.110 4.491 1.00 78.31 384 THR A O 1
ATOM 3181 N N . VAL A 1 385 ? 22.574 -11.908 2.961 1.00 77.38 385 VAL A N 1
ATOM 3182 C CA . VAL A 1 385 ? 21.399 -12.796 2.900 1.00 77.38 385 VAL A CA 1
ATOM 3183 C C . VAL A 1 385 ? 21.771 -14.189 2.412 1.00 77.38 385 VAL A C 1
ATOM 3185 O O . VAL A 1 385 ? 21.303 -15.183 2.959 1.00 77.38 385 VAL A O 1
ATOM 3188 N N . LEU A 1 386 ? 22.633 -14.263 1.401 1.00 78.94 386 LEU A N 1
ATOM 3189 C CA . LEU A 1 386 ? 23.026 -15.522 0.776 1.00 78.94 386 LEU A CA 1
ATOM 3190 C C . LEU A 1 386 ? 24.165 -16.249 1.510 1.00 78.94 386 LEU A C 1
ATOM 3192 O O . LEU A 1 386 ? 24.514 -17.361 1.131 1.00 78.94 386 LEU A O 1
ATOM 3196 N N . GLY A 1 387 ? 24.744 -15.649 2.555 1.00 77.00 387 GLY A N 1
ATOM 3197 C CA . GLY A 1 387 ? 25.840 -16.253 3.320 1.00 77.00 387 GLY A CA 1
ATOM 3198 C C . GLY A 1 387 ? 27.203 -16.219 2.618 1.00 77.00 387 GLY A C 1
ATOM 3199 O O . GLY A 1 387 ? 28.107 -16.956 3.005 1.00 77.00 387 GLY A O 1
ATOM 3200 N N . PHE A 1 388 ? 27.373 -15.365 1.606 1.00 78.38 388 PHE A N 1
ATOM 3201 C CA . PHE A 1 388 ? 28.656 -15.152 0.935 1.00 78.38 388 PHE A CA 1
ATOM 3202 C C . PHE A 1 388 ? 29.563 -14.194 1.718 1.00 78.38 388 PHE A C 1
ATOM 3204 O O . PHE A 1 388 ? 29.136 -13.462 2.618 1.00 78.38 388 PHE A O 1
ATOM 3211 N N . SER A 1 389 ? 30.846 -14.176 1.344 1.00 78.00 389 SER A N 1
ATOM 3212 C CA . SER A 1 389 ? 31.817 -13.243 1.911 1.00 78.00 389 SER A CA 1
ATOM 3213 C C . SER A 1 389 ? 31.387 -11.788 1.721 1.00 78.00 389 SER A C 1
ATOM 3215 O O . SER A 1 389 ? 30.963 -11.365 0.648 1.00 78.00 389 SER A O 1
ATOM 3217 N N . LYS A 1 390 ? 31.559 -10.998 2.782 1.00 78.44 390 LYS A N 1
ATOM 3218 C CA . LYS A 1 390 ? 31.310 -9.548 2.802 1.00 78.44 390 LYS A CA 1
ATOM 3219 C C . LYS A 1 390 ? 32.591 -8.734 2.628 1.00 78.44 390 LYS A C 1
ATOM 3221 O O . LYS A 1 390 ? 32.541 -7.510 2.634 1.00 78.44 390 LYS A O 1
ATOM 3226 N N . SER A 1 391 ? 33.739 -9.407 2.557 1.00 75.62 391 SER A N 1
ATOM 3227 C CA . SER A 1 391 ? 35.050 -8.770 2.525 1.00 75.62 391 SER A CA 1
ATOM 3228 C C . SER A 1 391 ? 35.605 -8.775 1.111 1.00 75.62 391 SER A C 1
ATOM 3230 O O . SER A 1 391 ? 35.644 -9.810 0.454 1.00 75.62 391 SER A O 1
ATOM 3232 N N . PHE A 1 392 ? 36.117 -7.626 0.678 1.00 67.00 392 PHE A N 1
ATOM 3233 C CA . PHE A 1 392 ? 36.855 -7.501 -0.580 1.00 67.00 392 PHE A CA 1
ATOM 3234 C C . PHE A 1 392 ? 38.217 -8.215 -0.555 1.00 67.00 392 PHE A C 1
ATOM 3236 O O . PHE A 1 392 ? 38.856 -8.345 -1.591 1.00 67.00 392 PHE A O 1
ATOM 3243 N N . LEU A 1 393 ? 38.662 -8.685 0.616 1.00 69.38 393 LEU A N 1
ATOM 3244 C CA . LEU A 1 393 ? 39.933 -9.390 0.792 1.00 69.38 393 LEU A CA 1
ATOM 3245 C C . LEU A 1 393 ? 39.807 -10.912 0.649 1.00 69.38 393 LEU A C 1
ATOM 3247 O O . LEU A 1 393 ? 40.814 -11.611 0.719 1.00 69.38 393 LEU A O 1
ATOM 3251 N N . THR A 1 394 ? 38.596 -11.461 0.506 1.00 70.50 394 THR A N 1
ATOM 3252 C CA . THR A 1 394 ? 38.451 -12.912 0.333 1.00 70.50 394 THR A CA 1
ATOM 3253 C C . THR A 1 394 ? 38.804 -13.338 -1.069 1.00 70.50 394 THR A C 1
ATOM 3255 O O . THR A 1 394 ? 38.319 -12.733 -2.018 1.00 70.50 394 THR A O 1
ATOM 3258 N N . ASN A 1 395 ? 39.527 -14.455 -1.180 1.00 71.88 395 ASN A N 1
ATOM 3259 C CA . ASN A 1 395 ? 39.936 -15.021 -2.462 1.00 71.88 395 ASN A CA 1
ATOM 3260 C C . ASN A 1 395 ? 38.776 -15.233 -3.438 1.00 71.88 395 ASN A C 1
ATOM 3262 O O . ASN A 1 395 ? 39.002 -15.095 -4.627 1.00 71.88 395 ASN A O 1
ATOM 3266 N N . HIS A 1 396 ? 37.553 -15.475 -2.960 1.00 73.31 396 HIS A N 1
ATOM 3267 C CA . HIS A 1 396 ? 36.351 -15.567 -3.790 1.00 73.31 396 HIS A CA 1
ATOM 3268 C C . HIS A 1 396 ? 35.319 -14.533 -3.331 1.00 73.31 396 HIS A C 1
ATOM 3270 O O . HIS A 1 396 ? 34.610 -14.737 -2.346 1.00 73.31 396 HIS A O 1
ATOM 3276 N N . PHE A 1 397 ? 35.281 -13.386 -4.012 1.00 70.62 397 PHE A N 1
ATOM 3277 C CA . PHE A 1 397 ? 34.383 -12.267 -3.694 1.00 70.62 397 PHE A CA 1
ATOM 3278 C C . PHE A 1 397 ? 33.144 -12.207 -4.605 1.00 70.62 397 PHE A C 1
ATOM 3280 O O . PHE A 1 397 ? 32.154 -11.562 -4.249 1.00 70.62 397 PHE A O 1
ATOM 3287 N N . CYS A 1 398 ? 33.193 -12.848 -5.780 1.00 72.06 398 CYS A N 1
ATOM 3288 C CA . CYS A 1 398 ? 32.088 -12.894 -6.735 1.00 72.06 398 CYS A CA 1
ATOM 3289 C C . CYS A 1 398 ? 31.071 -13.983 -6.352 1.00 72.06 398 CYS A C 1
ATOM 3291 O O . CYS A 1 398 ? 31.440 -15.051 -5.874 1.00 72.06 398 CYS A O 1
ATOM 3293 N N . ARG A 1 399 ? 29.777 -13.714 -6.575 1.00 75.19 399 ARG A N 1
ATOM 3294 C CA . ARG A 1 399 ? 28.680 -14.689 -6.385 1.00 75.19 399 ARG A CA 1
ATOM 3295 C C . ARG A 1 399 ? 28.383 -15.519 -7.633 1.00 75.19 399 ARG A C 1
ATOM 3297 O O . ARG A 1 399 ? 27.729 -16.550 -7.537 1.00 75.19 399 ARG A O 1
ATOM 3304 N N . MET A 1 400 ? 28.771 -15.004 -8.798 1.00 72.56 400 MET A N 1
ATOM 3305 C CA . MET A 1 400 ? 28.361 -15.529 -10.105 1.00 72.56 400 MET A CA 1
ATOM 3306 C C . MET A 1 400 ? 29.422 -16.440 -10.718 1.00 72.56 400 MET A C 1
ATOM 3308 O O . MET A 1 400 ? 29.106 -17.274 -11.560 1.00 72.56 400 MET A O 1
ATOM 3312 N N . ASP A 1 401 ? 30.673 -16.278 -10.300 1.00 68.38 401 ASP A N 1
ATOM 3313 C CA . ASP A 1 401 ? 31.806 -17.050 -10.781 1.00 68.38 401 ASP A CA 1
ATOM 3314 C C . ASP A 1 401 ? 32.728 -17.432 -9.616 1.00 68.38 401 ASP A C 1
ATOM 3316 O O . ASP A 1 401 ? 32.623 -16.904 -8.509 1.00 68.38 401 ASP A O 1
ATOM 3320 N N . ASN A 1 402 ? 33.628 -18.379 -9.878 1.00 68.12 402 ASN A N 1
ATOM 3321 C CA . ASN A 1 402 ? 34.609 -18.864 -8.911 1.00 68.12 402 ASN A CA 1
ATOM 3322 C C . ASN A 1 402 ? 35.978 -18.183 -9.097 1.00 68.12 402 ASN A C 1
ATOM 3324 O O . ASN A 1 402 ? 37.017 -18.785 -8.813 1.00 68.12 402 ASN A O 1
ATOM 3328 N N . SER A 1 403 ? 36.003 -16.963 -9.651 1.00 65.44 403 SER A N 1
ATOM 3329 C CA . SER A 1 403 ? 37.254 -16.243 -9.898 1.00 65.44 403 SER A CA 1
ATOM 3330 C C . SER A 1 403 ? 37.994 -15.980 -8.586 1.00 65.44 403 SER A C 1
ATOM 3332 O O . SER A 1 403 ? 37.382 -15.763 -7.534 1.00 65.44 403 SER A O 1
ATOM 3334 N N . SER A 1 404 ? 39.325 -16.069 -8.636 1.00 65.44 404 SER A N 1
ATOM 3335 C CA . SER A 1 404 ? 40.174 -15.764 -7.490 1.00 65.44 404 SER A CA 1
ATOM 3336 C C . SER A 1 404 ? 40.634 -14.304 -7.533 1.00 65.44 404 SER A C 1
ATOM 3338 O O . SER A 1 404 ? 40.900 -13.765 -8.607 1.00 65.44 404 SER A O 1
ATOM 3340 N N . THR A 1 405 ? 40.798 -13.663 -6.373 1.00 60.31 405 THR A N 1
ATOM 3341 C CA . THR A 1 405 ? 41.357 -12.295 -6.246 1.00 60.31 405 THR A CA 1
ATOM 3342 C C . THR A 1 405 ? 42.750 -12.132 -6.855 1.00 60.31 405 THR A C 1
ATOM 3344 O O . THR A 1 405 ? 43.179 -11.006 -7.091 1.00 60.31 405 THR A O 1
ATOM 3347 N N . GLY A 1 406 ? 43.462 -13.238 -7.101 1.00 58.47 406 GLY A N 1
ATOM 3348 C CA . GLY A 1 406 ? 44.780 -13.254 -7.734 1.00 58.47 406 GLY A CA 1
ATOM 3349 C C . GLY A 1 406 ? 44.752 -13.158 -9.262 1.00 58.47 406 GLY A C 1
ATOM 3350 O O . GLY A 1 406 ? 45.808 -13.005 -9.872 1.00 58.47 406 GLY A O 1
ATOM 3351 N N . VAL A 1 407 ? 43.577 -13.239 -9.892 1.00 59.88 407 VAL A N 1
ATOM 3352 C CA . VAL A 1 407 ? 43.420 -13.009 -11.330 1.00 59.88 407 VAL A CA 1
ATOM 3353 C C . VAL A 1 407 ? 43.013 -11.555 -11.524 1.00 59.88 407 VAL A C 1
ATOM 3355 O O . VAL A 1 407 ? 41.879 -11.171 -11.240 1.00 59.88 407 VAL A O 1
ATOM 3358 N N . PHE A 1 408 ? 43.940 -10.728 -12.011 1.00 57.09 408 PHE A N 1
ATOM 3359 C CA . PHE A 1 408 ? 43.591 -9.390 -12.477 1.00 57.09 408 PHE A CA 1
ATOM 3360 C C . PHE A 1 408 ? 42.519 -9.521 -13.557 1.00 57.09 408 PHE A C 1
ATOM 3362 O O . PHE A 1 408 ? 42.733 -10.183 -14.574 1.00 57.09 408 PHE A O 1
ATOM 3369 N N . ALA A 1 409 ? 41.366 -8.888 -13.343 1.00 59.31 409 ALA A N 1
ATOM 3370 C CA . ALA A 1 409 ? 40.390 -8.735 -14.404 1.00 59.31 409 ALA A CA 1
ATOM 3371 C C . ALA A 1 409 ? 41.064 -7.952 -15.538 1.00 59.31 409 ALA A C 1
ATOM 3373 O O . ALA A 1 409 ? 41.435 -6.790 -15.368 1.00 59.31 409 ALA A O 1
ATOM 3374 N N . THR A 1 410 ? 41.269 -8.593 -16.687 1.00 59.12 410 THR A N 1
ATOM 3375 C CA . THR A 1 410 ? 41.695 -7.889 -17.894 1.00 59.12 410 THR A CA 1
ATOM 3376 C C . THR A 1 410 ? 40.551 -6.998 -18.332 1.00 59.12 410 THR A C 1
ATOM 3378 O O . THR A 1 410 ? 39.485 -7.481 -18.718 1.00 59.12 410 THR A O 1
ATOM 3381 N N . GLU A 1 411 ? 40.771 -5.694 -18.236 1.00 56.34 411 GLU A N 1
ATOM 3382 C CA . GLU A 1 411 ? 39.826 -4.687 -18.680 1.00 56.34 411 GLU A CA 1
ATOM 3383 C C . GLU A 1 411 ? 39.505 -4.920 -20.164 1.00 56.34 411 GLU A C 1
ATOM 3385 O O . GLU A 1 411 ? 40.374 -4.839 -21.034 1.00 56.34 411 GLU A O 1
ATOM 3390 N N . ILE A 1 412 ? 38.250 -5.256 -20.469 1.00 66.44 412 ILE A N 1
ATOM 3391 C CA . ILE A 1 412 ? 37.804 -5.410 -21.854 1.00 66.44 412 ILE A CA 1
ATOM 3392 C C . ILE A 1 412 ? 37.616 -3.997 -22.404 1.00 66.44 412 ILE A C 1
ATOM 3394 O O . ILE A 1 412 ? 36.521 -3.436 -22.354 1.00 66.44 412 ILE A O 1
ATOM 3398 N N . VAL A 1 413 ? 38.701 -3.411 -22.915 1.00 67.44 413 VAL A N 1
ATOM 3399 C CA . VAL A 1 413 ? 38.758 -2.021 -23.404 1.00 67.44 413 VAL A CA 1
ATO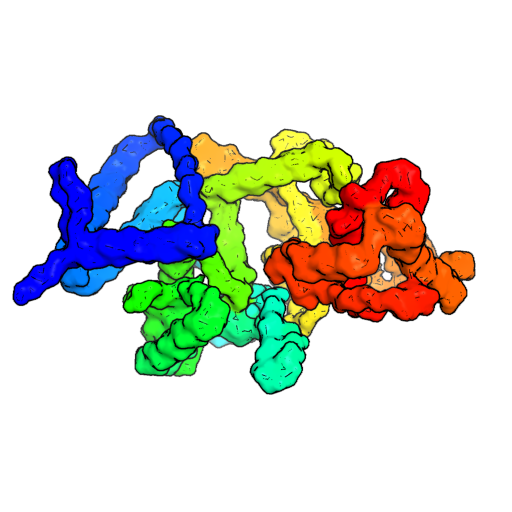M 3400 C C . VAL A 1 413 ? 37.652 -1.720 -24.422 1.00 67.44 413 VAL A C 1
ATOM 3402 O O . VAL A 1 413 ? 37.097 -0.624 -24.435 1.00 67.44 413 VAL A O 1
ATOM 3405 N N . SER A 1 414 ? 37.265 -2.707 -25.236 1.00 65.94 414 SER A N 1
ATOM 3406 C CA . SER A 1 414 ? 36.171 -2.582 -26.209 1.00 65.94 414 SER A CA 1
ATOM 3407 C C . SER A 1 414 ? 34.784 -2.417 -25.579 1.00 65.94 414 SER A C 1
ATOM 3409 O O . SER A 1 414 ? 33.889 -1.875 -26.224 1.00 65.94 414 SER A O 1
ATOM 3411 N N . SER A 1 415 ? 34.600 -2.849 -24.330 1.00 56.47 415 SER A N 1
ATOM 3412 C CA . SER A 1 415 ? 33.345 -2.727 -23.578 1.00 56.47 415 SER A CA 1
ATOM 3413 C C . SER A 1 415 ? 33.282 -1.473 -22.698 1.00 56.47 415 SER A C 1
ATOM 3415 O O . SER A 1 415 ? 32.209 -1.109 -22.212 1.00 56.47 415 SER A O 1
ATOM 3417 N N . LEU A 1 416 ? 34.416 -0.791 -22.496 1.00 57.41 416 LEU A N 1
ATOM 3418 C CA . LEU A 1 416 ? 34.484 0.413 -21.676 1.00 57.41 416 LEU A CA 1
ATOM 3419 C C . LEU A 1 416 ? 33.693 1.542 -22.307 1.00 57.41 416 LEU A C 1
ATOM 3421 O O . LEU A 1 416 ? 33.951 1.947 -23.440 1.00 57.41 416 LEU A O 1
ATOM 3425 N N . ARG A 1 417 ? 32.783 2.127 -21.533 1.00 55.75 417 ARG A N 1
ATOM 3426 C CA . ARG A 1 417 ? 32.076 3.342 -21.925 1.00 55.75 417 ARG A CA 1
ATOM 3427 C C . ARG A 1 417 ? 33.056 4.523 -21.916 1.00 55.75 417 ARG A C 1
ATOM 3429 O O . ARG A 1 417 ? 33.465 5.001 -20.867 1.00 55.75 417 ARG A O 1
ATOM 3436 N N . ASN A 1 418 ? 33.432 4.990 -23.096 1.00 71.75 418 ASN A N 1
ATOM 3437 C CA . ASN A 1 418 ? 34.252 6.166 -23.337 1.00 71.75 418 ASN A CA 1
ATOM 3438 C C . ASN A 1 418 ? 33.409 7.302 -23.942 1.00 71.75 418 ASN A C 1
ATOM 3440 O O . ASN A 1 418 ? 32.247 7.138 -24.314 1.00 71.75 418 ASN A O 1
ATOM 3444 N N . LYS A 1 419 ? 33.991 8.499 -24.054 1.00 69.50 419 LYS A N 1
ATOM 3445 C CA . LYS A 1 419 ? 33.270 9.670 -24.577 1.00 69.50 419 LYS A CA 1
ATOM 3446 C C . LYS A 1 419 ? 32.729 9.438 -25.994 1.00 69.50 419 LYS A C 1
ATOM 3448 O O . LYS A 1 419 ? 31.677 9.971 -26.333 1.00 69.50 419 LYS A O 1
ATOM 3453 N N . ILE A 1 420 ? 33.421 8.637 -26.805 1.00 68.38 420 ILE A N 1
ATOM 3454 C CA . ILE A 1 420 ? 33.081 8.376 -28.206 1.00 68.38 420 ILE A CA 1
ATOM 3455 C C . ILE A 1 420 ? 31.919 7.384 -28.308 1.00 68.38 420 ILE A C 1
ATOM 3457 O O . ILE A 1 420 ? 30.944 7.689 -28.987 1.00 68.38 420 ILE A O 1
ATOM 3461 N N . ASN A 1 421 ? 31.978 6.228 -27.641 1.00 68.06 421 ASN A N 1
ATOM 3462 C CA . ASN A 1 421 ? 30.888 5.250 -27.693 1.00 68.06 421 ASN A CA 1
ATOM 3463 C C . ASN A 1 421 ? 29.648 5.726 -26.928 1.00 68.06 421 ASN A C 1
ATOM 3465 O O . ASN A 1 421 ? 28.557 5.574 -27.452 1.00 68.06 421 ASN A O 1
ATOM 3469 N N . TYR A 1 422 ? 29.793 6.453 -25.815 1.00 57.19 422 TYR A N 1
ATOM 3470 C CA . TYR A 1 422 ? 28.665 7.128 -25.174 1.00 57.19 422 TYR A CA 1
ATOM 3471 C C . TYR A 1 422 ? 28.000 8.123 -26.132 1.00 57.19 422 TYR A C 1
ATOM 3473 O O . TYR A 1 422 ? 26.780 8.138 -26.260 1.00 57.19 422 TYR A O 1
ATOM 3481 N N . SER A 1 423 ? 28.793 8.919 -26.860 1.00 55.97 423 SER A N 1
ATOM 3482 C CA . SER A 1 423 ? 28.249 9.848 -27.858 1.00 55.97 423 SER A CA 1
ATOM 3483 C C . SER A 1 423 ? 27.591 9.123 -29.038 1.00 55.97 423 SER A C 1
ATOM 3485 O O . SER A 1 423 ? 26.589 9.618 -29.541 1.00 55.97 423 SER A O 1
ATOM 3487 N N . LYS A 1 424 ? 28.104 7.956 -29.459 1.00 62.34 424 LYS A N 1
ATOM 3488 C CA . LYS A 1 424 ? 27.480 7.100 -30.489 1.00 62.34 424 LYS A CA 1
ATOM 3489 C C . LYS A 1 424 ? 26.172 6.461 -30.007 1.00 62.34 424 LYS A C 1
ATOM 3491 O O . LYS A 1 424 ? 25.196 6.444 -30.748 1.00 62.34 424 LYS A O 1
ATOM 3496 N N . ASP A 1 425 ? 26.118 5.985 -28.768 1.00 62.66 425 ASP A N 1
ATOM 3497 C CA . ASP A 1 425 ? 24.918 5.371 -28.186 1.00 62.66 425 ASP A CA 1
ATOM 3498 C C . ASP A 1 425 ? 23.811 6.417 -27.974 1.00 62.66 425 ASP A C 1
ATOM 3500 O O . ASP A 1 425 ? 22.634 6.176 -28.257 1.00 62.66 425 ASP A O 1
ATOM 3504 N N . VAL A 1 426 ? 24.192 7.615 -27.512 1.00 52.53 426 VAL A N 1
ATOM 3505 C CA . VAL A 1 426 ? 23.287 8.764 -27.365 1.00 52.53 426 VAL A CA 1
ATOM 3506 C C . VAL A 1 426 ? 22.837 9.290 -28.731 1.00 52.53 426 VAL A C 1
ATOM 3508 O O . VAL A 1 426 ? 21.651 9.601 -28.899 1.00 52.53 426 VAL A O 1
ATOM 3511 N N . SER A 1 427 ? 23.735 9.350 -29.724 1.00 55.34 427 SER A N 1
ATOM 3512 C CA . SER A 1 427 ? 23.356 9.747 -31.082 1.00 55.34 427 SER A CA 1
ATOM 3513 C C . SER A 1 427 ? 22.386 8.744 -31.700 1.00 55.34 427 SER A C 1
ATOM 3515 O O . SER A 1 427 ? 21.412 9.174 -32.309 1.00 55.34 427 SER A O 1
ATOM 3517 N N . GLY A 1 428 ? 22.558 7.436 -31.472 1.00 60.00 428 GLY A N 1
ATOM 3518 C CA . GLY A 1 428 ? 21.664 6.389 -31.976 1.00 60.00 428 GLY A CA 1
ATOM 3519 C C . GLY A 1 428 ? 20.187 6.626 -31.637 1.00 60.00 428 GLY A C 1
ATOM 3520 O O . GLY A 1 428 ? 19.330 6.528 -32.511 1.00 60.00 428 GLY A O 1
ATOM 3521 N N . ARG A 1 429 ? 19.872 7.048 -30.404 1.00 60.53 429 ARG A N 1
ATOM 3522 C CA . ARG A 1 429 ? 18.479 7.308 -29.982 1.00 60.53 429 ARG A CA 1
ATOM 3523 C C . ARG A 1 429 ? 17.900 8.609 -30.542 1.00 60.53 429 ARG A C 1
ATOM 3525 O O . ARG A 1 429 ? 16.728 8.647 -30.912 1.00 60.53 429 ARG A O 1
ATOM 3532 N N . CYS A 1 430 ? 18.710 9.665 -30.644 1.00 64.06 430 CYS A N 1
ATOM 3533 C CA . CYS A 1 430 ? 18.299 10.910 -31.304 1.00 64.06 430 CYS A CA 1
ATOM 3534 C C . CYS A 1 430 ? 18.073 10.683 -32.805 1.00 64.06 430 CYS A C 1
ATOM 3536 O O . CYS A 1 430 ? 17.111 11.200 -33.373 1.00 64.06 430 CYS A O 1
ATOM 3538 N N . HIS A 1 431 ? 18.918 9.854 -33.425 1.00 69.38 431 HIS A N 1
ATOM 3539 C CA . HIS A 1 431 ? 18.803 9.446 -34.817 1.00 69.38 431 HIS A CA 1
ATOM 3540 C C . HIS A 1 431 ? 17.549 8.621 -35.081 1.00 69.38 431 HIS A C 1
ATOM 3542 O O . HIS A 1 431 ? 16.928 8.861 -36.105 1.00 69.38 431 HIS A O 1
ATOM 3548 N N . ILE A 1 432 ? 17.122 7.730 -34.179 1.00 76.31 432 ILE A N 1
ATOM 3549 C CA . ILE A 1 432 ? 15.852 7.001 -34.339 1.00 76.31 432 ILE A CA 1
ATOM 3550 C C . ILE A 1 432 ? 14.681 7.986 -34.444 1.00 76.31 432 ILE A C 1
ATOM 3552 O O . ILE A 1 432 ? 13.960 7.981 -35.438 1.00 76.31 432 ILE A O 1
ATOM 3556 N N . ILE A 1 433 ? 14.536 8.900 -33.477 1.00 81.88 433 ILE A N 1
ATOM 3557 C CA . ILE A 1 433 ? 13.440 9.886 -33.479 1.00 81.88 433 ILE A CA 1
ATOM 3558 C C . ILE A 1 433 ? 13.515 10.781 -34.725 1.00 81.88 433 ILE A C 1
ATOM 3560 O O . ILE A 1 433 ? 12.512 10.979 -35.407 1.00 81.88 433 ILE A O 1
ATOM 3564 N N . LEU A 1 434 ? 14.700 11.305 -35.052 1.00 81.12 434 LEU A N 1
ATOM 3565 C CA . LEU A 1 434 ? 14.884 12.166 -36.221 1.00 81.12 434 LEU A CA 1
ATOM 3566 C C . LEU A 1 434 ? 14.666 11.429 -37.544 1.00 81.12 434 LEU A C 1
ATOM 3568 O O . LEU A 1 434 ? 14.140 12.033 -38.473 1.00 81.12 434 LEU A O 1
ATOM 3572 N N . ASN A 1 435 ? 15.056 10.159 -37.652 1.00 81.81 435 ASN A N 1
ATOM 3573 C CA . ASN A 1 435 ? 14.870 9.364 -38.862 1.00 81.81 435 ASN A CA 1
ATOM 3574 C C . ASN A 1 435 ? 13.395 9.053 -39.087 1.00 81.81 435 ASN A C 1
ATOM 3576 O O . ASN A 1 435 ? 12.930 9.215 -40.207 1.00 81.81 435 ASN A O 1
ATOM 3580 N N . LEU A 1 436 ? 12.646 8.696 -38.039 1.00 84.31 436 LEU A N 1
ATOM 3581 C CA . LEU A 1 436 ? 11.204 8.455 -38.150 1.00 84.31 436 LEU A CA 1
ATOM 3582 C C . LEU A 1 436 ? 10.440 9.740 -38.516 1.00 84.31 436 LEU A C 1
ATOM 3584 O O . LEU A 1 436 ? 9.517 9.700 -39.327 1.00 84.31 436 LEU A O 1
ATOM 3588 N N . ILE A 1 437 ? 10.875 10.894 -37.992 1.00 86.62 437 ILE A N 1
ATOM 3589 C CA . ILE A 1 437 ? 10.329 12.203 -38.384 1.00 86.62 437 ILE A CA 1
ATOM 3590 C C . ILE A 1 437 ? 10.682 12.537 -39.841 1.00 86.62 437 ILE A C 1
ATOM 3592 O O . ILE A 1 437 ? 9.815 12.962 -40.600 1.00 86.62 437 ILE A O 1
ATOM 3596 N N . LYS A 1 438 ? 11.937 12.328 -40.263 1.00 84.25 438 LYS A N 1
ATOM 3597 C CA . LYS A 1 438 ? 12.379 12.557 -41.652 1.00 84.25 438 LYS A CA 1
ATOM 3598 C C . LYS A 1 438 ? 11.694 11.626 -42.650 1.00 84.25 438 LYS A C 1
ATOM 3600 O O . LYS A 1 438 ? 11.419 12.050 -43.765 1.00 84.25 438 LYS A O 1
ATOM 3605 N N . ALA A 1 439 ? 11.415 10.388 -42.249 1.00 84.38 439 ALA A N 1
ATOM 3606 C CA . ALA A 1 439 ? 10.651 9.420 -43.028 1.00 84.38 439 ALA A CA 1
ATOM 3607 C C . ALA A 1 439 ? 9.163 9.800 -43.150 1.00 84.38 439 ALA A C 1
ATOM 3609 O O . ALA A 1 439 ? 8.432 9.170 -43.908 1.00 84.38 439 ALA A O 1
ATOM 3610 N N . GLY A 1 440 ? 8.713 10.836 -42.432 1.00 86.00 440 GLY A N 1
ATOM 3611 C CA . GLY A 1 440 ? 7.352 11.353 -42.511 1.00 86.00 440 GLY A CA 1
ATOM 3612 C C . GLY A 1 440 ? 6.329 10.552 -41.709 1.00 86.00 440 GLY A C 1
ATOM 3613 O O . GLY A 1 440 ? 5.137 10.794 -41.870 1.00 86.00 440 GLY A O 1
ATOM 3614 N N . PHE A 1 441 ? 6.758 9.629 -40.840 1.00 89.38 441 PHE A N 1
ATOM 3615 C CA . PHE A 1 441 ? 5.831 8.815 -40.046 1.00 89.38 441 PHE A CA 1
ATOM 3616 C C . PHE A 1 441 ? 5.069 9.652 -39.012 1.00 89.38 441 PHE A C 1
ATOM 3618 O O . PHE A 1 441 ? 3.871 9.471 -38.823 1.00 89.38 441 PHE A O 1
ATOM 3625 N N . PHE A 1 442 ? 5.736 10.610 -38.365 1.00 91.31 442 PHE A N 1
ATOM 3626 C CA . PHE A 1 442 ? 5.098 11.563 -37.452 1.00 91.31 442 PHE A CA 1
ATOM 3627 C C . PHE A 1 442 ? 5.903 12.865 -37.355 1.00 91.31 442 PHE A C 1
ATOM 3629 O O . PHE A 1 442 ? 7.084 12.903 -37.691 1.00 91.31 442 PHE A O 1
ATOM 3636 N N . SER A 1 443 ? 5.288 13.943 -36.857 1.00 91.56 443 SER A N 1
ATOM 3637 C CA . SER A 1 443 ? 5.991 15.205 -36.593 1.00 91.56 443 SER A CA 1
ATOM 3638 C C . SER A 1 443 ? 6.455 15.310 -35.136 1.00 91.56 443 SER A C 1
ATOM 3640 O O . SER A 1 443 ? 5.921 14.662 -34.230 1.00 91.56 443 SER A O 1
ATOM 3642 N N . LEU A 1 444 ? 7.435 16.182 -34.877 1.00 90.38 444 LEU A N 1
ATOM 3643 C CA . LEU A 1 444 ? 7.870 16.477 -33.507 1.00 90.38 444 LEU A CA 1
ATOM 3644 C C . LEU A 1 444 ? 6.722 17.042 -32.649 1.00 90.38 444 LEU A C 1
ATOM 3646 O O . LEU A 1 444 ? 6.641 16.761 -31.453 1.00 90.38 444 LEU A O 1
ATOM 3650 N N . GLU A 1 445 ? 5.826 17.818 -33.259 1.00 91.56 445 GLU A N 1
ATOM 3651 C CA . GLU A 1 445 ? 4.626 18.349 -32.608 1.00 91.56 445 GLU A CA 1
ATOM 3652 C C . GLU A 1 445 ? 3.652 17.232 -32.242 1.00 91.56 445 GLU A C 1
ATOM 3654 O O . GLU A 1 445 ? 3.143 17.226 -31.121 1.00 91.56 445 GLU A O 1
ATOM 3659 N N . THR A 1 446 ? 3.456 16.244 -33.120 1.00 90.38 446 THR A N 1
ATOM 3660 C CA . THR A 1 446 ? 2.641 15.057 -32.832 1.00 90.38 446 THR A CA 1
ATOM 3661 C C . THR A 1 446 ? 3.209 14.271 -31.651 1.00 90.38 446 THR A C 1
ATOM 3663 O O . THR A 1 446 ? 2.468 13.958 -30.720 1.00 90.38 446 THR A O 1
ATOM 3666 N N . LEU A 1 447 ? 4.520 14.005 -31.635 1.00 91.81 447 LEU A N 1
ATOM 3667 C CA . LEU A 1 447 ? 5.174 13.293 -30.531 1.00 91.81 447 LEU A CA 1
ATOM 3668 C C . LEU A 1 447 ? 5.050 14.058 -29.204 1.00 91.81 447 LEU A C 1
ATOM 3670 O O . LEU A 1 447 ? 4.707 13.466 -28.182 1.00 91.81 447 LEU A O 1
ATOM 3674 N N . ASN A 1 448 ? 5.295 15.373 -29.205 1.00 92.00 448 ASN A N 1
ATOM 3675 C CA . ASN A 1 448 ? 5.155 16.200 -28.004 1.00 92.00 448 ASN A CA 1
ATOM 3676 C C . ASN A 1 448 ? 3.701 16.280 -27.518 1.00 92.00 448 ASN A C 1
ATOM 3678 O O . ASN A 1 448 ? 3.460 16.190 -26.315 1.00 92.00 448 ASN A O 1
ATOM 3682 N N . SER A 1 449 ? 2.740 16.388 -28.437 1.00 90.00 449 SER A N 1
ATOM 3683 C CA . SER A 1 449 ? 1.311 16.426 -28.111 1.00 90.00 449 SER A CA 1
ATOM 3684 C C . SER A 1 449 ? 0.849 15.104 -27.509 1.00 90.00 449 SER A C 1
ATOM 3686 O O . SER A 1 449 ? 0.195 15.099 -26.469 1.00 90.00 449 SER A O 1
ATOM 3688 N N . ARG A 1 450 ? 1.248 13.970 -28.101 1.00 89.00 450 ARG A N 1
ATOM 3689 C CA . ARG A 1 450 ? 0.940 12.643 -27.557 1.00 89.00 450 ARG A CA 1
ATOM 3690 C C . ARG A 1 450 ? 1.609 12.414 -26.215 1.00 89.00 450 ARG A C 1
ATOM 3692 O O . ARG A 1 450 ? 0.940 11.962 -25.301 1.00 89.00 450 ARG A O 1
ATOM 3699 N N . LYS A 1 451 ? 2.872 12.813 -26.043 1.00 89.69 451 LYS A N 1
ATOM 3700 C CA . LYS A 1 451 ? 3.523 12.811 -24.727 1.00 89.69 451 LYS A CA 1
ATOM 3701 C C . LYS A 1 451 ? 2.738 13.596 -23.686 1.00 89.69 451 LYS A C 1
ATOM 3703 O O . LYS A 1 451 ? 2.661 13.144 -22.555 1.00 89.69 451 LYS A O 1
ATOM 3708 N N . GLN A 1 452 ? 2.220 14.770 -24.031 1.00 83.06 452 GLN A N 1
ATOM 3709 C CA . GLN A 1 452 ? 1.504 15.620 -23.082 1.00 83.06 452 GLN A CA 1
ATOM 3710 C C . GLN A 1 452 ? 0.089 15.102 -22.783 1.00 83.06 452 GLN A C 1
ATOM 3712 O O . GLN A 1 452 ? -0.396 15.286 -21.671 1.00 83.06 452 GLN A O 1
ATOM 3717 N N . GLY A 1 453 ? -0.558 14.470 -23.765 1.00 80.44 453 GLY A N 1
ATOM 3718 C CA . GLY A 1 453 ? -1.901 13.899 -23.646 1.00 80.44 453 GLY A CA 1
ATOM 3719 C C . GLY A 1 453 ? -1.949 12.442 -23.179 1.00 80.44 453 GLY A C 1
ATOM 3720 O O . GLY A 1 453 ? -3.040 11.924 -22.965 1.00 80.44 453 GLY A O 1
ATOM 3721 N N . PHE A 1 454 ? -0.803 11.771 -23.046 1.00 83.19 454 PHE A N 1
ATOM 3722 C CA . PHE A 1 454 ? -0.734 10.386 -22.585 1.00 83.19 454 PHE A CA 1
ATOM 3723 C C . PHE A 1 454 ? -1.112 10.290 -21.104 1.00 83.19 454 PHE A C 1
ATOM 3725 O O . PHE A 1 454 ? -0.704 11.125 -20.297 1.00 83.19 454 PHE A O 1
ATOM 3732 N N . ASP A 1 455 ? -1.880 9.264 -20.745 1.00 81.69 455 ASP A N 1
ATOM 3733 C CA . ASP A 1 455 ? -2.209 8.977 -19.352 1.00 81.69 455 ASP A CA 1
ATOM 3734 C C . ASP A 1 455 ? -1.072 8.168 -18.712 1.00 81.69 455 ASP A C 1
ATOM 3736 O O . ASP A 1 455 ? -0.918 6.972 -18.951 1.00 81.69 455 ASP A O 1
ATOM 3740 N N . TYR A 1 456 ? -0.247 8.840 -17.909 1.00 73.81 456 TYR A N 1
ATOM 3741 C CA . TYR A 1 456 ? 0.875 8.224 -17.189 1.00 73.81 456 TYR A CA 1
ATOM 3742 C C . TYR A 1 456 ? 0.432 7.510 -15.902 1.00 73.81 456 TYR A C 1
ATOM 3744 O O . TYR A 1 456 ? 1.255 6.899 -15.219 1.00 73.81 456 TYR A O 1
ATOM 3752 N N . GLY A 1 457 ? -0.848 7.602 -15.532 1.00 68.12 457 GLY A N 1
ATOM 3753 C CA . GLY A 1 457 ? -1.343 7.109 -14.256 1.00 68.12 457 GLY A CA 1
ATOM 3754 C C . GLY A 1 457 ? -0.750 7.840 -13.045 1.00 68.12 457 GLY A C 1
ATOM 3755 O O . GLY A 1 457 ? 0.103 8.724 -13.141 1.00 68.12 457 GLY A O 1
ATOM 3756 N N . GLU A 1 458 ? -1.212 7.456 -11.858 1.00 55.75 458 GLU A N 1
ATOM 3757 C CA . GLU A 1 458 ? -0.871 8.138 -10.600 1.00 55.75 458 GLU A CA 1
ATOM 3758 C C . GLU A 1 458 ? 0.614 7.970 -10.203 1.00 55.75 458 GLU A C 1
ATOM 3760 O O . GLU A 1 458 ? 1.149 8.792 -9.459 1.00 55.75 458 GLU A O 1
ATOM 3765 N N . SER A 1 459 ? 1.303 6.941 -10.715 1.00 51.00 459 SER A N 1
ATOM 3766 C CA . SER A 1 459 ? 2.692 6.616 -10.358 1.00 51.00 459 SER A CA 1
ATOM 3767 C C . SER A 1 459 ? 3.752 7.301 -11.225 1.00 51.00 459 SER A C 1
ATOM 3769 O O . SER A 1 459 ? 4.801 7.667 -10.700 1.00 51.00 459 SER A O 1
ATOM 3771 N N . GLU A 1 460 ? 3.503 7.483 -12.527 1.00 65.62 460 GLU A N 1
ATOM 3772 C CA . GLU A 1 460 ? 4.508 7.990 -13.482 1.00 65.62 460 GLU A CA 1
ATOM 3773 C C . GLU A 1 460 ? 4.230 9.434 -13.939 1.00 65.62 460 GLU A C 1
ATOM 3775 O O . GLU A 1 460 ? 5.079 10.046 -14.586 1.00 65.62 460 GLU A O 1
ATOM 3780 N N . VAL A 1 461 ? 3.086 10.033 -13.567 1.00 73.19 461 VAL A N 1
ATOM 3781 C CA . VAL A 1 461 ? 2.733 11.423 -13.942 1.00 73.19 461 VAL A CA 1
ATOM 3782 C C . VAL A 1 461 ? 3.776 12.455 -13.500 1.00 73.19 461 VAL A C 1
ATOM 3784 O O . VAL A 1 461 ? 3.962 13.479 -14.158 1.00 73.19 461 VAL A O 1
ATOM 3787 N N . GLY A 1 462 ? 4.487 12.182 -12.402 1.00 69.12 462 GLY A N 1
ATOM 3788 C CA . GLY A 1 462 ? 5.557 13.042 -11.893 1.00 69.12 462 GLY A CA 1
ATOM 3789 C C . GLY A 1 462 ? 6.865 12.955 -12.683 1.00 69.12 462 GLY A C 1
ATOM 3790 O O . GLY A 1 462 ? 7.711 13.828 -12.525 1.00 69.12 462 GLY A O 1
ATOM 3791 N N . ASP A 1 463 ? 7.031 11.936 -13.522 1.00 79.75 463 ASP A N 1
ATOM 3792 C CA . ASP A 1 463 ? 8.257 11.661 -14.273 1.00 79.75 463 ASP A CA 1
ATOM 3793 C C . ASP A 1 463 ? 8.036 11.861 -15.796 1.00 79.75 463 ASP A C 1
ATOM 3795 O O . ASP A 1 463 ? 8.763 11.338 -16.643 1.00 79.75 463 ASP A O 1
ATOM 3799 N N . MET A 1 464 ? 7.027 12.667 -16.160 1.00 80.75 464 MET A N 1
ATOM 3800 C CA . MET A 1 464 ? 6.746 13.078 -17.537 1.00 80.75 464 MET A CA 1
ATOM 3801 C C . MET A 1 464 ? 7.895 13.920 -18.103 1.00 80.75 464 MET A C 1
ATOM 3803 O O . MET A 1 464 ? 8.227 14.988 -17.589 1.00 80.75 464 MET A O 1
ATOM 3807 N N . SER A 1 465 ? 8.467 13.477 -19.221 1.00 83.56 465 SER A N 1
ATOM 3808 C CA . SER A 1 465 ? 9.595 14.184 -19.826 1.00 83.56 465 SER A CA 1
ATOM 3809 C C . SER A 1 465 ? 9.192 15.518 -20.491 1.00 83.56 465 SER A C 1
ATOM 3811 O O . SER A 1 465 ? 8.149 15.586 -21.153 1.00 83.56 465 SER A O 1
ATOM 3813 N N . PRO A 1 466 ? 10.042 16.567 -20.433 1.00 84.31 466 PRO A N 1
ATOM 3814 C CA . PRO A 1 466 ? 9.784 17.866 -21.065 1.00 84.31 466 PRO A CA 1
ATOM 3815 C C . PRO A 1 466 ? 9.574 17.779 -22.580 1.00 84.31 466 PRO A C 1
ATOM 3817 O O . PRO A 1 466 ? 10.004 16.817 -23.221 1.00 84.31 466 PRO A O 1
ATOM 3820 N N . ALA A 1 467 ? 8.969 18.810 -23.177 1.00 86.69 467 ALA A N 1
ATOM 3821 C CA . ALA A 1 467 ? 8.826 18.891 -24.630 1.00 86.69 467 ALA A CA 1
ATOM 3822 C C . ALA A 1 467 ? 10.196 18.794 -25.326 1.00 86.69 467 ALA A C 1
ATOM 3824 O O . ALA A 1 467 ? 11.141 19.523 -25.003 1.00 86.69 467 ALA A O 1
ATOM 3825 N N . LEU A 1 468 ? 10.296 17.883 -26.291 1.00 88.38 468 LEU A N 1
ATOM 3826 C CA . LEU A 1 468 ? 11.485 17.702 -27.109 1.00 88.38 468 LEU A CA 1
ATOM 3827 C C . LEU A 1 468 ? 11.608 18.877 -28.079 1.00 88.38 468 LEU A C 1
ATOM 3829 O O . LEU A 1 468 ? 10.629 19.284 -28.704 1.00 88.38 468 LEU A O 1
ATOM 3833 N N . LYS A 1 469 ? 12.820 19.414 -28.215 1.00 87.25 469 LYS A N 1
ATOM 3834 C CA . LYS A 1 469 ? 13.119 20.527 -29.123 1.00 87.25 469 LYS A CA 1
ATOM 3835 C C . LYS A 1 469 ? 13.933 20.019 -30.300 1.00 87.25 469 LYS A C 1
ATOM 3837 O O . LYS A 1 469 ? 14.924 19.321 -30.086 1.00 87.25 469 LYS A O 1
ATOM 3842 N N . ILE A 1 470 ? 13.568 20.440 -31.511 1.00 82.88 470 ILE A N 1
ATOM 3843 C CA . ILE A 1 470 ? 14.256 20.033 -32.745 1.00 82.88 470 ILE A CA 1
ATOM 3844 C C . ILE A 1 470 ? 15.754 20.364 -32.681 1.00 82.88 470 ILE A C 1
ATOM 3846 O O . ILE A 1 470 ? 16.571 19.515 -33.005 1.00 82.88 470 ILE A O 1
ATOM 3850 N N . PHE A 1 471 ? 16.105 21.535 -32.134 1.00 83.31 471 PHE A N 1
ATOM 3851 C CA . PHE A 1 471 ? 17.486 21.985 -31.936 1.00 83.31 471 PHE A CA 1
ATOM 3852 C C . PHE A 1 471 ? 18.302 21.060 -31.018 1.00 83.31 471 PHE A C 1
ATOM 3854 O O . PHE A 1 471 ? 19.489 20.835 -31.237 1.00 83.31 471 PHE A O 1
ATOM 3861 N N . ASN A 1 472 ? 17.678 20.512 -29.973 1.00 82.19 472 ASN A N 1
ATOM 3862 C CA . ASN A 1 472 ? 18.364 19.603 -29.056 1.00 82.19 472 ASN A CA 1
ATOM 3863 C C . ASN A 1 472 ? 18.554 18.234 -29.717 1.00 82.19 472 ASN A C 1
ATOM 3865 O O . ASN A 1 472 ? 19.653 17.688 -29.680 1.00 82.19 472 ASN A O 1
ATOM 3869 N N . LEU A 1 473 ? 17.513 17.733 -30.392 1.00 80.00 473 LEU A N 1
ATOM 3870 C CA . LEU A 1 473 ? 17.572 16.481 -31.144 1.00 80.00 473 LEU A CA 1
ATOM 3871 C C . LEU A 1 473 ? 18.637 16.537 -32.247 1.00 80.00 473 LEU A C 1
ATOM 3873 O O . LEU A 1 473 ? 19.422 15.603 -32.367 1.00 80.00 473 LEU A O 1
ATOM 3877 N N . SER A 1 474 ? 18.715 17.638 -33.005 1.00 77.38 474 SER A N 1
ATOM 3878 C CA . SER A 1 474 ? 19.725 17.828 -34.057 1.00 77.38 474 SER A CA 1
ATOM 3879 C C . SER A 1 474 ? 21.152 17.896 -33.513 1.00 77.38 474 SER A C 1
ATOM 3881 O O . SER A 1 474 ? 22.086 17.521 -34.212 1.00 77.38 474 SER A O 1
ATOM 3883 N N . ASN A 1 475 ? 21.316 18.326 -32.261 1.00 79.88 475 ASN A N 1
ATOM 3884 C CA . ASN A 1 475 ? 22.593 18.334 -31.547 1.00 79.88 475 ASN A CA 1
ATOM 3885 C C . ASN A 1 475 ? 22.836 17.039 -30.748 1.00 79.88 475 ASN A C 1
ATOM 3887 O O . ASN A 1 475 ? 23.668 17.029 -29.841 1.00 79.88 475 ASN A O 1
ATOM 3891 N N . ASN A 1 476 ? 22.106 15.957 -31.055 1.00 72.44 476 ASN A N 1
ATOM 3892 C CA . ASN A 1 476 ? 22.190 14.658 -30.382 1.00 72.44 476 ASN A CA 1
ATOM 3893 C C . ASN A 1 476 ? 22.052 14.750 -28.855 1.00 72.44 476 ASN A C 1
ATOM 3895 O O . ASN A 1 476 ? 22.749 14.070 -28.104 1.00 72.44 476 ASN A O 1
ATOM 3899 N N . ASN A 1 477 ? 21.157 15.616 -28.386 1.00 77.50 477 ASN A N 1
ATOM 3900 C CA . ASN A 1 477 ? 20.931 15.851 -26.972 1.00 77.50 477 ASN A CA 1
ATOM 3901 C C . ASN A 1 477 ? 19.440 15.756 -26.640 1.00 77.50 477 ASN A C 1
ATOM 3903 O O . ASN A 1 477 ? 18.600 16.444 -27.220 1.00 77.50 477 ASN A O 1
ATOM 3907 N N . ILE A 1 478 ? 19.107 14.943 -25.642 1.00 79.62 478 ILE A N 1
ATOM 3908 C CA . ILE A 1 478 ? 17.767 14.873 -25.073 1.00 79.62 478 ILE A CA 1
ATOM 3909 C C . ILE A 1 478 ? 17.871 15.277 -23.605 1.00 79.62 478 ILE A C 1
ATOM 3911 O O . ILE A 1 478 ? 18.338 14.518 -22.759 1.00 79.62 478 ILE A O 1
ATOM 3915 N N . LYS A 1 479 ? 17.438 16.505 -23.305 1.00 78.81 479 LYS A N 1
ATOM 3916 C CA . LYS A 1 479 ? 17.517 17.066 -21.955 1.00 78.81 479 LYS A CA 1
ATOM 3917 C C . LYS A 1 479 ? 16.347 16.576 -21.103 1.00 78.81 479 LYS A C 1
ATOM 3919 O O . LYS A 1 479 ? 15.247 17.113 -21.201 1.00 78.81 479 LYS A O 1
ATOM 3924 N N . MET A 1 480 ? 16.618 15.579 -20.272 1.00 81.06 480 MET A N 1
ATOM 3925 C CA . MET A 1 480 ? 15.688 15.007 -19.300 1.00 81.06 480 MET A CA 1
ATOM 3926 C C . MET A 1 480 ? 16.464 14.356 -18.148 1.00 81.06 480 MET A C 1
ATOM 3928 O O . MET A 1 480 ? 17.656 14.067 -18.281 1.00 81.06 480 MET A O 1
ATOM 3932 N N . THR A 1 481 ? 15.811 14.146 -17.010 1.00 77.50 481 THR A N 1
ATOM 3933 C CA . THR A 1 481 ? 16.381 13.386 -15.890 1.00 77.50 481 THR A CA 1
ATOM 3934 C C . THR A 1 481 ? 16.470 11.893 -16.229 1.00 77.50 481 THR A C 1
ATOM 3936 O O . THR A 1 481 ? 15.822 11.407 -17.156 1.00 77.50 481 THR A O 1
ATOM 3939 N N . GLY A 1 482 ? 17.260 11.127 -15.467 1.00 71.25 482 GLY A N 1
ATOM 3940 C CA . GLY A 1 482 ? 17.373 9.679 -15.682 1.00 71.25 482 GLY A CA 1
ATOM 3941 C C . GLY A 1 482 ? 16.031 8.943 -15.578 1.00 71.25 482 GLY A C 1
ATOM 3942 O O . GLY A 1 482 ? 15.780 8.019 -16.350 1.00 71.25 482 GLY A O 1
ATOM 3943 N N . ARG A 1 483 ? 15.139 9.388 -14.679 1.00 73.38 483 ARG A N 1
ATOM 3944 C CA . ARG A 1 483 ? 13.806 8.792 -14.532 1.00 73.38 483 ARG A CA 1
ATOM 3945 C C . ARG A 1 483 ? 12.874 9.191 -15.671 1.00 73.38 483 ARG A C 1
ATOM 3947 O O . ARG A 1 483 ? 12.259 8.314 -16.259 1.00 73.38 483 ARG A O 1
ATOM 3954 N N . GLU A 1 484 ? 12.867 10.467 -16.053 1.00 81.19 484 GLU A N 1
ATOM 3955 C CA . GLU A 1 484 ? 12.129 10.941 -17.232 1.00 81.19 484 GLU A CA 1
ATOM 3956 C C . GLU A 1 484 ? 12.542 10.191 -18.509 1.00 81.19 484 GLU A C 1
ATOM 3958 O O . GLU A 1 484 ? 11.693 9.884 -19.343 1.00 81.19 484 GLU A O 1
ATOM 3963 N N . MET A 1 485 ? 13.832 9.858 -18.651 1.00 83.12 485 MET A N 1
ATOM 3964 C CA . MET A 1 485 ? 14.347 9.039 -19.754 1.00 83.12 485 MET A CA 1
ATOM 3965 C C . MET A 1 485 ? 13.835 7.607 -19.702 1.00 83.12 485 MET A C 1
ATOM 3967 O O . MET A 1 485 ? 13.413 7.079 -20.726 1.00 83.12 485 MET A O 1
ATOM 3971 N N . GLN A 1 486 ? 13.851 6.977 -18.530 1.00 77.75 486 GLN A N 1
ATOM 3972 C CA . GLN A 1 486 ? 13.330 5.624 -18.370 1.00 77.75 486 GLN A CA 1
ATOM 3973 C C . GLN A 1 486 ? 11.835 5.560 -18.708 1.00 77.75 486 GLN A C 1
ATOM 3975 O O . GLN A 1 486 ? 11.426 4.726 -19.513 1.00 77.75 486 GLN A O 1
ATOM 3980 N N . THR A 1 487 ? 11.036 6.470 -18.145 1.00 78.44 487 THR A N 1
ATOM 3981 C CA . THR A 1 487 ? 9.598 6.561 -18.415 1.00 78.44 487 THR A CA 1
ATOM 3982 C C . THR A 1 487 ? 9.349 6.841 -19.896 1.00 78.44 487 THR A C 1
ATOM 3984 O O . THR A 1 487 ? 8.556 6.136 -20.512 1.00 78.44 487 THR A O 1
ATOM 3987 N N . PHE A 1 488 ? 10.077 7.790 -20.501 1.00 85.31 488 PHE A N 1
ATOM 3988 C CA . PHE A 1 488 ? 9.970 8.103 -21.929 1.00 85.31 488 PHE A CA 1
ATOM 3989 C C . PHE A 1 488 ? 10.272 6.897 -22.821 1.00 85.31 488 PHE A C 1
ATOM 3991 O O . PHE A 1 488 ? 9.487 6.618 -23.719 1.00 85.31 488 PHE A O 1
ATOM 3998 N N . VAL A 1 489 ? 11.363 6.168 -22.573 1.00 82.19 489 VAL A N 1
ATOM 3999 C CA . VAL A 1 489 ? 11.740 4.991 -23.374 1.00 82.19 489 VAL A CA 1
ATOM 4000 C C . VAL A 1 489 ? 10.692 3.884 -23.259 1.00 82.19 489 VAL A C 1
ATOM 4002 O O . VAL A 1 489 ? 10.310 3.315 -24.276 1.00 82.19 489 VAL A O 1
ATOM 4005 N N . ASN A 1 490 ? 10.169 3.629 -22.056 1.00 80.44 490 ASN A N 1
ATOM 4006 C CA . ASN A 1 490 ? 9.170 2.581 -21.829 1.00 80.44 490 ASN A CA 1
ATOM 4007 C C . ASN A 1 490 ? 7.850 2.828 -22.574 1.00 80.44 490 ASN A C 1
ATOM 4009 O O . ASN A 1 490 ? 7.190 1.876 -22.980 1.00 80.44 490 ASN A O 1
ATOM 4013 N N . ILE A 1 491 ? 7.454 4.093 -22.741 1.00 84.94 491 ILE A N 1
ATOM 4014 C CA . ILE A 1 491 ? 6.196 4.457 -23.409 1.00 84.94 491 ILE A CA 1
ATOM 4015 C C . ILE A 1 491 ? 6.390 4.878 -24.867 1.00 84.94 491 ILE A C 1
ATOM 4017 O O . ILE A 1 491 ? 5.406 5.009 -25.587 1.00 84.94 491 ILE A O 1
ATOM 4021 N N . PHE A 1 492 ? 7.624 5.122 -25.319 1.00 86.56 492 PHE A N 1
ATOM 4022 C CA . PHE A 1 492 ? 7.898 5.661 -26.654 1.00 86.56 492 PHE A CA 1
ATOM 4023 C C . PHE A 1 492 ? 7.272 4.802 -27.757 1.00 86.56 492 PHE A C 1
ATOM 4025 O O . PHE A 1 492 ? 6.619 5.333 -28.654 1.00 86.56 492 PHE A O 1
ATOM 4032 N N . SER A 1 493 ? 7.392 3.478 -27.639 1.00 83.69 493 SER A N 1
ATOM 4033 C CA . SER A 1 493 ? 6.785 2.525 -28.571 1.00 83.69 493 SER A CA 1
ATOM 4034 C C . SER A 1 493 ? 5.258 2.631 -28.620 1.00 83.69 493 SER A C 1
ATOM 4036 O O . SER A 1 493 ? 4.668 2.529 -29.689 1.00 83.69 493 SER A O 1
ATOM 4038 N N . ILE A 1 494 ? 4.615 2.915 -27.486 1.00 85.19 494 ILE A N 1
ATOM 4039 C CA . ILE A 1 494 ? 3.162 3.106 -27.378 1.00 85.19 494 ILE A CA 1
ATOM 4040 C C . ILE A 1 494 ? 2.742 4.455 -27.978 1.00 85.19 494 ILE A C 1
ATOM 4042 O O . ILE A 1 494 ? 1.679 4.567 -28.581 1.00 85.19 494 ILE A O 1
ATOM 4046 N N . LEU A 1 495 ? 3.572 5.489 -27.823 1.00 86.38 495 LEU A N 1
ATOM 4047 C CA . LEU A 1 495 ? 3.257 6.847 -28.264 1.00 86.38 495 LEU A CA 1
ATOM 4048 C C . LEU A 1 495 ? 3.270 7.020 -29.782 1.00 86.38 495 LEU A C 1
ATOM 4050 O O . LEU A 1 495 ? 2.527 7.862 -30.287 1.00 86.38 495 LEU A O 1
ATOM 4054 N N . VAL A 1 496 ? 4.148 6.311 -30.495 1.00 87.62 496 VAL A N 1
ATOM 4055 C CA . VAL A 1 496 ? 4.339 6.504 -31.944 1.00 87.62 496 VAL A CA 1
ATOM 4056 C C . VAL A 1 496 ? 4.362 5.214 -32.757 1.00 87.62 496 VAL A C 1
ATOM 4058 O O . VAL A 1 496 ? 4.483 5.284 -33.975 1.00 87.62 496 VAL A O 1
ATOM 4061 N N . GLY A 1 497 ? 4.245 4.044 -32.128 1.00 85.50 497 GLY A N 1
ATOM 4062 C CA . GLY A 1 497 ? 4.347 2.765 -32.835 1.00 85.50 497 GLY A CA 1
ATOM 4063 C C . GLY A 1 497 ? 3.224 2.499 -33.831 1.00 85.50 497 GLY A C 1
ATOM 4064 O O . GLY A 1 497 ? 3.435 1.778 -34.796 1.00 85.50 497 GLY A O 1
ATOM 4065 N N . ASP A 1 498 ? 2.060 3.120 -33.659 1.00 87.94 498 ASP A N 1
ATOM 4066 C CA . ASP A 1 498 ? 0.956 3.099 -34.626 1.00 87.94 498 ASP A CA 1
ATOM 4067 C C . ASP A 1 498 ? 1.255 3.890 -35.912 1.00 87.94 498 ASP A C 1
ATOM 4069 O O . ASP A 1 498 ? 0.620 3.647 -36.936 1.00 87.94 498 ASP A O 1
ATOM 4073 N N . PHE A 1 499 ? 2.224 4.811 -35.884 1.00 87.12 499 PHE A N 1
ATOM 4074 C CA . PHE A 1 499 ? 2.662 5.559 -37.064 1.00 87.12 499 PHE A CA 1
ATOM 4075 C C . PHE A 1 499 ? 3.772 4.867 -37.858 1.00 87.12 499 PHE A C 1
ATOM 4077 O O . PHE A 1 499 ? 4.046 5.262 -38.992 1.00 87.12 499 PHE A O 1
ATOM 4084 N N . VAL A 1 500 ? 4.440 3.872 -37.273 1.00 86.25 500 VAL A N 1
ATOM 4085 C CA . VAL A 1 500 ? 5.649 3.275 -37.847 1.00 86.25 500 VAL A CA 1
ATOM 4086 C C . VAL A 1 500 ? 5.340 1.876 -38.394 1.00 86.25 500 VAL A C 1
ATOM 4088 O O . VAL A 1 500 ? 4.795 1.040 -37.673 1.00 86.25 500 VAL A O 1
ATOM 4091 N N . PRO A 1 501 ? 5.683 1.568 -39.659 1.00 84.00 501 PRO A N 1
ATOM 4092 C CA . PRO A 1 501 ? 5.485 0.233 -40.218 1.00 84.00 501 PRO A CA 1
ATOM 4093 C C . PRO A 1 501 ? 6.233 -0.850 -39.424 1.00 84.00 501 PRO A C 1
ATOM 4095 O O . PRO A 1 501 ? 7.404 -0.687 -39.092 1.00 84.00 501 PRO A O 1
ATOM 4098 N N . GLN A 1 502 ? 5.609 -2.014 -39.210 1.00 74.69 502 GLN A N 1
ATOM 4099 C CA . GLN A 1 502 ? 6.208 -3.136 -38.455 1.00 74.69 502 GLN A CA 1
ATOM 4100 C C . GLN A 1 502 ? 7.547 -3.646 -39.021 1.00 74.69 502 GLN A C 1
ATOM 4102 O O . GLN A 1 502 ? 8.351 -4.244 -38.306 1.00 74.69 502 GLN A O 1
ATOM 4107 N N . ASN A 1 503 ? 7.788 -3.430 -40.315 1.00 79.00 503 ASN A N 1
ATOM 4108 C CA . ASN A 1 503 ? 9.006 -3.860 -40.998 1.00 79.00 503 ASN A CA 1
ATOM 4109 C C . ASN A 1 503 ? 10.078 -2.768 -41.083 1.00 79.00 503 ASN A C 1
ATOM 4111 O O . ASN A 1 503 ? 11.094 -2.990 -41.738 1.00 79.00 503 ASN A O 1
ATOM 4115 N N . ASP A 1 504 ? 9.869 -1.612 -40.447 1.00 80.56 504 ASP A N 1
ATOM 4116 C CA . ASP A 1 504 ? 10.845 -0.532 -40.475 1.00 80.56 504 ASP A CA 1
ATOM 4117 C C . ASP A 1 504 ? 12.156 -0.963 -39.778 1.00 80.56 504 ASP A C 1
ATOM 4119 O O . ASP A 1 504 ? 12.140 -1.426 -38.629 1.00 80.56 504 ASP A O 1
ATOM 4123 N N . PRO A 1 505 ? 13.309 -0.858 -40.464 1.00 69.19 505 PRO A N 1
ATOM 4124 C CA . PRO A 1 505 ? 14.577 -1.354 -39.947 1.00 69.19 505 PRO A CA 1
ATOM 4125 C C . PRO A 1 505 ? 15.075 -0.547 -38.747 1.00 69.19 505 PRO A C 1
ATOM 4127 O O . PRO A 1 505 ? 15.802 -1.098 -37.930 1.00 69.19 505 PRO A O 1
ATOM 4130 N N . VAL A 1 506 ? 14.688 0.726 -38.618 1.00 69.88 506 VAL A N 1
ATOM 4131 C CA . VAL A 1 506 ? 15.052 1.590 -37.486 1.00 69.88 506 VAL A CA 1
ATOM 4132 C C . VAL A 1 506 ? 14.153 1.292 -36.285 1.00 69.88 506 VAL A C 1
ATOM 4134 O O . VAL A 1 506 ? 14.626 1.286 -35.152 1.00 69.88 506 VAL A O 1
ATOM 4137 N N . TRP A 1 507 ? 12.880 0.975 -36.528 1.00 76.06 507 TRP A N 1
ATOM 4138 C CA . TRP A 1 507 ? 11.926 0.559 -35.502 1.00 76.06 507 TRP A CA 1
ATOM 4139 C C . TRP A 1 507 ? 12.294 -0.772 -34.848 1.00 76.06 507 TRP A C 1
ATOM 4141 O O . TRP A 1 507 ? 12.149 -0.908 -33.642 1.00 76.06 507 TRP A O 1
ATOM 4151 N N . ARG A 1 508 ? 12.842 -1.730 -35.609 1.00 67.38 508 ARG A N 1
ATOM 4152 C CA . ARG A 1 508 ? 13.313 -3.025 -35.074 1.00 67.38 508 ARG A CA 1
ATOM 4153 C C . ARG A 1 508 ? 14.504 -2.926 -34.109 1.00 67.38 508 ARG A C 1
ATOM 4155 O O . ARG A 1 508 ? 14.834 -3.922 -33.474 1.00 67.38 508 ARG A O 1
ATOM 4162 N N . TYR A 1 509 ? 15.171 -1.772 -34.038 1.00 63.66 509 TYR A N 1
ATOM 4163 C CA . TYR A 1 509 ? 16.261 -1.516 -33.087 1.00 63.66 509 TYR A CA 1
ATOM 4164 C C . TYR A 1 509 ? 15.779 -1.020 -31.712 1.00 63.66 509 TYR A C 1
ATOM 4166 O O . TYR A 1 509 ? 16.601 -0.931 -30.796 1.00 63.66 509 TYR A O 1
ATOM 4174 N N . LEU A 1 510 ? 14.495 -0.664 -31.577 1.00 58.16 510 LEU A N 1
ATOM 4175 C CA . LEU A 1 510 ? 13.828 -0.350 -30.306 1.00 58.16 510 LEU A CA 1
ATOM 4176 C C . LEU A 1 510 ? 13.279 -1.626 -29.671 1.00 58.16 510 LEU A C 1
ATOM 4178 O O . LEU A 1 510 ? 13.361 -1.705 -28.425 1.00 58.16 510 LEU A O 1
#

pLDDT: mean 70.52, std 14.65, range [28.05, 94.31]

Sequence (510 aa):
MNEIYYLNINKQKPKGVLYQKYHNTIRKLRNHDLWNKKILNSKVVSSNTSNTINIYQNLLQIKRWLQYNVEPLEEVLIKWQETINIDFEFIYTGAGDLYFEKWSHLAPRIITLMKTNVKNGNNSRNVVVFTLLSSMKIPTTKSVEIDKLTKIKRITKTSIADARKSFMRLVPTTNDLYVQIQSEIDNCYSMKTTLQPFICIVGDDYITAKQFCDYYFNTYYKLPNIVKAVDVCFKIIHVFNLKYPMESVLVWTFIQSKKYFELHGVLNSFLTIITLNMNYVGYTNFLNCELWKQKMLLHPNKLVIPYFLYFDEFEVNNRLGSHSSSILAALFNSKDLKQLVNDKVFYNLINLENNGVELKFPDKCVKLYFSIGLIEGDNLGVNTVLGFSKSFLTNHFCRMDNSSTGVFATEIVSSLRNKINYSKDVSGRCHIILNLIKAGFFSLETLNSRKQGFDYGESEVGDMSPALKIFNLSNNNIKMTGREMQTFVNIFSILVGDFVPQNDPVWRYL

Secondary structure (DSSP, 8-state):
------B--TTS--BSHHHHHHHHHHHHHHHTT-----PPP-------HHHHHHHHHHHHHHHHHHHH---SHHHHHHHHHHHHHHHHHHHSTT-SSHHHHHHHHHHHHHHHT------S-HHHHHHHHHHHHHHHS----EEEEE-TTT--EEEEEPPHHHHHHHHEEEESSHHHHHHHHHHHHHHHHHHT-PPPPEEEEESSSSSS--EEEEEETTEEEEESSHHHHHHHHHHHHHHTTPPPPGGGHHHHHHHHHTTTTTSTTHHHHHHHHHHHHHH--SS--TTTSHHHHHHHHTSTT-EEEEEEEE-----TT---S-SS---------TTHHHHS-HHHHHHHHHHHHHT-EEEE-SS-EEEEEEEEEEEE--HHHHHHHHT----TTSS---SS----TTS-----GGGS--HHHHHHHHHHHHHHHHHHHHTTS--HHHHHHHHHHS--HHHHGGGPPPPP-HHHHHTT-----HHHHHHHHHHHHHHHGGGS-TT-TTGGG-

Radius of gyration: 28.48 Å; chains: 1; bounding box: 92×63×74 Å

Foldseek 3Di:
DDFAAWADDPPDDIDHVVSVVVVVVVVVCVVVVNDDDDDDDDDDDDDDPPVVVVLVVVLVVLVVCLVPDCPPVVVNLVSVLVNLLSLLCVQFPPPSCLLVVVCVVVLVVLVVLDPDPPPDDDQLSVLVSLLCLLLVQFALFWDWDQDPVPRDTDIHGQGSVNLSCLAENEDQDPVRVVVVVVVVVVVCVVVVHDRAKHKYWHHPDSNGTDWIWIDDDNDTNTDPGVSVNNSSSLSVCVSVVHQRDNSNNLSSVLSCVSCQCSGPPNVVVVVVVLVCLCPDDPDDDLSVDPLNVVVVVVPPPAAEDEDEAEFDDDDSDDDPDDSDSDDCPFDDDPVCLVVPPLCVRCVVVVCLAPVNDWHDDPVDIHGYHYDYSYYDYPLQRVCSNVVHDNDPPALASDPPDRHGPPDPDDPPVVPDDDPVVVLVVLLLVLCLVVVCVVVVLDHLVLLQVLLVVPPPDSNCPVLRADRDDPVQSVVSHRDGDPSVVVSCVVCVCVSRVVSDDPPDPSVVVD